Protein AF-0000000084687283 (afdb_homodimer)

Solvent-accessible surface area (backbone atoms only — not comparable to full-atom values): 27437 Å² total; per-residue (Å²): 134,77,76,68,79,69,78,78,76,61,90,25,62,38,65,64,50,42,27,50,34,8,54,67,59,75,38,80,64,62,81,84,44,14,80,88,44,84,53,64,44,82,46,74,38,55,51,90,48,47,66,30,51,51,45,27,22,64,46,29,30,40,88,32,14,55,40,32,29,33,60,39,75,36,35,53,60,46,53,34,51,58,42,88,93,44,58,37,85,74,50,66,73,88,42,41,66,42,29,40,42,36,55,38,76,41,66,54,96,88,35,83,71,44,75,69,29,63,53,40,65,88,75,58,52,71,47,30,30,39,36,29,27,36,32,62,70,55,48,46,58,54,30,38,74,72,73,50,58,49,54,36,65,76,69,72,47,46,59,22,25,34,67,36,67,42,68,47,43,46,22,80,89,48,62,91,48,52,42,68,46,74,63,68,71,39,46,63,86,46,47,64,58,52,33,62,68,22,43,80,39,51,64,34,41,27,34,64,69,67,62,33,69,70,38,39,56,72,33,56,47,88,49,81,71,63,43,79,39,63,32,54,78,66,55,83,72,89,80,48,60,63,71,83,39,32,62,134,77,77,70,81,68,79,78,73,61,91,25,63,38,64,63,49,42,27,50,34,9,54,67,60,74,38,79,64,63,80,82,43,13,80,88,43,86,52,64,43,82,48,76,40,55,50,90,47,47,67,32,50,52,44,28,22,65,46,29,30,41,87,32,14,58,39,32,28,32,60,40,76,36,35,51,60,45,53,34,53,58,42,89,95,45,57,36,86,73,50,67,74,88,42,41,66,43,30,39,41,36,57,40,78,41,66,53,96,89,34,82,71,43,76,68,29,64,53,40,66,88,75,58,50,72,48,29,31,40,35,32,26,37,33,63,70,55,48,45,59,54,30,38,74,71,73,49,56,48,53,36,66,75,70,72,47,48,59,23,25,35,66,36,68,43,67,46,44,44,21,82,88,46,62,90,50,50,42,68,44,73,62,66,72,38,46,63,86,46,47,65,57,52,33,62,68,22,43,80,38,50,64,34,42,28,33,64,70,68,62,34,69,71,36,39,55,71,33,56,49,89,51,81,72,62,44,77,39,63,33,54,80,66,57,83,72,90,82,48,61,63,74,81,38,30,60

Organism: Botryosphaeria parva (strain UCR-NP2) (NCBI:txid1287680)

Radius of gyration: 25.39 Å; Cα contacts (8 Å, |Δi|>4): 912; chains: 2; bounding box: 52×86×60 Å

Nearest PDB structures (foldseek):
  2pif-assembly1_A  TM=8.275E-01  e=9.971E-16  Pseudomonas syringae pv. tomato str. DC3000
  5gvt-assembly1_A  TM=2.416E-01  e=7.492E+00  Mus musculus
  2pif-assembly1_A  TM=8.460E-01  e=1.234E-15  Pseudomonas syringae pv. tomato str. DC3000
  5gvt-assembly1_A  TM=2.467E-01  e=8.605E+00  Mus musculus
  6o1g-assembly1_A  TM=1.800E-01  e=6.703E+00  Homo sapiens

pLDDT: mean 88.09, std 15.81, range [23.42, 98.75]

Secondary structure (DSSP, 8-state):
----------S--SHHHHHHHHHTT--S--TTSSTTS--EEEEEEEGGGHHHHHHHHHH-TTTS-EEEEESSTT-SS-EEE-STT--GGGS-TT--TTTSSS-EEEEETTEEEEEEES--TTT--TTEEEEEEE-THHHHHHHHHTT---HHHHTT-PPPEEEEEEEPPPBTTB-S-EEEEE---B-GGGHHHHHHHHTT-GGGT-S-S--SHHHHHHTT-S-TTS-SBS-----SSSS--GGGSB-/----------S--SHHHHHHHHHTT--S--TTSSTTS--EEEEEEEGGGHHHHHHHHHH-TTTS-EEEEESSTT-SS-EEE-STT--GGGS-TT--TTTSSS-EEEEETTEEEEEEES--TTT--TTEEEEEEE-THHHHHHHHHTT---HHHHTT-PPPEEEEEEEPPPBTTB-S-EEEEE---B-GGGHHHHHHHHTT-GGGT-S-S--SHHHHHHTT-S-TTS-SBS-----SSSS--GGGSB-

Structure (mmCIF, N/CA/C/O backbone):
data_AF-0000000084687283-model_v1
#
loop_
_entity.id
_entity.type
_entity.pdbx_description
1 polymer 'Putative duf1445 domain protein'
#
loop_
_atom_site.group_PDB
_atom_site.id
_atom_site.type_symbol
_atom_site.label_atom_id
_atom_site.label_alt_id
_atom_site.label_comp_id
_atom_site.label_asym_id
_atom_site.label_entity_id
_atom_site.label_seq_id
_atom_site.pdbx_PDB_ins_code
_atom_site.Cartn_x
_atom_site.Cartn_y
_atom_site.Cartn_z
_atom_site.occupancy
_atom_site.B_iso_or_equiv
_atom_site.auth_seq_id
_atom_site.auth_comp_id
_atom_site.auth_asym_id
_atom_site.auth_atom_id
_atom_site.pdbx_PDB_model_num
ATOM 1 N N . MET A 1 1 ? 25.688 45.094 9.828 1 23.42 1 MET A N 1
ATOM 2 C CA . MET A 1 1 ? 25.953 43.875 10.594 1 23.42 1 MET A CA 1
ATOM 3 C C . MET A 1 1 ? 24.656 43.219 11.016 1 23.42 1 MET A C 1
ATOM 5 O O . MET A 1 1 ? 24.047 43.594 12.008 1 23.42 1 MET A O 1
ATOM 9 N N . GLY A 1 2 ? 23.656 43.031 10.188 1 25.77 2 GLY A N 1
ATOM 10 C CA . GLY A 1 2 ? 22.266 42.688 10.391 1 25.77 2 GLY A CA 1
ATOM 11 C C . GLY A 1 2 ? 22.078 41.406 11.148 1 25.77 2 GLY A C 1
ATOM 12 O O . GLY A 1 2 ? 22.812 40.438 10.93 1 25.77 2 GLY A O 1
ATOM 13 N N . SER A 1 3 ? 21.672 41.5 12.406 1 28.31 3 SER A N 1
ATOM 14 C CA . SER A 1 3 ? 21.516 40.375 13.336 1 28.31 3 SER A CA 1
ATOM 15 C C . SER A 1 3 ? 20.812 39.219 12.672 1 28.31 3 SER A C 1
ATOM 17 O O . SER A 1 3 ? 19.922 39.375 11.844 1 28.31 3 SER A O 1
ATOM 19 N N . LEU A 1 4 ? 21.5 38.125 12.469 1 34.16 4 LEU A N 1
ATOM 20 C CA . LEU A 1 4 ? 20.953 36.875 11.992 1 34.16 4 LEU A CA 1
ATOM 21 C C . LEU A 1 4 ? 19.656 36.531 12.711 1 34.16 4 LEU A C 1
ATOM 23 O O . LEU A 1 4 ? 19.547 36.688 13.93 1 34.16 4 LEU A O 1
ATOM 27 N N . PRO A 1 5 ? 18.5 36.656 12.031 1 37.44 5 PRO A N 1
ATOM 28 C CA . PRO A 1 5 ? 17.297 36.375 12.82 1 37.44 5 PRO A CA 1
ATOM 29 C C . PRO A 1 5 ? 17.5 35.219 13.805 1 37.44 5 PRO A C 1
ATOM 31 O O . PRO A 1 5 ? 18.312 34.344 13.562 1 37.44 5 PRO A O 1
ATOM 34 N N . GLN A 1 6 ? 17.469 35.438 15.117 1 37.34 6 GLN A N 1
ATOM 35 C CA . GLN A 1 6 ? 17.5 34.469 16.203 1 37.34 6 GLN A CA 1
ATOM 36 C C . GLN A 1 6 ? 16.719 33.188 15.836 1 37.34 6 GLN A C 1
ATOM 38 O O . GLN A 1 6 ? 15.773 33.25 15.039 1 37.34 6 GLN A O 1
ATOM 43 N N . PRO A 1 7 ? 17.281 32.031 15.938 1 40.91 7 PRO A N 1
ATOM 44 C CA . PRO A 1 7 ? 16.5 30.797 15.75 1 40.91 7 PRO A CA 1
ATOM 45 C C . PRO A 1 7 ? 15.094 30.906 16.344 1 40.91 7 PRO A C 1
ATOM 47 O O . PRO A 1 7 ? 14.938 31.391 17.469 1 40.91 7 PRO A O 1
ATOM 50 N N . THR A 1 8 ? 14.008 31.234 15.711 1 43.19 8 THR A N 1
ATOM 51 C CA . THR A 1 8 ? 12.664 31.281 16.297 1 43.19 8 THR A CA 1
ATOM 52 C C . THR A 1 8 ? 12.492 30.188 17.344 1 43.19 8 THR A C 1
ATOM 54 O O . THR A 1 8 ? 12.781 29.016 17.078 1 43.19 8 THR A O 1
ATOM 57 N N . ILE A 1 9 ? 12.727 30.422 18.625 1 49.75 9 ILE A N 1
ATOM 58 C CA . ILE A 1 9 ? 12.453 29.562 19.766 1 49.75 9 ILE A CA 1
ATOM 59 C C . ILE A 1 9 ? 11.172 28.766 19.531 1 49.75 9 ILE A C 1
ATOM 61 O O . ILE A 1 9 ? 10.109 29.344 19.297 1 49.75 9 ILE A O 1
ATOM 65 N N . ASN A 1 10 ? 11.305 27.547 19.109 1 63.59 10 ASN A N 1
ATOM 66 C CA . ASN A 1 10 ? 10.125 26.688 19.047 1 63.59 10 ASN A CA 1
ATOM 67 C C . ASN A 1 10 ? 9.352 26.703 20.359 1 63.59 10 ASN A C 1
ATOM 69 O O . ASN A 1 10 ? 9.836 26.188 21.375 1 63.59 10 ASN A O 1
ATOM 73 N N . THR A 1 11 ? 8.344 27.5 20.469 1 79.81 11 THR A N 1
ATOM 74 C CA . THR A 1 11 ? 7.523 27.719 21.656 1 79.81 11 THR A CA 1
ATOM 75 C C . THR A 1 11 ? 6.938 26.406 22.172 1 79.81 11 THR A C 1
ATOM 77 O O . THR A 1 11 ? 6.676 26.25 23.359 1 79.81 11 THR A O 1
ATOM 80 N N . HIS A 1 12 ? 6.941 25.375 21.344 1 90.88 12 HIS A N 1
ATOM 81 C CA . HIS A 1 12 ? 6.414 24.062 21.75 1 90.88 12 HIS A CA 1
ATOM 82 C C . HIS A 1 12 ? 7.277 22.938 21.203 1 90.88 12 HIS A C 1
ATOM 84 O O . HIS A 1 12 ? 6.93 22.312 20.188 1 90.88 12 HIS A O 1
ATOM 90 N N . PRO A 1 13 ? 8.312 22.609 21.844 1 88.25 13 PRO A N 1
ATOM 91 C CA . PRO A 1 13 ? 9.336 21.719 21.312 1 88.25 13 PRO A CA 1
ATOM 92 C C . PRO A 1 13 ? 8.945 20.25 21.422 1 88.25 13 PRO A C 1
ATOM 94 O O . PRO A 1 13 ? 9.586 19.375 20.812 1 88.25 13 PRO A O 1
ATOM 97 N N . THR A 1 14 ? 7.883 19.922 22.234 1 90.56 14 THR A N 1
ATOM 98 C CA . THR A 1 14 ? 7.508 18.531 22.438 1 90.56 14 THR A CA 1
ATOM 99 C C . THR A 1 14 ? 6.066 18.297 22 1 90.56 14 THR A C 1
ATOM 101 O O . THR A 1 14 ? 5.289 19.234 21.859 1 90.56 14 THR A O 1
ATOM 104 N N . GLY A 1 15 ? 5.773 17.016 21.828 1 91.38 15 GLY A N 1
ATOM 105 C CA . GLY A 1 15 ? 4.406 16.641 21.5 1 91.38 15 GLY A CA 1
ATOM 106 C C . GLY A 1 15 ? 3.408 17.047 22.578 1 91.38 15 GLY A C 1
ATOM 107 O O . GLY A 1 15 ? 2.34 17.578 22.266 1 91.38 15 GLY A O 1
ATOM 108 N N . ILE A 1 16 ? 3.834 16.797 23.766 1 93.56 16 ILE A N 1
ATOM 109 C CA . ILE A 1 16 ? 2.947 17.109 24.891 1 93.56 16 ILE A CA 1
ATOM 110 C C . ILE A 1 16 ? 2.686 18.609 24.938 1 93.56 16 ILE A C 1
ATOM 112 O O . ILE A 1 16 ? 1.545 19.047 25.125 1 93.56 16 ILE A O 1
ATOM 116 N N . SER A 1 17 ? 3.709 19.406 24.719 1 94.25 17 SER A N 1
ATOM 117 C CA . SER A 1 17 ? 3.537 20.859 24.75 1 94.25 17 SER A CA 1
ATOM 118 C C . SER A 1 17 ? 2.686 21.344 23.578 1 94.25 17 SER A C 1
ATOM 120 O O . SER A 1 17 ? 1.879 22.266 23.719 1 94.25 17 SER A O 1
ATOM 122 N N . ALA A 1 18 ? 2.807 20.766 22.453 1 93.12 18 ALA A N 1
ATOM 123 C CA . ALA A 1 18 ? 2.004 21.125 21.297 1 93.12 18 ALA A CA 1
ATOM 124 C C . ALA A 1 18 ? 0.535 20.766 21.5 1 93.12 18 ALA A C 1
ATOM 126 O O . ALA A 1 18 ? -0.356 21.547 21.188 1 93.12 18 ALA A O 1
ATOM 127 N N . ARG A 1 19 ? 0.31 19.625 22.094 1 95.44 19 ARG A N 1
ATOM 128 C CA . ARG A 1 19 ? -1.061 19.203 22.359 1 95.44 19 ARG A CA 1
ATOM 129 C C . ARG A 1 19 ? -1.703 20.094 23.422 1 95.44 19 ARG A C 1
ATOM 131 O O . ARG A 1 19 ? -2.887 20.422 23.328 1 95.44 19 ARG A O 1
ATOM 138 N N . ALA A 1 20 ? -0.939 20.453 24.375 1 95.5 20 ALA A N 1
ATOM 139 C CA . ALA A 1 20 ? -1.437 21.375 25.391 1 95.5 20 ALA A CA 1
ATOM 140 C C . ALA A 1 20 ? -1.81 22.719 24.797 1 95.5 20 ALA A C 1
ATOM 142 O O . ALA A 1 20 ? -2.826 23.312 25.156 1 95.5 20 ALA A O 1
ATOM 143 N N . ALA A 1 21 ? -1.027 23.156 23.922 1 95.5 21 ALA A N 1
ATOM 144 C CA . ALA A 1 21 ? -1.294 24.406 23.234 1 95.5 21 ALA A CA 1
ATOM 145 C C . ALA A 1 21 ? -2.561 24.328 22.391 1 95.5 21 ALA A C 1
ATOM 147 O O . ALA A 1 21 ? -3.359 25.266 22.359 1 95.5 21 ALA A O 1
ATOM 148 N N . ALA A 1 22 ? -2.717 23.25 21.75 1 94.94 22 ALA A N 1
ATOM 149 C CA . ALA A 1 22 ? -3.926 23.016 20.953 1 94.94 22 ALA A CA 1
ATOM 150 C C . ALA A 1 22 ? -5.164 23 21.844 1 94.94 22 ALA A C 1
ATOM 152 O O . ALA A 1 22 ? -6.168 23.641 21.547 1 94.94 22 ALA A O 1
ATOM 153 N N . ARG A 1 23 ? -5.043 22.281 22.922 1 95.75 23 ARG A N 1
ATOM 154 C CA . ARG A 1 23 ? -6.125 22.172 23.891 1 95.75 23 ARG A CA 1
ATOM 155 C C . ARG A 1 23 ? -6.535 23.547 24.422 1 95.75 23 ARG A C 1
ATOM 157 O O . ARG A 1 23 ? -7.719 23.797 24.641 1 95.75 23 ARG A O 1
ATOM 164 N N . ALA A 1 24 ? -5.531 24.375 24.531 1 95.81 24 ALA A N 1
ATOM 165 C CA . ALA A 1 24 ? -5.75 25.734 25.031 1 95.81 24 ALA A CA 1
ATOM 166 C C . ALA A 1 24 ? -6.16 26.672 23.891 1 95.81 24 ALA A C 1
ATOM 168 O O . ALA A 1 24 ? -6.426 27.859 24.109 1 95.81 24 ALA A O 1
ATOM 169 N N . ASN A 1 25 ? -6.168 26.172 22.734 1 95.06 25 ASN A N 1
ATOM 170 C CA . ASN A 1 25 ? -6.578 26.922 21.547 1 95.06 25 ASN A CA 1
ATOM 171 C C . ASN A 1 25 ? -5.645 28.094 21.281 1 95.06 25 ASN A C 1
ATOM 173 O O . ASN A 1 25 ? -6.094 29.172 20.875 1 95.06 25 ASN A O 1
ATOM 177 N N . THR A 1 26 ? -4.359 27.922 21.453 1 93.38 26 THR A N 1
ATOM 178 C CA . THR A 1 26 ? -3.404 29 21.266 1 93.38 26 THR A CA 1
ATOM 179 C C . THR A 1 26 ? -2.635 28.828 19.969 1 93.38 26 THR A C 1
ATOM 181 O O . THR A 1 26 ? -1.843 29.688 19.594 1 93.38 26 THR A O 1
ATOM 184 N N . ILE A 1 27 ? -2.854 27.734 19.328 1 89.44 27 ILE A N 1
ATOM 185 C CA . ILE A 1 27 ? -2.217 27.516 18.031 1 89.44 27 ILE A CA 1
ATOM 186 C C . ILE A 1 27 ? -3.275 27.141 17 1 89.44 27 ILE A C 1
ATOM 188 O O . ILE A 1 27 ? -4.316 26.578 17.344 1 89.44 27 ILE A O 1
ATOM 192 N N . LEU A 1 28 ? -2.943 27.422 15.781 1 85.44 28 LEU A N 1
ATOM 193 C CA . LEU A 1 28 ? -3.861 27.109 14.695 1 85.44 28 LEU A CA 1
ATOM 194 C C . LEU A 1 28 ? -3.256 26.062 13.758 1 85.44 28 LEU A C 1
ATOM 196 O O . LEU A 1 28 ? -3.953 25.516 12.906 1 85.44 28 LEU A O 1
ATOM 200 N N . SER A 1 29 ? -2.055 25.797 13.945 1 81.44 29 SER A N 1
ATOM 201 C CA . SER A 1 29 ? -1.319 24.828 13.133 1 81.44 29 SER A CA 1
ATOM 202 C C . SER A 1 29 ? -0.2 24.172 13.938 1 81.44 29 SER A C 1
ATOM 204 O O . SER A 1 29 ? 0.26 24.734 14.938 1 81.44 29 SER A O 1
ATOM 206 N N . THR A 1 30 ? 0.165 23 13.484 1 82.56 30 THR A N 1
ATOM 207 C CA . THR A 1 30 ? 1.267 22.328 14.172 1 82.56 30 THR A CA 1
ATOM 208 C C . THR A 1 30 ? 2.553 22.438 13.352 1 82.56 30 THR A C 1
ATOM 210 O O . THR A 1 30 ? 3.584 21.875 13.742 1 82.56 30 THR A O 1
ATOM 213 N N . SER A 1 31 ? 2.451 22.984 12.195 1 74.25 31 SER A N 1
ATOM 214 C CA . SER A 1 31 ? 3.629 23.125 11.352 1 74.25 31 SER A CA 1
ATOM 215 C C . SER A 1 31 ? 4.789 23.75 12.109 1 74.25 31 SER A C 1
ATOM 217 O O . SER A 1 31 ? 4.621 24.766 12.781 1 74.25 31 SER A O 1
ATOM 219 N N . GLY A 1 32 ? 5.895 23.078 12.086 1 74.12 32 GLY A N 1
ATOM 220 C CA . GLY A 1 32 ? 7.09 23.625 12.719 1 74.12 32 GLY A CA 1
ATOM 221 C C . GLY A 1 32 ? 7.168 23.312 14.203 1 74.12 32 GLY A C 1
ATOM 222 O O . GLY A 1 32 ? 8.156 23.656 14.859 1 74.12 32 GLY A O 1
ATOM 223 N N . LEU A 1 33 ? 6.195 22.734 14.773 1 80.44 33 LEU A N 1
ATOM 224 C CA . LEU A 1 33 ? 6.188 22.406 16.188 1 80.44 33 LEU A CA 1
ATOM 225 C C . LEU A 1 33 ? 6.695 20.984 16.438 1 80.44 33 LEU A C 1
ATOM 227 O O . LEU A 1 33 ? 6.633 20.141 15.539 1 80.44 33 LEU A O 1
ATOM 231 N N . ALA A 1 34 ? 7.316 20.797 17.594 1 83.38 34 ALA A N 1
ATOM 232 C CA . ALA A 1 34 ? 7.77 19.484 18.031 1 83.38 34 ALA A CA 1
ATOM 233 C C . ALA A 1 34 ? 8.562 18.781 16.922 1 83.38 34 ALA A C 1
ATOM 235 O O . ALA A 1 34 ? 8.211 17.672 16.516 1 83.38 34 ALA A O 1
ATOM 236 N N . PRO A 1 35 ? 9.656 19.297 16.5 1 77.06 35 PRO A N 1
ATOM 237 C CA . PRO A 1 35 ? 10.367 18.812 15.312 1 77.06 35 PRO A CA 1
ATOM 238 C C . PRO A 1 35 ? 10.867 17.391 15.453 1 77.06 35 PRO A C 1
ATOM 240 O O . PRO A 1 35 ? 11.094 16.703 14.453 1 77.06 35 PRO A O 1
ATOM 243 N N . ASP A 1 36 ? 10.938 16.875 16.641 1 80.5 36 ASP A N 1
ATOM 244 C CA . ASP A 1 36 ? 11.477 15.531 16.828 1 80.5 36 ASP A CA 1
ATOM 245 C C . ASP A 1 36 ? 10.359 14.508 17 1 80.5 36 ASP A C 1
ATOM 247 O O . ASP A 1 36 ? 10.617 13.352 17.344 1 80.5 36 ASP A O 1
ATOM 251 N N . TYR A 1 37 ? 9.188 14.953 16.75 1 84.12 37 TYR A N 1
ATOM 252 C CA . TYR A 1 37 ? 8.031 14.078 16.906 1 84.12 37 TYR A CA 1
ATOM 253 C C . TYR A 1 37 ? 7.289 13.914 15.586 1 84.12 37 TYR A C 1
ATOM 255 O O . TYR A 1 37 ? 7.297 14.82 14.742 1 84.12 37 TYR A O 1
ATOM 263 N N . LEU A 1 38 ? 6.688 12.766 15.484 1 85.06 38 LEU A N 1
ATOM 264 C CA . LEU A 1 38 ? 5.859 12.523 14.312 1 85.06 38 LEU A CA 1
ATOM 265 C C . LEU A 1 38 ? 4.562 13.328 14.391 1 85.06 38 LEU A C 1
ATOM 267 O O . LEU A 1 38 ? 3.951 13.422 15.461 1 85.06 38 LEU A O 1
ATOM 271 N N . GLN A 1 39 ? 4.23 13.961 13.297 1 85.06 39 GLN A N 1
ATOM 272 C CA . GLN A 1 39 ? 2.949 14.648 13.18 1 85.06 39 GLN A CA 1
ATOM 273 C C . GLN A 1 39 ? 1.92 13.781 12.469 1 85.06 39 GLN A C 1
ATOM 275 O O . GLN A 1 39 ? 2.273 12.961 11.617 1 85.06 39 GLN A O 1
ATOM 280 N N . ALA A 1 40 ? 0.65 13.93 12.891 1 91.44 40 ALA A N 1
ATOM 281 C CA . ALA A 1 40 ? -0.396 13.094 12.312 1 91.44 40 ALA A CA 1
ATOM 282 C C . ALA A 1 40 ? -1.629 13.922 11.961 1 91.44 40 ALA A C 1
ATOM 284 O O . ALA A 1 40 ? -1.866 14.977 12.547 1 9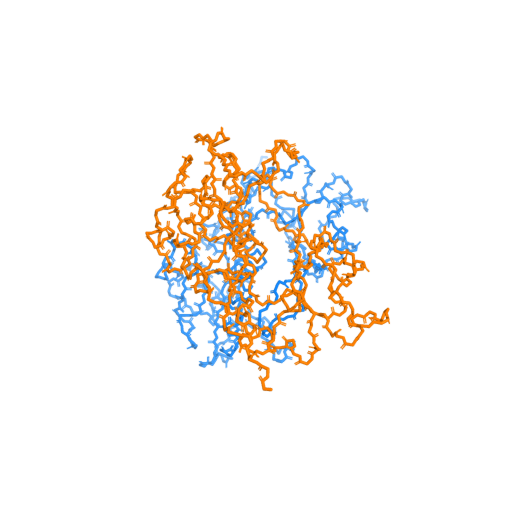1.44 40 ALA A O 1
ATOM 285 N N . ASN A 1 41 ? -2.303 13.461 10.93 1 92.56 41 ASN A N 1
ATOM 286 C CA . ASN A 1 41 ? -3.666 13.898 10.648 1 92.56 41 ASN A CA 1
ATOM 287 C C . ASN A 1 41 ? -4.691 13.023 11.367 1 92.56 41 ASN A C 1
ATOM 289 O O . ASN A 1 41 ? -4.449 11.836 11.602 1 92.56 41 ASN A O 1
ATOM 293 N N . LEU A 1 42 ? -5.781 13.664 11.703 1 96.12 42 LEU A N 1
ATOM 294 C CA . LEU A 1 42 ? -6.809 12.961 12.461 1 96.12 42 LEU A CA 1
ATOM 295 C C . LEU A 1 42 ? -8.047 12.719 11.609 1 96.12 42 LEU A C 1
ATOM 297 O O . LEU A 1 42 ? -8.539 13.633 10.945 1 96.12 42 LEU A O 1
ATOM 301 N N . ILE A 1 43 ? -8.516 11.469 11.617 1 97.44 43 ILE A N 1
ATOM 302 C CA . ILE A 1 43 ? -9.789 11.086 11.023 1 97.44 43 ILE A CA 1
ATOM 303 C C . ILE A 1 43 ? -10.641 10.344 12.047 1 97.44 43 ILE A C 1
ATOM 305 O O . ILE A 1 43 ? -10.188 9.375 12.664 1 97.44 43 ILE A O 1
ATOM 309 N N . VAL A 1 44 ? -11.805 10.789 12.258 1 98.25 44 VAL A N 1
ATOM 310 C CA . VAL A 1 44 ? -12.734 10.148 13.18 1 98.25 44 VAL A CA 1
ATOM 311 C C . VAL A 1 44 ? -13.945 9.625 12.406 1 98.25 44 VAL A C 1
ATOM 313 O O . VAL A 1 44 ? -14.562 10.367 11.641 1 98.25 44 VAL A O 1
ATOM 316 N N . LEU A 1 45 ? -14.297 8.352 12.648 1 98.19 45 LEU A N 1
ATOM 317 C CA . LEU A 1 45 ? -15.375 7.703 11.914 1 98.19 45 LEU A CA 1
ATOM 318 C C . LEU A 1 45 ? -16.297 6.945 12.859 1 98.19 45 LEU A C 1
ATOM 320 O O . LEU A 1 45 ? -15.875 6.504 13.93 1 98.19 45 LEU A O 1
ATOM 324 N N . PRO A 1 46 ? -17.562 6.812 12.438 1 97.81 46 PRO A N 1
ATOM 325 C CA . PRO A 1 46 ? -18.391 5.82 13.141 1 97.81 46 PRO A CA 1
ATOM 326 C C . PRO A 1 46 ? -17.766 4.426 13.125 1 97.81 46 PRO A C 1
ATOM 328 O O . PRO A 1 46 ? -17.094 4.051 12.156 1 97.81 46 PRO A O 1
ATOM 331 N N . SER A 1 47 ? -18 3.578 14.156 1 98.44 47 SER A N 1
ATOM 332 C CA . SER A 1 47 ? -17.328 2.297 14.367 1 98.44 47 SER A CA 1
ATOM 333 C C . SER A 1 47 ? -17.625 1.33 13.227 1 98.44 47 SER A C 1
ATOM 335 O O . SER A 1 47 ? -16.797 0.47 12.906 1 98.44 47 SER A O 1
ATOM 337 N N . ARG A 1 48 ? -18.719 1.503 12.555 1 97.81 48 ARG A N 1
ATOM 338 C CA . ARG A 1 48 ? -19.094 0.587 11.484 1 97.81 48 ARG A CA 1
ATOM 339 C C . ARG A 1 48 ? -18.109 0.676 10.32 1 97.81 48 ARG A C 1
ATOM 341 O O . ARG A 1 48 ? -18.016 -0.25 9.516 1 97.81 48 ARG A O 1
ATOM 348 N N . PHE A 1 49 ? -17.312 1.753 10.219 1 97.81 49 PHE A N 1
ATOM 349 C CA . PHE A 1 49 ? -16.375 1.942 9.117 1 97.81 49 PHE A CA 1
ATOM 350 C C . PHE A 1 49 ? -14.953 1.624 9.555 1 97.81 49 PHE A C 1
ATOM 352 O O . PHE A 1 49 ? -14.023 1.661 8.742 1 97.81 49 PHE A O 1
ATOM 359 N N . ALA A 1 50 ? -14.766 1.305 10.789 1 98.31 50 ALA A N 1
ATOM 360 C CA . ALA A 1 50 ? -13.422 1.214 11.352 1 98.31 50 ALA A CA 1
ATOM 361 C C . ALA A 1 50 ? -12.625 0.092 10.688 1 98.31 50 ALA A C 1
ATOM 363 O O . ALA A 1 50 ? -11.477 0.291 10.289 1 98.31 50 ALA A O 1
ATOM 364 N N . ALA A 1 51 ? -13.227 -1.052 10.547 1 97.75 51 ALA A N 1
ATOM 365 C CA . ALA A 1 51 ? -12.531 -2.191 9.953 1 97.75 51 ALA A CA 1
ATOM 366 C C . ALA A 1 51 ? -12.164 -1.909 8.5 1 97.75 51 ALA A C 1
ATOM 368 O O . ALA A 1 51 ? -11.047 -2.199 8.07 1 97.75 51 ALA A O 1
ATOM 369 N N . ASP A 1 52 ? -13.086 -1.33 7.781 1 97.88 52 ASP A N 1
ATOM 370 C CA . ASP A 1 52 ? -12.859 -1 6.379 1 97.88 52 ASP A CA 1
ATOM 371 C C . ASP A 1 52 ? -11.773 0.067 6.238 1 97.88 52 ASP A C 1
ATOM 373 O O . ASP A 1 52 ? -10.953 0.006 5.32 1 97.88 52 ASP A O 1
ATOM 377 N N . PHE A 1 53 ? -11.812 1.038 7.117 1 98.44 53 PHE A N 1
ATOM 378 C CA . PHE A 1 53 ? -10.82 2.104 7.023 1 98.44 53 PHE A CA 1
ATOM 379 C C . PHE A 1 53 ? -9.43 1.579 7.359 1 98.44 53 PHE A C 1
ATOM 381 O O . PHE A 1 53 ? -8.445 1.941 6.711 1 98.44 53 PHE A O 1
ATOM 388 N N . ARG A 1 54 ? -9.344 0.726 8.328 1 97.69 54 ARG A N 1
ATOM 389 C CA . ARG A 1 54 ? -8.086 0.065 8.641 1 97.69 54 ARG A CA 1
ATOM 390 C C . ARG A 1 54 ? -7.547 -0.694 7.434 1 97.69 54 ARG A C 1
ATOM 392 O O . ARG A 1 54 ? -6.359 -0.607 7.117 1 97.69 54 ARG A O 1
ATOM 399 N N . LEU A 1 55 ? -8.422 -1.371 6.812 1 97.88 55 LEU A N 1
ATOM 400 C CA . LEU A 1 55 ? -8.047 -2.135 5.625 1 97.88 55 LEU A CA 1
ATOM 401 C C . LEU A 1 55 ? -7.629 -1.205 4.492 1 97.88 55 LEU A C 1
ATOM 403 O O . LEU A 1 55 ? -6.699 -1.515 3.744 1 97.88 55 LEU A O 1
ATOM 407 N N . LEU A 1 56 ? -8.312 -0.108 4.348 1 98.25 56 LEU A N 1
ATOM 408 C CA . LEU A 1 56 ? -7.938 0.878 3.34 1 98.25 56 LEU A CA 1
ATOM 409 C C . LEU A 1 56 ? -6.5 1.343 3.537 1 98.25 56 LEU A C 1
ATOM 411 O O . LEU A 1 56 ? -5.727 1.402 2.58 1 98.25 56 LEU A O 1
ATOM 415 N N . CYS A 1 57 ? -6.191 1.628 4.734 1 97.75 57 CYS A N 1
ATOM 416 C CA . CYS A 1 57 ? -4.844 2.08 5.051 1 97.75 57 CYS A CA 1
ATOM 417 C C . CYS A 1 57 ? -3.82 0.983 4.77 1 97.75 57 CYS A C 1
ATOM 419 O O . CYS A 1 57 ? -2.76 1.247 4.203 1 97.75 57 CYS A O 1
ATOM 421 N N . LYS A 1 58 ? -4.18 -0.202 5.133 1 96.75 58 LYS A N 1
ATOM 422 C CA . LYS A 1 58 ? -3.295 -1.343 4.926 1 96.75 58 LYS A CA 1
ATOM 423 C C . LYS A 1 58 ? -3.027 -1.568 3.441 1 96.75 58 LYS A C 1
ATOM 425 O O . LYS A 1 58 ? -1.902 -1.891 3.051 1 96.75 58 LYS A O 1
ATOM 430 N N . ARG A 1 59 ? -4.035 -1.354 2.662 1 97.81 59 ARG A N 1
ATOM 431 C CA . ARG A 1 59 ? -3.943 -1.601 1.228 1 97.81 59 ARG A CA 1
ATOM 432 C C . ARG A 1 59 ? -3.295 -0.422 0.51 1 97.81 59 ARG A C 1
ATOM 434 O O . ARG A 1 59 ? -2.875 -0.545 -0.643 1 97.81 59 ARG A O 1
ATOM 441 N N . ASN A 1 60 ? -3.297 0.715 1.177 1 97.81 60 ASN A N 1
ATOM 442 C CA . ASN A 1 60 ? -2.756 1.943 0.604 1 97.81 60 ASN A CA 1
ATOM 443 C C . ASN A 1 60 ? -1.81 2.645 1.574 1 97.81 60 ASN A C 1
ATOM 445 O O . ASN A 1 60 ? -2.041 3.795 1.951 1 97.81 60 ASN A O 1
ATOM 449 N N . PRO A 1 61 ? -0.69 2.105 1.896 1 97.12 61 PRO A N 1
ATOM 450 C CA . PRO A 1 61 ? 0.108 2.627 3.008 1 97.12 61 PRO A CA 1
ATOM 451 C C . PRO A 1 61 ? 0.828 3.928 2.658 1 97.12 61 PRO A C 1
ATOM 453 O O . PRO A 1 61 ? 1.219 4.68 3.555 1 97.12 61 PRO A O 1
ATOM 456 N N . VAL A 1 62 ? 1.035 4.191 1.412 1 97.38 62 VAL A N 1
ATOM 457 C CA . VAL A 1 62 ? 1.752 5.406 1.038 1 97.38 62 VAL A CA 1
ATOM 458 C C . VAL A 1 62 ? 0.832 6.613 1.185 1 97.38 62 VAL A C 1
ATOM 460 O O . VAL A 1 62 ? 1.151 7.562 1.906 1 97.38 62 VAL A O 1
ATOM 463 N N . PRO A 1 63 ? -0.36 6.59 0.647 1 96.25 63 PRO A N 1
ATOM 464 C CA . PRO A 1 63 ? -1.248 7.738 0.827 1 96.25 63 PRO A CA 1
ATOM 465 C C . PRO A 1 63 ? -1.935 7.746 2.191 1 96.25 63 PRO A C 1
ATOM 467 O O . PRO A 1 63 ? -2.398 8.797 2.646 1 96.25 63 PRO A O 1
ATOM 470 N N . CYS A 1 64 ? -2.039 6.613 2.82 1 96.56 64 CYS A N 1
ATOM 471 C CA . CYS A 1 64 ? -2.717 6.508 4.109 1 96.56 64 CYS A CA 1
ATOM 472 C C . CYS A 1 64 ? -1.856 5.758 5.117 1 96.56 64 CYS A C 1
ATOM 474 O O . CYS A 1 64 ? -2.256 4.707 5.625 1 96.56 64 CYS A O 1
ATOM 476 N N . PRO A 1 65 ? -0.766 6.301 5.488 1 96.38 65 PRO A N 1
ATOM 477 C CA . PRO A 1 65 ? 0.084 5.625 6.473 1 96.38 65 PRO A CA 1
ATOM 478 C C . PRO A 1 65 ? -0.51 5.652 7.883 1 96.38 65 PRO A C 1
ATOM 480 O O . PRO A 1 65 ? -0.359 6.641 8.602 1 96.38 65 PRO A O 1
ATOM 483 N N . LEU A 1 66 ? -1.108 4.586 8.266 1 97.56 66 LEU A N 1
ATOM 484 C CA . LEU A 1 66 ? -1.786 4.504 9.555 1 97.56 66 LEU A CA 1
ATOM 485 C C . LEU A 1 66 ? -0.777 4.422 10.695 1 97.56 66 LEU A C 1
ATOM 487 O O . LEU A 1 66 ? 0.04 3.5 10.742 1 97.56 66 LEU A O 1
ATOM 491 N N . LEU A 1 67 ? -0.827 5.336 11.633 1 96.56 67 LEU A N 1
ATOM 492 C CA . LEU A 1 67 ? 0.109 5.391 12.75 1 96.56 67 LEU A CA 1
ATOM 493 C C . LEU A 1 67 ? -0.521 4.812 14.016 1 96.56 67 LEU A C 1
ATOM 495 O O . LEU A 1 67 ? 0.151 4.129 14.789 1 96.56 67 LEU A O 1
ATOM 499 N N . ALA A 1 68 ? -1.778 5.184 14.188 1 97.88 68 ALA A N 1
ATOM 500 C CA . ALA A 1 68 ? -2.473 4.789 15.414 1 97.88 68 ALA A CA 1
ATOM 501 C C . ALA A 1 68 ? -3.986 4.867 15.234 1 97.88 68 ALA A C 1
ATOM 503 O O . ALA A 1 68 ? -4.473 5.457 14.266 1 97.88 68 ALA A O 1
ATOM 504 N N . GLU A 1 69 ? -4.664 4.246 16.141 1 98.56 69 GLU A N 1
ATOM 505 C CA . GLU A 1 69 ? -6.117 4.359 16.219 1 98.56 69 GLU A CA 1
ATOM 506 C C . GLU A 1 69 ? -6.59 4.293 17.672 1 98.56 69 GLU A C 1
ATOM 508 O O . GLU A 1 69 ? -5.812 3.965 18.562 1 98.56 69 GLU A O 1
ATOM 513 N N . SER A 1 70 ? -7.844 4.68 17.859 1 98.56 70 SER A N 1
ATOM 514 C CA . SER A 1 70 ? -8.406 4.508 19.203 1 98.56 70 SER A CA 1
ATOM 515 C C . SER A 1 70 ? -8.188 3.09 19.719 1 98.56 70 SER A C 1
ATOM 517 O O . SER A 1 70 ? -8.344 2.123 18.969 1 98.56 70 SER A O 1
ATOM 519 N N . ALA A 1 71 ? -7.875 2.982 21.016 1 98 71 ALA A N 1
ATOM 520 C CA . ALA A 1 71 ? -7.605 1.673 21.609 1 98 71 ALA A CA 1
ATOM 521 C C . ALA A 1 71 ? -8.859 0.804 21.594 1 98 71 ALA A C 1
ATOM 523 O O . ALA A 1 71 ? -8.773 -0.427 21.594 1 98 71 ALA A O 1
ATOM 524 N N . ALA A 1 72 ? -9.977 1.428 21.703 1 98.12 72 ALA A N 1
ATOM 525 C CA . ALA A 1 72 ? -11.289 0.796 21.641 1 98.12 72 ALA A CA 1
ATOM 526 C C . ALA A 1 72 ? -12.328 1.749 21.062 1 98.12 72 ALA A C 1
ATOM 528 O O . ALA A 1 72 ? -12.109 2.961 21 1 98.12 72 ALA A O 1
ATOM 529 N N . VAL A 1 73 ? -13.383 1.127 20.594 1 98.38 73 VAL A N 1
ATOM 530 C CA . VAL A 1 73 ? -14.484 1.959 20.125 1 98.38 73 VAL A CA 1
ATOM 531 C C . VAL A 1 73 ? -14.906 2.918 21.25 1 98.38 73 VAL A C 1
ATOM 533 O O . VAL A 1 73 ? -15.094 2.506 22.391 1 98.38 73 VAL A O 1
ATOM 536 N N . GLY A 1 74 ? -14.961 4.172 20.891 1 98.25 74 GLY A N 1
ATOM 537 C CA . GLY A 1 74 ? -15.391 5.18 21.859 1 98.25 74 GLY A CA 1
ATOM 538 C C . GLY A 1 74 ? -14.234 5.773 22.656 1 98.25 74 GLY A C 1
ATOM 539 O O . GLY A 1 74 ? -14.406 6.781 23.344 1 98.25 74 GLY A O 1
ATOM 540 N N . SER A 1 75 ? -13.086 5.191 22.562 1 98.19 75 SER A N 1
ATOM 541 C CA . SER A 1 75 ? -11.938 5.664 23.328 1 98.19 75 SER A CA 1
ATOM 542 C C . SER A 1 75 ? -11.32 6.91 22.703 1 98.19 75 SER A C 1
ATOM 544 O O . SER A 1 75 ? -11.016 6.922 21.516 1 98.19 75 SER A O 1
ATOM 546 N N . TYR A 1 76 ? -11.188 7.945 23.531 1 98 76 TYR A N 1
ATOM 547 C CA . TYR A 1 76 ? -10.617 9.195 23.031 1 98 76 TYR A CA 1
ATOM 548 C C . TYR A 1 76 ? -9.297 9.5 23.734 1 98 76 TYR A C 1
ATOM 550 O O . TYR A 1 76 ? -8.578 10.422 23.328 1 98 76 TYR A O 1
ATOM 558 N N . ASP A 1 77 ? -8.891 8.719 24.688 1 97.38 77 ASP A N 1
ATOM 559 C CA . ASP A 1 77 ? -7.742 9.062 25.531 1 97.38 77 ASP A CA 1
ATOM 560 C C . ASP A 1 77 ? -6.715 7.934 25.531 1 97.38 77 ASP A C 1
ATOM 562 O O . ASP A 1 77 ? -5.773 7.953 26.328 1 97.38 77 ASP A O 1
ATOM 566 N N . ALA A 1 78 ? -6.945 6.949 24.766 1 97.38 78 ALA A N 1
ATOM 567 C CA . ALA A 1 78 ? -6.008 5.836 24.625 1 97.38 78 ALA A CA 1
ATOM 568 C C . ALA A 1 78 ? -5.891 5.406 23.172 1 97.38 78 ALA A C 1
ATOM 570 O O . ALA A 1 78 ? -6.891 5.348 22.453 1 97.38 78 ALA A O 1
ATOM 571 N N . LEU A 1 79 ? -4.648 5.043 22.75 1 97.75 79 LEU A N 1
ATOM 572 C CA . LEU A 1 79 ? -4.387 4.715 21.359 1 97.75 79 LEU A CA 1
ATOM 573 C C . LEU A 1 79 ? -3.719 3.35 21.234 1 97.75 79 LEU A C 1
ATOM 575 O O . LEU A 1 79 ? -3.02 2.912 22.141 1 97.75 79 LEU A O 1
ATOM 579 N N . LYS A 1 80 ? -4.008 2.736 20.203 1 97.81 80 LYS A N 1
ATOM 580 C CA . LYS A 1 80 ? -3.273 1.564 19.734 1 97.81 80 LYS A CA 1
ATOM 581 C C . LYS A 1 80 ? -2.271 1.941 18.641 1 97.81 80 LYS A C 1
ATOM 583 O O . LYS A 1 80 ? -2.623 2.627 17.688 1 97.81 80 LYS A O 1
ATOM 588 N N . SER A 1 81 ? -1.03 1.433 18.75 1 97.06 81 SER A N 1
ATOM 589 C CA . SER A 1 81 ? 0.036 1.767 17.812 1 97.06 81 SER A CA 1
ATOM 590 C C . SER A 1 81 ? -0.016 0.874 16.578 1 97.06 81 SER A C 1
ATOM 592 O O . SER A 1 81 ? -0.244 -0.333 16.688 1 97.06 81 SER A O 1
ATOM 594 N N . TRP A 1 82 ? 0.225 1.446 15.43 1 95.56 82 TRP A N 1
ATOM 595 C CA . TRP A 1 82 ? 0.426 0.706 14.188 1 95.56 82 TRP A CA 1
ATOM 596 C C . TRP A 1 82 ? 1.83 0.936 13.641 1 95.56 82 TRP A C 1
ATOM 598 O O . TRP A 1 82 ? 2.121 0.583 12.492 1 95.56 82 TRP A O 1
ATOM 608 N N . ILE A 1 83 ? 2.658 1.523 14.422 1 90.75 83 ILE A N 1
ATOM 609 C CA . ILE A 1 83 ? 4.043 1.771 14.039 1 90.75 83 ILE A CA 1
ATOM 610 C C . ILE A 1 83 ? 4.926 0.619 14.516 1 90.75 83 ILE A C 1
ATOM 612 O O . ILE A 1 83 ? 4.98 0.324 15.719 1 90.75 83 ILE A O 1
ATOM 616 N N . ASP A 1 84 ? 5.66 0.022 13.57 1 84.5 84 ASP A N 1
ATOM 617 C CA . ASP A 1 84 ? 6.523 -1.1 13.93 1 84.5 84 ASP A CA 1
ATOM 618 C C . ASP A 1 84 ? 7.535 -0.695 15 1 84.5 84 ASP A C 1
ATOM 620 O O . ASP A 1 84 ? 8.195 0.34 14.883 1 84.5 84 ASP A O 1
ATOM 624 N N . GLY A 1 85 ? 7.539 -1.463 16.031 1 86.88 85 GLY A N 1
ATOM 625 C CA . GLY A 1 85 ? 8.531 -1.253 17.078 1 86.88 85 GLY A CA 1
ATOM 626 C C . GLY A 1 85 ? 8.125 -0.197 18.078 1 86.88 85 GLY A C 1
ATOM 627 O O . GLY A 1 85 ? 8.859 0.083 19.031 1 86.88 85 GLY A O 1
ATOM 628 N N . VAL A 1 86 ? 6.992 0.446 17.938 1 90.94 86 VAL A N 1
ATOM 629 C CA . VAL A 1 86 ? 6.52 1.467 18.859 1 90.94 86 VAL A CA 1
ATOM 630 C C . VAL A 1 86 ? 5.305 0.947 19.625 1 90.94 86 VAL A C 1
ATOM 632 O O . VAL A 1 86 ? 4.223 0.785 19.062 1 90.94 86 VAL A O 1
ATOM 635 N N . PRO A 1 87 ? 5.504 0.71 20.859 1 93.81 87 PRO A N 1
ATOM 636 C CA . PRO A 1 87 ? 4.367 0.205 21.641 1 93.81 87 PRO A CA 1
ATOM 637 C C . PRO A 1 87 ? 3.293 1.265 21.875 1 93.81 87 PRO A C 1
ATOM 639 O O . PRO A 1 87 ? 3.588 2.463 21.859 1 93.81 87 PRO A O 1
ATOM 642 N N . SER A 1 88 ? 2.094 0.831 22.094 1 93.94 88 SER A N 1
ATOM 643 C CA . SER A 1 88 ? 0.959 1.722 22.328 1 93.94 88 SER A CA 1
ATOM 644 C C . SER A 1 88 ? 1.214 2.648 23.516 1 93.94 88 SER A C 1
ATOM 646 O O . SER A 1 88 ? 0.792 3.807 23.5 1 93.94 88 SER A O 1
ATOM 648 N N . SER A 1 89 ? 1.923 2.195 24.453 1 91.06 89 SER A N 1
ATOM 649 C CA . SER A 1 89 ? 2.182 2.957 25.672 1 91.06 89 SER A CA 1
ATOM 650 C C . SER A 1 89 ? 3.088 4.152 25.391 1 91.06 89 SER A C 1
ATOM 652 O O . SER A 1 89 ? 3.15 5.086 26.203 1 91.06 89 SER A O 1
ATOM 654 N N . ALA A 1 90 ? 3.715 4.137 24.281 1 90.38 90 ALA A N 1
ATOM 655 C CA . ALA A 1 90 ? 4.656 5.199 23.938 1 90.38 90 ALA A CA 1
ATOM 656 C C . ALA A 1 90 ? 3.965 6.316 23.172 1 90.38 90 ALA A C 1
ATOM 658 O O . ALA A 1 90 ? 4.562 7.367 22.922 1 90.38 90 ALA A O 1
ATOM 659 N N . LEU A 1 91 ? 2.703 6.074 22.922 1 90.62 91 LEU A N 1
ATOM 660 C CA . LEU A 1 91 ? 2.018 7.023 22.062 1 90.62 91 LEU A CA 1
ATOM 661 C C . LEU A 1 91 ? 1.351 8.125 22.875 1 90.62 91 LEU A C 1
ATOM 663 O O . LEU A 1 91 ? 0.622 7.848 23.828 1 90.62 91 LEU A O 1
ATOM 667 N N . ALA A 1 92 ? 1.623 9.305 22.562 1 91 92 ALA A N 1
ATOM 668 C CA . ALA A 1 92 ? 0.878 10.5 22.953 1 91 92 ALA A CA 1
ATOM 669 C C . ALA A 1 92 ? 0.353 10.383 24.375 1 91 92 ALA A C 1
ATOM 671 O O . ALA A 1 92 ? -0.853 10.5 24.609 1 91 92 ALA A O 1
ATOM 672 N N . LYS A 1 93 ? 1.178 10.242 25.281 1 88.81 93 LYS A N 1
ATOM 673 C CA . LYS A 1 93 ? 0.789 10.156 26.688 1 88.81 93 LYS A CA 1
ATOM 674 C C . LYS A 1 93 ? -0.09 11.344 27.094 1 88.81 93 LYS A C 1
ATOM 676 O O . LYS A 1 93 ? 0.226 12.492 26.781 1 88.81 93 LYS A O 1
ATOM 681 N N . GLY A 1 94 ? -1.22 11.039 27.75 1 93.31 94 GLY A N 1
ATOM 682 C CA . GLY A 1 94 ? -2.109 12.086 28.234 1 93.31 94 GLY A CA 1
ATOM 683 C C . GLY A 1 94 ? -2.975 12.688 27.141 1 93.31 94 GLY A C 1
ATOM 684 O O . GLY A 1 94 ? -3.537 13.766 27.312 1 93.31 94 GLY A O 1
ATOM 685 N N . ILE A 1 95 ? -3.182 12.023 26.141 1 95.94 95 ILE A N 1
ATOM 686 C CA . ILE A 1 95 ? -3.877 12.562 24.984 1 95.94 95 ILE A CA 1
ATOM 687 C C . ILE A 1 95 ? -5.379 12.625 25.25 1 95.94 95 ILE A C 1
ATOM 689 O O . ILE A 1 95 ? -5.918 11.773 25.969 1 95.94 95 ILE A O 1
ATOM 693 N N . ASP A 1 96 ? -6.008 13.648 24.75 1 97.81 96 ASP A N 1
ATOM 694 C CA . ASP A 1 96 ? -7.441 13.742 24.5 1 97.81 96 ASP A CA 1
ATOM 695 C C . ASP A 1 96 ? -7.715 14.141 23.047 1 97.81 96 ASP A C 1
ATOM 697 O O . ASP A 1 96 ? -7.539 15.305 22.672 1 97.81 96 ASP A O 1
ATOM 701 N N . ILE A 1 97 ? -8.188 13.18 22.297 1 97.31 97 ILE A N 1
ATOM 702 C CA . ILE A 1 97 ? -8.352 13.344 20.844 1 97.31 97 ILE A CA 1
ATOM 703 C C . ILE A 1 97 ? -9.359 14.461 20.562 1 97.31 97 ILE A C 1
ATOM 705 O O . ILE A 1 97 ? -9.273 15.133 19.547 1 97.31 97 ILE A O 1
ATOM 709 N N . ARG A 1 98 ? -10.195 14.727 21.422 1 97.88 98 ARG A N 1
ATOM 710 C CA . ARG A 1 98 ? -11.32 15.633 21.203 1 97.88 98 ARG A CA 1
ATOM 711 C C . ARG A 1 98 ? -10.883 17.094 21.297 1 97.88 98 ARG A C 1
ATOM 713 O O . ARG A 1 98 ? -11.594 17.984 20.844 1 97.88 98 ARG A O 1
ATOM 720 N N . THR A 1 99 ? -9.633 17.281 21.875 1 97.44 99 THR A N 1
ATOM 721 C CA . THR A 1 99 ? -9.25 18.672 22.156 1 97.44 99 THR A CA 1
ATOM 722 C C . THR A 1 99 ? -7.809 18.922 21.75 1 97.44 99 THR A C 1
ATOM 724 O O . THR A 1 99 ? -7.375 20.078 21.703 1 97.44 99 THR A O 1
ATOM 727 N N . ASP A 1 100 ? -7.086 17.938 21.438 1 96.81 100 ASP A N 1
ATOM 728 C CA . ASP A 1 100 ? -5.633 18.078 21.375 1 96.81 100 ASP A CA 1
ATOM 729 C C . ASP A 1 100 ? -5.18 18.359 19.938 1 96.81 100 ASP A C 1
ATOM 731 O O . ASP A 1 100 ? -3.994 18.234 19.625 1 96.81 100 ASP A O 1
ATOM 735 N N . ALA A 1 101 ? -6.055 18.625 19.047 1 95.19 101 ALA A N 1
ATOM 736 C CA . ALA A 1 101 ? -5.727 19.156 17.734 1 95.19 101 ALA A CA 1
ATOM 737 C C . ALA A 1 101 ? -6.098 20.641 17.625 1 95.19 101 ALA A C 1
ATOM 739 O O . ALA A 1 101 ? -7.012 21.094 18.312 1 95.19 101 ALA A O 1
ATOM 740 N N . PRO A 1 102 ? -5.371 21.344 16.734 1 93.56 102 PRO A N 1
ATOM 741 C CA . PRO A 1 102 ? -5.605 22.797 16.688 1 93.56 102 PRO A CA 1
ATOM 742 C C . PRO A 1 102 ? -7.047 23.141 16.312 1 93.56 102 PRO A C 1
ATOM 744 O O . PRO A 1 102 ? -7.652 24.016 16.938 1 93.56 102 PRO A O 1
ATOM 747 N N . ARG A 1 103 ? -7.508 22.531 15.25 1 94.81 103 ARG A N 1
ATOM 748 C CA . ARG A 1 103 ? -8.891 22.703 14.82 1 94.81 103 ARG A CA 1
ATOM 749 C C . ARG A 1 103 ? -9.445 21.438 14.195 1 94.81 103 ARG A C 1
ATOM 751 O O . ARG A 1 103 ? -8.688 20.562 13.766 1 94.81 103 ARG A O 1
ATOM 758 N N . TYR A 1 104 ? -10.812 21.375 14.203 1 96.06 104 TYR A N 1
ATOM 759 C CA . TYR A 1 104 ? -11.508 20.203 13.688 1 96.06 104 TYR A CA 1
ATOM 760 C C . TYR A 1 104 ? -12.5 20.594 12.602 1 96.06 104 TYR A C 1
ATOM 762 O O . TYR A 1 104 ? -13.094 21.672 12.648 1 96.06 104 TYR A O 1
ATOM 770 N N . MET A 1 105 ? -12.562 19.766 11.625 1 95.19 105 MET A N 1
ATOM 771 C CA . MET A 1 105 ? -13.633 19.828 10.633 1 95.19 105 MET A CA 1
ATOM 772 C C . MET A 1 105 ? -14.625 18.688 10.844 1 95.19 105 MET A C 1
ATOM 774 O O . MET A 1 105 ? -14.242 17.516 10.906 1 95.19 105 MET A O 1
ATOM 778 N N . VAL A 1 106 ? -15.898 19.062 11.008 1 96.69 106 VAL A N 1
ATOM 779 C CA . VAL A 1 106 ? -16.922 18.062 11.281 1 96.69 106 VAL A CA 1
ATOM 780 C C . VAL A 1 106 ? -17.859 17.938 10.086 1 96.69 106 VAL A C 1
ATOM 782 O O . VAL A 1 106 ? -18.375 18.938 9.586 1 96.69 106 VAL A O 1
ATOM 785 N N . TYR A 1 107 ? -18.047 16.719 9.656 1 95.69 107 TYR A N 1
ATOM 786 C CA . TYR A 1 107 ? -18.922 16.422 8.523 1 95.69 107 TYR A CA 1
ATOM 787 C C . TYR A 1 107 ? -20.109 15.578 8.961 1 95.69 107 TYR A C 1
ATOM 789 O O . TYR A 1 107 ? -19.984 14.727 9.836 1 95.69 107 TYR A O 1
ATOM 797 N N . LYS A 1 108 ? -21.219 15.875 8.375 1 93.19 108 LYS A N 1
ATOM 798 C CA . LYS A 1 108 ? -22.422 15.07 8.508 1 93.19 108 LYS A CA 1
ATOM 799 C C . LYS A 1 108 ? -22.938 14.625 7.137 1 93.19 108 LYS A C 1
ATOM 801 O O . LYS A 1 108 ? -23.25 15.461 6.285 1 93.19 108 LYS A O 1
ATOM 806 N N . ASP A 1 109 ? -22.938 13.336 6.922 1 90.88 109 ASP A N 1
ATOM 807 C CA . ASP A 1 109 ? -23.391 12.75 5.664 1 90.88 109 ASP A CA 1
ATOM 808 C C . ASP A 1 109 ? -22.656 13.359 4.477 1 90.88 109 ASP A C 1
ATOM 810 O O . ASP A 1 109 ? -23.266 13.758 3.488 1 90.88 109 ASP A O 1
ATOM 814 N N . GLY A 1 110 ? -21.359 13.578 4.75 1 87.75 110 GLY A N 1
ATOM 815 C CA . GLY A 1 110 ? -20.5 14.016 3.668 1 87.75 110 GLY A CA 1
ATOM 816 C C . GLY A 1 110 ? -20.5 15.523 3.479 1 87.75 110 GLY A C 1
ATOM 817 O O . GLY A 1 110 ? -19.766 16.047 2.637 1 87.75 110 GLY A O 1
ATOM 818 N N . GLU A 1 111 ? -21.344 16.141 4.305 1 93.31 111 GLU A N 1
ATOM 819 C CA . GLU A 1 111 ? -21.422 17.594 4.211 1 93.31 111 GLU A CA 1
ATOM 820 C C . GLU A 1 111 ? -20.781 18.266 5.418 1 93.31 111 GLU A C 1
ATOM 822 O O . GLU A 1 111 ? -20.938 17.812 6.551 1 93.31 111 GLU A O 1
ATOM 827 N N . LEU A 1 112 ? -20.172 19.359 5.168 1 93.75 112 LEU A N 1
ATOM 828 C CA . LEU A 1 112 ? -19.516 20.094 6.242 1 93.75 112 LEU A CA 1
ATOM 829 C C . LEU A 1 112 ? -20.531 20.688 7.195 1 93.75 112 LEU A C 1
ATOM 831 O O . LEU A 1 112 ? -21.312 21.562 6.805 1 93.75 112 LEU A O 1
ATOM 835 N N . ALA A 1 113 ? -20.516 20.297 8.352 1 94.94 113 ALA A N 1
ATOM 836 C CA . ALA A 1 113 ? -21.469 20.75 9.352 1 94.94 113 ALA A CA 1
ATOM 837 C C . ALA A 1 113 ? -20.875 21.844 10.227 1 94.94 113 ALA A C 1
ATOM 839 O O . ALA A 1 113 ? -21.562 22.781 10.633 1 94.94 113 ALA A O 1
ATOM 840 N N . SER A 1 114 ? -19.609 21.703 10.594 1 93.75 114 SER A N 1
ATOM 841 C CA . SER A 1 114 ? -18.875 22.672 11.398 1 93.75 114 SER A CA 1
ATOM 842 C C . SER A 1 114 ? -17.422 22.812 10.938 1 93.75 114 SER A C 1
ATOM 844 O O . SER A 1 114 ? -16.75 21.797 10.727 1 93.75 114 SER A O 1
ATOM 846 N N . SER A 1 115 ? -17.047 24.047 10.781 1 93.5 115 SER A N 1
ATOM 847 C CA . SER A 1 115 ? -15.695 24.328 10.305 1 93.5 115 SER A CA 1
ATOM 848 C C . SER A 1 115 ? -14.844 24.969 11.406 1 93.5 115 SER A C 1
ATOM 850 O O . SER A 1 115 ? -15.328 25.812 12.156 1 93.5 115 SER A O 1
ATOM 852 N N . LYS A 1 116 ? -13.625 24.391 11.57 1 93.25 116 LYS A N 1
ATOM 853 C CA . LYS A 1 116 ? -12.602 24.938 12.453 1 93.25 116 LYS A CA 1
ATOM 854 C C . LYS A 1 116 ? -13.109 25.047 13.891 1 93.25 116 LYS A C 1
ATOM 856 O O . LYS A 1 116 ? -12.984 26.109 14.516 1 93.25 116 LYS A O 1
ATOM 861 N N . CYS A 1 117 ? -13.664 23.922 14.289 1 94.75 117 CYS A N 1
ATOM 862 C CA . CYS A 1 117 ? -14.125 23.828 15.672 1 94.75 117 CYS A CA 1
ATOM 863 C C . CYS A 1 117 ? -12.945 23.719 16.625 1 94.75 117 CYS A C 1
ATOM 865 O O . CYS A 1 117 ? -11.953 23.047 16.328 1 94.75 117 CYS A O 1
ATOM 867 N N . ALA A 1 118 ? -13.109 24.297 17.812 1 95.38 118 ALA A N 1
ATOM 868 C CA . ALA A 1 118 ? -12.047 24.281 18.812 1 95.38 118 ALA A CA 1
ATOM 869 C C . ALA A 1 118 ? -11.891 22.891 19.422 1 95.38 118 ALA A C 1
ATOM 871 O O . ALA A 1 118 ? -10.812 22.531 19.906 1 95.38 118 ALA A O 1
ATOM 872 N N . ASP A 1 119 ? -12.953 22.203 19.469 1 96.56 119 ASP A N 1
ATOM 873 C CA . ASP A 1 119 ? -12.945 20.828 19.969 1 96.56 119 ASP A CA 1
ATOM 874 C C . ASP A 1 119 ? -14.133 20.047 19.422 1 96.56 119 ASP A C 1
ATOM 876 O O . ASP A 1 119 ? -14.992 20.609 18.734 1 96.56 119 ASP A O 1
ATOM 880 N N . ILE A 1 120 ? -14.148 18.734 19.719 1 97.44 120 ILE A N 1
ATOM 881 C CA . ILE A 1 120 ? -15.258 17.922 19.234 1 97.44 120 ILE A CA 1
ATOM 882 C C . ILE A 1 120 ? -15.852 17.109 20.375 1 97.44 120 ILE A C 1
ATOM 884 O O . ILE A 1 120 ? -16.328 15.992 20.172 1 97.44 120 ILE A O 1
ATOM 888 N N . ALA A 1 121 ? -15.758 17.609 21.594 1 96.75 121 ALA A N 1
ATOM 889 C CA . ALA A 1 121 ? -16.281 16.906 22.766 1 96.75 121 ALA A CA 1
ATOM 890 C C . ALA A 1 121 ? -17.781 16.688 22.656 1 96.75 121 ALA A C 1
ATOM 892 O O . ALA A 1 121 ? -18.297 15.617 22.969 1 96.75 121 ALA A O 1
ATOM 893 N N . SER A 1 122 ? -18.484 17.625 22.172 1 95.56 122 SER A N 1
ATOM 894 C CA . SER A 1 122 ? -19.938 17.547 22.062 1 95.56 122 SER A CA 1
ATOM 895 C C . SER A 1 122 ? -20.375 16.609 20.938 1 95.56 122 SER A C 1
ATOM 897 O O . SER A 1 122 ? -21.469 16.047 20.969 1 95.56 122 SER A O 1
ATOM 899 N N . ALA A 1 123 ? -19.484 16.5 19.984 1 95.44 123 ALA A N 1
ATOM 900 C CA . ALA A 1 123 ? -19.828 15.672 18.828 1 95.44 123 ALA A CA 1
ATOM 901 C C . ALA A 1 123 ? -19.359 14.227 19.031 1 95.44 123 ALA A C 1
ATOM 903 O O . ALA A 1 123 ? -19.797 13.32 18.312 1 95.44 123 ALA A O 1
ATOM 904 N N . TRP A 1 124 ? -18.547 13.977 20 1 97.5 124 TRP A N 1
ATOM 905 C CA . TRP A 1 124 ? -17.969 12.656 20.234 1 97.5 124 TRP A CA 1
ATOM 906 C C . TRP A 1 124 ? -19 11.734 20.891 1 97.5 124 TRP A C 1
ATOM 908 O O . TRP A 1 124 ? -19.703 12.133 21.812 1 97.5 124 TRP A O 1
ATOM 918 N N . THR A 1 125 ? -19.141 10.508 20.375 1 97.38 125 THR A N 1
ATOM 919 C CA . THR A 1 125 ? -20 9.508 20.984 1 97.38 125 THR A CA 1
ATOM 920 C C . THR A 1 125 ? -19.234 8.203 21.203 1 97.38 125 THR A C 1
ATOM 922 O O . THR A 1 125 ? -18.094 8.062 20.766 1 97.38 125 THR A O 1
ATOM 925 N N . GLY A 1 126 ? -19.906 7.227 21.875 1 98 126 GLY A N 1
ATOM 926 C CA . GLY A 1 126 ? -19.328 5.914 22.125 1 98 126 GLY A CA 1
ATOM 927 C C . GLY A 1 126 ? -19.172 5.078 20.875 1 98 126 GLY A C 1
ATOM 928 O O . GLY A 1 126 ? -18.609 3.982 20.922 1 98 126 GLY A O 1
ATOM 929 N N . ASP A 1 127 ? -19.516 5.648 19.734 1 98.38 127 ASP A N 1
ATOM 930 C CA . ASP A 1 127 ? -19.484 4.906 18.484 1 98.38 127 ASP A CA 1
ATOM 931 C C . ASP A 1 127 ? -18.297 5.348 17.609 1 98.38 127 ASP A C 1
ATOM 933 O O . ASP A 1 127 ? -18.125 4.844 16.5 1 98.38 127 ASP A O 1
ATOM 937 N N . HIS A 1 128 ? -17.547 6.266 18.094 1 98.5 128 HIS A N 1
ATOM 938 C CA . HIS A 1 128 ? -16.516 6.867 17.25 1 98.5 128 HIS A CA 1
ATOM 939 C C . HIS A 1 128 ? -15.18 6.152 17.438 1 98.5 128 HIS A C 1
ATOM 941 O O . HIS A 1 128 ? -14.867 5.664 18.516 1 98.5 128 HIS A O 1
ATOM 947 N N . VAL A 1 129 ? -14.461 6.035 16.359 1 98.75 129 VAL A N 1
ATOM 948 C CA . VAL A 1 129 ? -13.078 5.551 16.328 1 98.75 129 VAL A CA 1
ATOM 949 C C . VAL A 1 129 ? -12.188 6.578 15.641 1 98.75 129 VAL A C 1
ATOM 951 O O . VAL A 1 129 ? -12.5 7.055 14.547 1 98.75 129 VAL A O 1
ATOM 954 N N . ALA A 1 130 ? -11.109 6.926 16.312 1 98.56 130 ALA A N 1
ATOM 955 C CA . ALA A 1 130 ? -10.148 7.863 15.75 1 98.56 130 ALA A CA 1
ATOM 956 C C . ALA A 1 130 ? -8.984 7.125 15.086 1 98.56 130 ALA A C 1
ATOM 958 O O . ALA A 1 130 ? -8.523 6.102 15.594 1 98.56 130 ALA A O 1
ATOM 959 N N . PHE A 1 131 ? -8.547 7.676 13.992 1 98.5 131 PHE A N 1
ATOM 960 C CA . PHE A 1 131 ? -7.367 7.207 13.273 1 98.5 131 PHE A CA 1
ATOM 961 C C . PHE A 1 131 ? -6.367 8.336 13.078 1 98.5 131 PHE A C 1
ATOM 963 O O . PHE A 1 131 ? -6.75 9.453 12.711 1 98.5 131 PHE A O 1
ATOM 970 N N . LEU A 1 132 ? -5.145 8.062 13.414 1 96.94 132 LEU A N 1
ATOM 971 C CA . LEU A 1 132 ? -4.043 8.992 13.164 1 96.94 132 LEU A CA 1
ATOM 972 C C . LEU A 1 132 ? -3.225 8.555 11.961 1 96.94 132 LEU A C 1
ATOM 974 O O . LEU A 1 132 ? -2.658 7.461 11.953 1 96.94 132 LEU A O 1
ATOM 978 N N . ILE A 1 133 ? -3.17 9.391 10.977 1 95.88 133 ILE A N 1
ATOM 979 C CA . ILE A 1 133 ? -2.504 9.117 9.711 1 95.88 133 ILE A CA 1
ATOM 980 C C . ILE A 1 133 ? -1.262 10 9.578 1 95.88 133 ILE A C 1
ATOM 982 O O . ILE A 1 133 ? -1.31 11.195 9.859 1 95.88 133 ILE A O 1
ATOM 986 N N . GLY A 1 134 ? -0.215 9.406 9.125 1 90.19 134 GLY A N 1
ATOM 987 C CA . GLY A 1 134 ? 1.021 10.156 8.953 1 90.19 134 GLY A CA 1
ATOM 988 C C . GLY A 1 134 ? 0.888 11.312 7.984 1 90.19 134 GLY A C 1
ATOM 989 O O . GLY A 1 134 ? 0.107 11.242 7.031 1 90.19 134 GLY A O 1
ATOM 990 N N . CYS A 1 135 ? 1.739 12.32 8.227 1 84.25 135 CYS A N 1
ATOM 991 C CA . CYS A 1 135 ? 1.682 13.5 7.367 1 84.25 135 CYS A CA 1
ATOM 992 C C . CYS A 1 135 ? 3.066 13.859 6.848 1 84.25 135 CYS A C 1
ATOM 994 O O . CYS A 1 135 ? 4.078 13.398 7.383 1 84.25 135 CYS A O 1
ATOM 996 N N . SER A 1 136 ? 3.145 14.688 5.871 1 77.75 136 SER A N 1
ATOM 997 C CA . SER A 1 136 ? 4.367 15.016 5.152 1 77.75 136 SER A CA 1
ATOM 998 C C . SER A 1 136 ? 5.266 15.93 5.98 1 77.75 136 SER A C 1
ATOM 1000 O O . SER A 1 136 ? 6.453 16.078 5.684 1 77.75 136 SER A O 1
ATOM 1002 N N . TYR A 1 137 ? 4.883 16.516 7.031 1 70.88 137 TYR A N 1
ATOM 1003 C CA . TYR A 1 137 ? 5.664 17.484 7.797 1 70.88 137 TYR A CA 1
ATOM 1004 C C . TYR A 1 137 ? 6.922 16.828 8.367 1 70.88 137 TYR A C 1
ATOM 1006 O O . TYR A 1 137 ? 7.941 17.5 8.555 1 70.88 137 TYR A O 1
ATOM 1014 N N . SER A 1 138 ? 6.895 15.562 8.555 1 74 138 SER A N 1
ATOM 1015 C CA . SER A 1 138 ? 7.992 14.859 9.203 1 74 138 SER A CA 1
ATOM 1016 C C . SER A 1 138 ? 9.25 14.859 8.336 1 74 138 SER A C 1
ATOM 1018 O O . SER A 1 138 ? 10.352 15.055 8.836 1 74 138 SER A O 1
ATOM 1020 N N . PHE A 1 139 ? 9.109 14.75 7.047 1 86 139 PHE A N 1
ATOM 1021 C CA . PHE A 1 139 ? 10.328 14.672 6.246 1 86 139 PHE A CA 1
ATOM 1022 C C . PHE A 1 139 ? 10.742 16.047 5.758 1 86 139 PHE A C 1
ATOM 1024 O O . PHE A 1 139 ? 11.836 16.234 5.227 1 86 139 PHE A O 1
ATOM 1031 N N . GLU A 1 140 ? 9.969 17.047 5.996 1 85.44 140 GLU A N 1
ATOM 1032 C CA . GLU A 1 140 ? 10.312 18.391 5.551 1 85.44 140 GLU A CA 1
ATOM 1033 C C . GLU A 1 140 ? 11.484 18.953 6.344 1 85.44 140 GLU A C 1
ATOM 1035 O O . GLU A 1 140 ? 12.336 19.656 5.793 1 85.44 140 GLU A O 1
ATOM 1040 N N . ALA A 1 141 ? 11.414 18.672 7.637 1 82.12 141 ALA A N 1
ATOM 1041 C CA . ALA A 1 141 ? 12.555 19.109 8.453 1 82.12 141 ALA A CA 1
ATOM 1042 C C . ALA A 1 141 ? 13.844 18.453 7.965 1 82.12 141 ALA A C 1
ATOM 1044 O O . ALA A 1 141 ? 14.891 19.109 7.914 1 82.12 141 ALA A O 1
ATOM 1045 N N . ALA A 1 142 ? 13.758 17.219 7.59 1 88.62 142 ALA A N 1
ATOM 1046 C CA . ALA A 1 142 ? 14.922 16.5 7.078 1 88.62 142 ALA A CA 1
ATOM 1047 C C . ALA A 1 142 ? 15.398 17.094 5.758 1 88.62 142 ALA A C 1
ATOM 1049 O O . ALA A 1 142 ? 16.594 17.219 5.531 1 88.62 142 ALA A O 1
ATOM 1050 N N . LEU A 1 143 ? 14.508 17.422 4.93 1 92.62 143 LEU A N 1
ATOM 1051 C CA . LEU A 1 143 ? 14.836 18.062 3.662 1 92.62 143 LEU A CA 1
ATOM 1052 C C . LEU A 1 143 ? 15.562 19.375 3.893 1 92.62 143 LEU A C 1
ATOM 1054 O O . LEU A 1 143 ? 16.594 19.641 3.277 1 92.62 143 LEU A O 1
ATOM 1058 N N . ALA A 1 144 ? 15.055 20.203 4.793 1 89.44 144 ALA A N 1
ATOM 1059 C CA . ALA A 1 144 ? 15.688 21.484 5.117 1 89.44 144 ALA A CA 1
ATOM 1060 C C . ALA A 1 144 ? 17.109 21.266 5.648 1 89.44 144 ALA A C 1
ATOM 1062 O O . ALA A 1 144 ? 18.031 21.984 5.25 1 89.44 144 ALA A O 1
ATOM 1063 N N . GLY A 1 145 ? 17.203 20.328 6.461 1 90.31 145 GLY A N 1
ATOM 1064 C CA . GLY A 1 145 ? 18.516 20.016 7.027 1 90.31 145 GLY A CA 1
ATOM 1065 C C . GLY A 1 145 ? 19.516 19.562 5.988 1 90.31 145 GLY A C 1
ATOM 1066 O O . GLY A 1 145 ? 20.719 19.75 6.16 1 90.31 145 GLY A O 1
ATOM 1067 N N . ALA A 1 146 ? 19.047 19.062 4.941 1 94.88 146 ALA A N 1
ATOM 1068 C CA . ALA A 1 146 ? 19.922 18.562 3.871 1 94.88 146 ALA A CA 1
ATOM 1069 C C . ALA A 1 146 ? 20.156 19.641 2.82 1 94.88 146 ALA A C 1
ATOM 1071 O O . ALA A 1 146 ? 20.719 19.359 1.757 1 94.88 146 ALA A O 1
ATOM 1072 N N . GLY A 1 147 ? 19.672 20.812 3.092 1 94.62 147 GLY A N 1
ATOM 1073 C CA . GLY A 1 147 ? 19.859 21.906 2.152 1 94.62 147 GLY A CA 1
ATOM 1074 C C . GLY A 1 147 ? 18.828 21.922 1.033 1 94.62 147 GLY A C 1
ATOM 1075 O O . GLY A 1 147 ? 19.078 22.516 -0.024 1 94.62 147 GLY A O 1
ATOM 1076 N N . LEU A 1 148 ? 17.781 21.219 1.226 1 94.62 148 LEU A N 1
ATOM 1077 C CA . LEU A 1 148 ? 16.688 21.125 0.254 1 94.62 148 LEU A CA 1
ATOM 1078 C C . LEU A 1 148 ? 15.383 21.609 0.86 1 94.62 148 LEU A C 1
ATOM 10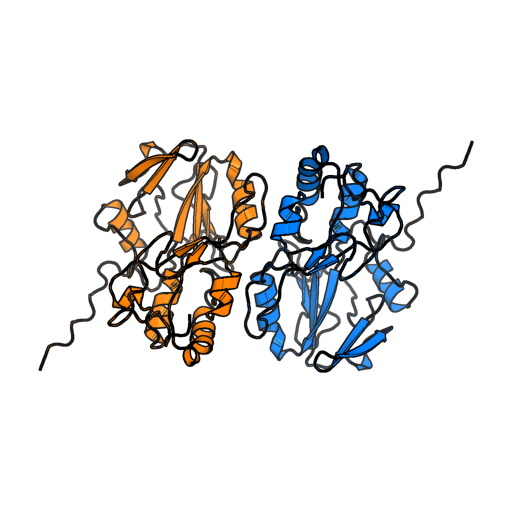80 O O . LEU A 1 148 ? 14.375 20.891 0.837 1 94.62 148 LEU A O 1
ATOM 1084 N N . PRO A 1 149 ? 15.391 22.828 1.322 1 91.5 149 PRO A N 1
ATOM 1085 C CA . PRO A 1 149 ? 14.148 23.297 1.952 1 91.5 149 PRO A CA 1
ATOM 1086 C C . PRO A 1 149 ? 12.969 23.328 0.977 1 91.5 149 PRO A C 1
ATOM 1088 O O . PRO A 1 149 ? 13.109 23.828 -0.143 1 91.5 149 PRO A O 1
ATOM 1091 N N . PRO A 1 150 ? 11.859 22.812 1.391 1 90.31 150 PRO A N 1
ATOM 1092 C CA . PRO A 1 150 ? 10.688 22.906 0.515 1 90.31 150 PRO A CA 1
ATOM 1093 C C . PRO A 1 150 ? 10.297 24.359 0.211 1 90.31 150 PRO A C 1
ATOM 1095 O O . PRO A 1 150 ? 10.297 25.203 1.107 1 90.31 150 PRO A O 1
ATOM 1098 N N . ARG A 1 151 ? 9.945 24.578 -0.929 1 88.31 151 ARG A N 1
ATOM 1099 C CA . ARG A 1 151 ? 9.688 25.938 -1.397 1 88.31 151 ARG A CA 1
ATOM 1100 C C . ARG A 1 151 ? 8.523 26.562 -0.637 1 88.31 151 ARG A C 1
ATOM 1102 O O . ARG A 1 151 ? 8.578 27.734 -0.273 1 88.31 151 ARG A O 1
ATOM 1109 N N . HIS A 1 152 ? 7.469 25.812 -0.465 1 85.88 152 HIS A N 1
ATOM 1110 C CA . HIS A 1 152 ? 6.309 26.375 0.215 1 85.88 152 HIS A CA 1
ATOM 1111 C C . HIS A 1 152 ? 6.66 26.812 1.631 1 85.88 152 HIS A C 1
ATOM 1113 O O . HIS A 1 152 ? 6.125 27.812 2.123 1 85.88 152 HIS A O 1
ATOM 1119 N N . THR A 1 153 ? 7.539 26.078 2.264 1 83.69 153 THR A N 1
ATOM 1120 C CA . THR A 1 153 ? 7.973 26.453 3.604 1 83.69 153 THR A CA 1
ATOM 1121 C C . THR A 1 153 ? 8.75 27.766 3.574 1 83.69 153 THR A C 1
ATOM 1123 O O . THR A 1 153 ? 8.562 28.625 4.434 1 83.69 153 THR A O 1
ATOM 1126 N N . VAL A 1 154 ? 9.578 27.922 2.613 1 84 154 VAL A N 1
ATOM 1127 C CA . VAL A 1 154 ? 10.391 29.109 2.449 1 84 154 VAL A CA 1
ATOM 1128 C C . VAL A 1 154 ? 9.492 30.328 2.201 1 84 154 VAL A C 1
ATOM 1130 O O . VAL A 1 154 ? 9.75 31.422 2.711 1 84 154 VAL A O 1
ATOM 1133 N N . LEU A 1 155 ? 8.445 30.094 1.503 1 84.38 155 LEU A N 1
ATOM 1134 C CA . LEU A 1 155 ? 7.555 31.172 1.117 1 84.38 155 LEU A CA 1
ATOM 1135 C C . LEU A 1 155 ? 6.465 31.375 2.164 1 84.38 155 LEU A C 1
ATOM 1137 O O . LEU A 1 155 ? 5.641 32.281 2.039 1 84.38 155 LEU A O 1
ATOM 1141 N N . GLY A 1 156 ? 6.449 30.547 3.146 1 81.81 156 GLY A N 1
ATOM 1142 C CA . GLY A 1 156 ? 5.414 30.641 4.164 1 81.81 156 GLY A CA 1
ATOM 1143 C C . GLY A 1 156 ? 4.027 30.312 3.639 1 81.81 156 GLY A C 1
ATOM 1144 O O . GLY A 1 156 ? 3.055 31 3.975 1 81.81 156 GLY A O 1
ATOM 1145 N N . ARG A 1 157 ? 3.98 29.344 2.748 1 83.56 157 ARG A N 1
ATOM 1146 C CA . ARG A 1 157 ? 2.729 28.938 2.115 1 83.56 157 ARG A CA 1
ATOM 1147 C C . ARG A 1 157 ? 2.363 27.5 2.488 1 83.56 157 ARG A C 1
ATOM 1149 O O . ARG A 1 157 ? 3.162 26.797 3.1 1 83.56 157 ARG A O 1
ATOM 1156 N N . VAL A 1 158 ? 1.131 27.219 2.115 1 84.19 158 VAL A N 1
ATOM 1157 C CA . VAL A 1 158 ? 0.672 25.844 2.283 1 84.19 158 VAL A CA 1
ATOM 1158 C C . VAL A 1 158 ? 1.07 25.016 1.064 1 84.19 158 VAL A C 1
ATOM 1160 O O . VAL A 1 158 ? 0.961 25.484 -0.073 1 84.19 158 VAL A O 1
ATOM 1163 N N . VAL A 1 159 ? 1.522 23.875 1.321 1 89.75 159 VAL A N 1
ATOM 1164 C CA . VAL A 1 159 ? 1.976 23 0.242 1 89.75 159 VAL A CA 1
ATOM 1165 C C . VAL A 1 159 ? 0.829 22.75 -0.734 1 89.75 159 VAL A C 1
ATOM 1167 O O . VAL A 1 159 ? -0.313 22.531 -0.319 1 89.75 159 VAL A O 1
ATOM 1170 N N . PRO A 1 160 ? 1.096 22.859 -2.014 1 92.06 160 PRO A N 1
ATOM 1171 C CA . PRO A 1 160 ? 0.033 22.531 -2.971 1 92.06 160 PRO A CA 1
ATOM 1172 C C . PRO A 1 160 ? -0.286 21.047 -3.016 1 92.06 160 PRO A C 1
ATOM 1174 O O . PRO A 1 160 ? 0.621 20.219 -2.92 1 92.06 160 PRO A O 1
ATOM 1177 N N . MET A 1 161 ? -1.552 20.766 -3.174 1 93.88 161 MET A N 1
ATOM 1178 C CA . MET A 1 161 ? -2.02 19.375 -3.236 1 93.88 161 MET A CA 1
ATOM 1179 C C . MET A 1 161 ? -2.953 19.172 -4.426 1 93.88 161 MET A C 1
ATOM 1181 O O . MET A 1 161 ? -3.758 20.047 -4.746 1 93.88 161 MET A O 1
ATOM 1185 N N . TYR A 1 162 ? -2.834 18.078 -5.031 1 95.75 162 TYR A N 1
ATOM 1186 C CA . TYR A 1 162 ? -3.57 17.797 -6.258 1 95.75 162 TYR A CA 1
ATOM 1187 C C . TYR A 1 162 ? -4.277 16.453 -6.168 1 95.75 162 TYR A C 1
ATOM 1189 O O . TYR A 1 162 ? -3.703 15.461 -5.691 1 95.75 162 TYR A O 1
ATOM 1197 N N . ARG A 1 163 ? -5.48 16.438 -6.559 1 96.88 163 ARG A N 1
ATOM 1198 C CA . ARG A 1 163 ? -6.152 15.164 -6.828 1 96.88 163 ARG A CA 1
ATOM 1199 C C . ARG A 1 163 ? -5.602 14.516 -8.094 1 96.88 163 ARG A C 1
ATOM 1201 O O . ARG A 1 163 ? -5.461 15.172 -9.125 1 96.88 163 ARG A O 1
ATOM 1208 N N . THR A 1 164 ? -5.285 13.242 -8.062 1 97.31 164 THR A N 1
ATOM 1209 C CA . THR A 1 164 ? -4.73 12.547 -9.219 1 97.31 164 THR A CA 1
ATOM 1210 C C . THR A 1 164 ? -5.734 11.539 -9.773 1 97.31 164 THR A C 1
ATOM 1212 O O . THR A 1 164 ? -6.816 11.359 -9.219 1 97.31 164 THR A O 1
ATOM 1215 N N . ALA A 1 165 ? -5.301 10.938 -10.875 1 94.69 165 ALA A N 1
ATOM 1216 C CA . ALA A 1 165 ? -6.109 9.883 -11.484 1 94.69 165 ALA A CA 1
ATOM 1217 C C . ALA A 1 165 ? -5.723 8.508 -10.945 1 94.69 165 ALA A C 1
ATOM 1219 O O . ALA A 1 165 ? -6.348 7.5 -11.281 1 94.69 165 ALA A O 1
ATOM 1220 N N . VAL A 1 166 ? -4.75 8.398 -10.148 1 96.19 166 VAL A N 1
ATOM 1221 C CA . VAL A 1 166 ? -4.273 7.129 -9.617 1 96.19 166 VAL A CA 1
ATOM 1222 C C . VAL A 1 166 ? -5.25 6.609 -8.562 1 96.19 166 VAL A C 1
ATOM 1224 O O . VAL A 1 166 ? -5.461 7.246 -7.531 1 96.19 166 VAL A O 1
ATOM 1227 N N . PRO A 1 167 ? -5.812 5.453 -8.773 1 96.75 167 PRO A N 1
ATOM 1228 C CA . PRO A 1 167 ? -6.812 4.953 -7.828 1 96.75 167 PRO A CA 1
ATOM 1229 C C . PRO A 1 167 ? -6.191 4.398 -6.547 1 96.75 167 PRO A C 1
ATOM 1231 O O . PRO A 1 167 ? -5.09 3.84 -6.586 1 96.75 167 PRO A O 1
ATOM 1234 N N . LEU A 1 168 ? -6.926 4.57 -5.438 1 97.62 168 LEU A N 1
ATOM 1235 C CA . LEU A 1 168 ? -6.645 3.773 -4.246 1 97.62 168 LEU A CA 1
ATOM 1236 C C . LEU A 1 168 ? -7.176 2.354 -4.406 1 97.62 168 LEU A C 1
ATOM 1238 O O . LEU A 1 168 ? -8.164 2.129 -5.109 1 97.62 168 LEU A O 1
ATOM 1242 N N . CYS A 1 169 ? -6.473 1.436 -3.818 1 97.94 169 CYS A N 1
ATOM 1243 C CA . CYS A 1 169 ? -7.062 0.104 -3.713 1 97.94 169 CYS A CA 1
ATOM 1244 C C . CYS A 1 169 ? -8.258 0.109 -2.766 1 97.94 169 CYS A C 1
ATOM 1246 O O . CYS A 1 169 ? -8.133 0.512 -1.607 1 97.94 169 CYS A O 1
ATOM 1248 N N . PRO A 1 170 ? -9.383 -0.355 -3.242 1 97.25 170 PRO A N 1
ATOM 1249 C CA . PRO A 1 170 ? -10.594 -0.274 -2.424 1 97.25 170 PRO A CA 1
ATOM 1250 C C . PRO A 1 170 ? -10.539 -1.179 -1.194 1 97.25 170 PRO A C 1
ATOM 1252 O O . PRO A 1 170 ? -9.742 -2.123 -1.155 1 97.25 170 PRO A O 1
ATOM 1255 N N . ALA A 1 171 ? -11.406 -0.879 -0.234 1 97.88 171 ALA A N 1
ATOM 1256 C CA . ALA A 1 171 ? -11.578 -1.647 0.997 1 97.88 171 ALA A CA 1
ATOM 1257 C C . ALA A 1 171 ? -12.984 -1.488 1.554 1 97.88 171 ALA A C 1
ATOM 1259 O O . ALA A 1 171 ? -13.328 -0.445 2.115 1 97.88 171 ALA A O 1
ATOM 1260 N N . GLY A 1 172 ? -13.742 -2.494 1.365 1 96.44 172 GLY A N 1
ATOM 1261 C CA . GLY A 1 172 ? -15.109 -2.457 1.843 1 96.44 172 GLY A CA 1
ATOM 1262 C C . GLY A 1 172 ? -15.883 -1.251 1.342 1 96.44 172 GLY A C 1
ATOM 1263 O O . GLY A 1 172 ? -15.984 -1.032 0.133 1 96.44 172 GLY A O 1
ATOM 1264 N N . ALA A 1 173 ? -16.312 -0.391 2.279 1 96 173 ALA A N 1
ATOM 1265 C CA . ALA A 1 173 ? -17.156 0.764 1.966 1 96 173 ALA A CA 1
ATOM 1266 C C . ALA A 1 173 ? -16.359 1.836 1.229 1 96 173 ALA A C 1
ATOM 1268 O O . ALA A 1 173 ? -16.938 2.76 0.652 1 96 173 ALA A O 1
ATOM 1269 N N . PHE A 1 174 ? -15.133 1.764 1.278 1 96.69 174 PHE A N 1
ATOM 1270 C CA . PHE A 1 174 ? -14.281 2.781 0.67 1 96.69 174 PHE A CA 1
ATOM 1271 C C . PHE A 1 174 ? -13.828 2.348 -0.718 1 96.69 174 PHE A C 1
ATOM 1273 O O . PHE A 1 174 ? -12.891 1.56 -0.852 1 96.69 174 PHE A O 1
ATOM 1280 N N . ALA A 1 175 ? -14.5 2.896 -1.707 1 94.56 175 ALA A N 1
ATOM 1281 C CA . ALA A 1 175 ? -14.195 2.613 -3.107 1 94.56 175 ALA A CA 1
ATOM 1282 C C . ALA A 1 175 ? -14.344 3.867 -3.965 1 94.56 175 ALA A C 1
ATOM 1284 O O . ALA A 1 175 ? -15.07 4.793 -3.6 1 94.56 175 ALA A O 1
ATOM 1285 N N . GLY A 1 176 ? -13.531 3.914 -5.004 1 92.25 176 GLY A N 1
ATOM 1286 C CA . GLY A 1 176 ? -13.695 4.992 -5.965 1 92.25 176 GLY A CA 1
ATOM 1287 C C . GLY A 1 176 ? -12.852 6.211 -5.645 1 92.25 176 GLY A C 1
ATOM 1288 O O . GLY A 1 176 ? -12.969 7.246 -6.309 1 92.25 176 GLY A O 1
ATOM 1289 N N . SER A 1 177 ? -11.992 6.133 -4.664 1 94.38 177 SER A N 1
ATOM 1290 C CA . SER A 1 177 ? -11.133 7.254 -4.297 1 94.38 177 SER A CA 1
ATOM 1291 C C . SER A 1 177 ? -9.789 7.18 -5.02 1 94.38 177 SER A C 1
ATOM 1293 O O . SER A 1 177 ? -9.406 6.117 -5.512 1 94.38 177 SER A O 1
ATOM 1295 N N . THR A 1 178 ? -9.172 8.328 -5.07 1 96.75 178 THR A N 1
ATOM 1296 C CA . THR A 1 178 ? -7.895 8.414 -5.762 1 96.75 178 THR A CA 1
ATOM 1297 C C . THR A 1 178 ? -6.836 9.047 -4.863 1 96.75 178 THR A C 1
ATOM 1299 O O . THR A 1 178 ? -7.16 9.625 -3.822 1 96.75 178 THR A O 1
ATOM 1302 N N . TYR A 1 179 ? -5.621 8.961 -5.293 1 97.56 179 TYR A N 1
ATOM 1303 C CA . TYR A 1 179 ? -4.5 9.594 -4.605 1 97.56 179 TYR A CA 1
ATOM 1304 C C . TYR A 1 179 ? -4.629 11.109 -4.633 1 97.56 179 TYR A C 1
ATOM 1306 O O . TYR A 1 179 ? -5 11.688 -5.656 1 97.56 179 TYR A O 1
ATOM 1314 N N . VAL A 1 180 ? -4.332 11.68 -3.473 1 95.81 180 VAL A N 1
ATOM 1315 C CA . VAL A 1 180 ? -3.982 13.094 -3.418 1 95.81 180 VAL A CA 1
ATOM 1316 C C . VAL A 1 180 ? -2.484 13.242 -3.158 1 95.81 180 VAL A C 1
ATOM 1318 O O . VAL A 1 180 ? -1.936 12.594 -2.262 1 95.81 180 VAL A O 1
ATOM 1321 N N . VAL A 1 181 ? -1.834 14.039 -4.008 1 95.5 181 VAL A N 1
ATOM 1322 C CA . VAL A 1 181 ? -0.388 14.164 -3.855 1 95.5 181 VAL A CA 1
ATOM 1323 C C . VAL A 1 181 ? -0.024 15.625 -3.59 1 95.5 181 VAL A C 1
ATOM 1325 O O . VAL A 1 181 ? -0.714 16.531 -4.051 1 95.5 181 VAL A O 1
ATOM 1328 N N . SER A 1 182 ? 0.986 15.805 -2.75 1 94 182 SER A N 1
ATOM 1329 C CA . SER A 1 182 ? 1.607 17.125 -2.594 1 94 182 SER A CA 1
ATOM 1330 C C . SER A 1 182 ? 2.785 17.281 -3.549 1 94 182 SER A C 1
ATOM 1332 O O . SER A 1 182 ? 3.414 16.312 -3.947 1 94 182 SER A O 1
ATOM 1334 N N . MET A 1 183 ? 3.027 18.516 -3.898 1 92.75 183 MET A N 1
ATOM 1335 C CA . MET A 1 183 ? 4.098 18.766 -4.859 1 92.75 183 MET A CA 1
ATOM 1336 C C . MET A 1 183 ? 5.133 19.719 -4.285 1 92.75 183 MET A C 1
ATOM 1338 O O . MET A 1 183 ? 4.781 20.719 -3.658 1 92.75 183 MET A O 1
ATOM 1342 N N . ARG A 1 184 ? 6.34 19.375 -4.445 1 91.44 184 ARG A N 1
ATOM 1343 C CA . ARG A 1 184 ? 7.48 20.203 -4.078 1 91.44 184 ARG A CA 1
ATOM 1344 C C . ARG A 1 184 ? 8.461 20.344 -5.242 1 91.44 184 ARG A C 1
ATOM 1346 O O . ARG A 1 184 ? 9.023 19.344 -5.703 1 91.44 184 ARG A O 1
ATOM 1353 N N . PRO A 1 185 ? 8.617 21.562 -5.715 1 91.19 185 PRO A N 1
ATOM 1354 C CA . PRO A 1 185 ? 9.516 21.75 -6.855 1 91.19 185 PRO A CA 1
ATOM 1355 C C . PRO A 1 185 ? 10.984 21.688 -6.469 1 91.19 185 PRO A C 1
ATOM 1357 O O . PRO A 1 185 ? 11.391 22.266 -5.457 1 91.19 185 PRO A O 1
ATOM 1360 N N . TYR A 1 186 ? 11.734 20.969 -7.203 1 91.75 186 TYR A N 1
ATOM 1361 C CA . TYR A 1 186 ? 13.188 20.891 -7.105 1 91.75 186 TYR A CA 1
ATOM 1362 C C . TYR A 1 186 ? 13.828 20.844 -8.484 1 91.75 186 TYR A C 1
ATOM 1364 O O . TYR A 1 186 ? 13.195 20.422 -9.461 1 91.75 186 TYR A O 1
ATOM 1372 N N . PRO A 1 187 ? 15.117 21.344 -8.586 1 90.25 187 PRO A N 1
ATOM 1373 C CA . PRO A 1 187 ? 15.844 21.062 -9.82 1 90.25 187 PRO A CA 1
ATOM 1374 C C . PRO A 1 187 ? 15.977 19.562 -10.094 1 90.25 187 PRO A C 1
ATOM 1376 O O . PRO A 1 187 ? 16.078 18.766 -9.156 1 90.25 187 PRO A O 1
ATOM 1379 N N . ARG A 1 188 ? 16.016 19.188 -11.336 1 89.69 188 ARG A N 1
ATOM 1380 C CA . ARG A 1 188 ? 16.094 17.781 -11.734 1 89.69 188 ARG A CA 1
ATOM 1381 C C . ARG A 1 188 ? 17.281 17.094 -11.07 1 89.69 188 ARG A C 1
ATOM 1383 O O . ARG A 1 188 ? 17.172 15.938 -10.633 1 89.69 188 ARG A O 1
ATOM 1390 N N . ALA A 1 189 ? 18.328 17.75 -10.969 1 92 189 ALA A N 1
ATOM 1391 C CA . ALA A 1 189 ? 19.562 17.188 -10.438 1 92 189 ALA A CA 1
ATOM 1392 C C . ALA A 1 189 ? 19.438 16.875 -8.953 1 92 189 ALA A C 1
ATOM 1394 O O . ALA A 1 189 ? 20.219 16.094 -8.406 1 92 189 ALA A O 1
ATOM 1395 N N . ALA A 1 190 ? 18.453 17.438 -8.289 1 94.44 190 ALA A N 1
ATOM 1396 C CA . ALA A 1 190 ? 18.312 17.266 -6.844 1 94.44 190 ALA A CA 1
ATOM 1397 C C . ALA A 1 190 ? 17.344 16.141 -6.516 1 94.44 190 ALA A C 1
ATOM 1399 O O . ALA A 1 190 ? 17.219 15.734 -5.359 1 94.44 190 ALA A O 1
ATOM 1400 N N . VAL A 1 191 ? 16.703 15.555 -7.465 1 94.12 191 VAL A N 1
ATOM 1401 C CA . VAL A 1 191 ? 15.602 14.625 -7.246 1 94.12 191 VAL A CA 1
ATOM 1402 C C . VAL A 1 191 ? 16.109 13.383 -6.512 1 94.12 191 VAL A C 1
ATOM 1404 O O . VAL A 1 191 ? 15.484 12.922 -5.555 1 94.12 191 VAL A O 1
ATOM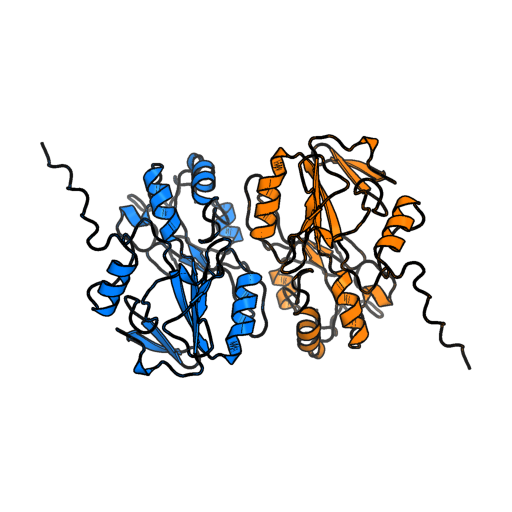 1407 N N . GLU A 1 192 ? 17.234 12.891 -6.961 1 95.31 192 GLU A N 1
ATOM 1408 C CA . GLU A 1 192 ? 17.75 11.688 -6.312 1 95.31 192 GLU A CA 1
ATOM 1409 C C . GLU A 1 192 ? 18.094 11.953 -4.852 1 95.31 192 GLU A C 1
ATOM 1411 O O . GLU A 1 192 ? 17.891 11.094 -3.992 1 95.31 192 GLU A O 1
ATOM 1416 N N . ARG A 1 193 ? 18.625 13.094 -4.594 1 96.38 193 ARG A N 1
ATOM 1417 C CA . ARG A 1 193 ? 18.938 13.453 -3.213 1 96.38 193 ARG A CA 1
ATOM 1418 C C . ARG A 1 193 ? 17.656 13.594 -2.387 1 96.38 193 ARG A C 1
ATOM 1420 O O . ARG A 1 193 ? 17.625 13.195 -1.22 1 96.38 193 ARG A O 1
ATOM 1427 N N . VAL A 1 194 ? 16.625 14.156 -2.961 1 96.06 194 VAL A N 1
ATOM 1428 C CA . VAL A 1 194 ? 15.336 14.273 -2.297 1 96.06 194 VAL A CA 1
ATOM 1429 C C . VAL A 1 194 ? 14.805 12.883 -1.949 1 96.06 194 VAL A C 1
ATOM 1431 O O . VAL A 1 194 ? 14.352 12.648 -0.827 1 96.06 194 VAL A O 1
ATOM 1434 N N . ARG A 1 195 ? 14.93 11.969 -2.887 1 96.75 195 ARG A N 1
ATOM 1435 C CA . ARG A 1 195 ? 14.484 10.602 -2.664 1 96.75 195 ARG A CA 1
ATOM 1436 C C . ARG A 1 195 ? 15.258 9.953 -1.52 1 96.75 195 ARG A C 1
ATOM 1438 O O . ARG A 1 195 ? 14.664 9.344 -0.63 1 96.75 195 ARG A O 1
ATOM 1445 N N . ASP A 1 196 ? 16.516 10.172 -1.537 1 96.75 196 ASP A N 1
ATOM 1446 C CA . ASP A 1 196 ? 17.375 9.57 -0.521 1 96.75 196 ASP A CA 1
ATOM 1447 C C . ASP A 1 196 ? 17.016 10.078 0.874 1 96.75 196 ASP A C 1
ATOM 1449 O O . ASP A 1 196 ? 16.953 9.297 1.826 1 96.75 196 ASP A O 1
ATOM 1453 N N . VAL A 1 197 ? 16.75 11.359 0.951 1 95.44 197 VAL A N 1
ATOM 1454 C CA . VAL A 1 197 ? 16.484 11.992 2.236 1 95.44 197 VAL A CA 1
ATOM 1455 C C . VAL A 1 197 ? 15.133 11.531 2.768 1 95.44 197 VAL A C 1
ATOM 1457 O O . VAL A 1 197 ? 14.961 11.336 3.973 1 95.44 197 VAL A O 1
ATOM 1460 N N . THR A 1 198 ? 14.164 11.328 1.897 1 95.25 198 THR A N 1
ATOM 1461 C CA . THR A 1 198 ? 12.797 11.094 2.346 1 95.25 198 THR A CA 1
ATOM 1462 C C . THR A 1 198 ? 12.5 9.602 2.43 1 95.25 198 THR A C 1
ATOM 1464 O O . THR A 1 198 ? 11.57 9.188 3.121 1 95.25 198 THR A O 1
ATOM 1467 N N . ARG A 1 199 ? 13.273 8.75 1.875 1 95.12 199 ARG A N 1
ATOM 1468 C CA . ARG A 1 199 ? 13.055 7.312 1.767 1 95.12 199 ARG A CA 1
ATOM 1469 C C . ARG A 1 199 ? 12.883 6.68 3.145 1 95.12 199 ARG A C 1
ATOM 1471 O O . ARG A 1 199 ? 11.992 5.848 3.348 1 95.12 199 ARG A O 1
ATOM 1478 N N . PRO A 1 200 ? 13.625 7.086 4.145 1 92.19 200 PRO A N 1
ATOM 1479 C CA . PRO A 1 200 ? 13.508 6.438 5.453 1 92.19 200 PRO A CA 1
ATOM 1480 C C . PRO A 1 200 ? 12.195 6.77 6.16 1 92.19 200 PRO A C 1
ATOM 1482 O O . PRO A 1 200 ? 11.852 6.133 7.16 1 92.19 200 PRO A O 1
ATOM 1485 N N . TYR A 1 201 ? 11.461 7.711 5.711 1 91 201 TYR A N 1
ATOM 1486 C CA . TYR A 1 201 ? 10.258 8.172 6.398 1 91 201 TYR A CA 1
ATOM 1487 C C . TYR A 1 201 ? 9.023 7.453 5.871 1 91 201 TYR A C 1
ATOM 1489 O O . TYR A 1 201 ? 8.031 8.094 5.512 1 91 201 TYR A O 1
ATOM 1497 N N . VAL A 1 202 ? 9.062 6.145 5.949 1 90.31 202 VAL A N 1
ATOM 1498 C CA . VAL A 1 202 ? 8.023 5.281 5.398 1 90.31 202 VAL A CA 1
ATOM 1499 C C . VAL A 1 202 ? 6.715 5.504 6.148 1 90.31 202 VAL A C 1
ATOM 1501 O O . VAL A 1 202 ? 5.633 5.449 5.555 1 90.31 202 VAL A O 1
ATOM 1504 N N . ALA A 1 203 ? 6.797 5.859 7.383 1 87.62 203 ALA A N 1
ATOM 1505 C CA . ALA A 1 203 ? 5.621 6.062 8.227 1 87.62 203 ALA A CA 1
ATOM 1506 C C . ALA A 1 203 ? 4.887 7.344 7.836 1 87.62 203 ALA A C 1
ATOM 1508 O O . ALA A 1 203 ? 3.748 7.566 8.258 1 87.62 203 ALA A O 1
ATOM 1509 N N . THR A 1 204 ? 5.562 8.195 7.094 1 88.94 204 THR A N 1
ATOM 1510 C CA . THR A 1 204 ? 4.965 9.453 6.648 1 88.94 204 THR A CA 1
ATOM 1511 C C . THR A 1 204 ? 5.102 9.609 5.137 1 88.94 204 THR A C 1
ATOM 1513 O O . THR A 1 204 ? 5.539 10.648 4.652 1 88.94 204 THR A O 1
ATOM 1516 N N . HIS A 1 205 ? 4.781 8.609 4.398 1 91.81 205 HIS A N 1
ATOM 1517 C CA . HIS A 1 205 ? 4.641 8.547 2.947 1 91.81 205 HIS A CA 1
ATOM 1518 C C . HIS A 1 205 ? 5.934 8.078 2.289 1 91.81 205 HIS A C 1
ATOM 1520 O O . HIS A 1 205 ? 5.902 7.391 1.269 1 91.81 205 HIS A O 1
ATOM 1526 N N . GLY A 1 206 ? 7.141 8.617 2.779 1 92.75 206 GLY A N 1
ATOM 1527 C CA . GLY A 1 206 ? 8.406 8.188 2.211 1 92.75 206 GLY A CA 1
ATOM 1528 C C . GLY A 1 206 ? 8.797 8.961 0.967 1 92.75 206 GLY A C 1
ATOM 1529 O O . GLY A 1 206 ? 8.508 10.156 0.854 1 92.75 206 GLY A O 1
ATOM 1530 N N . GLU A 1 207 ? 9.648 8.336 0.155 1 94.69 207 GLU A N 1
ATOM 1531 C CA . GLU A 1 207 ? 10.141 9.016 -1.041 1 94.69 207 GLU A CA 1
ATOM 1532 C C . GLU A 1 207 ? 9 9.336 -2.002 1 94.69 207 GLU A C 1
ATOM 1534 O O . GLU A 1 207 ? 7.922 8.742 -1.915 1 94.69 207 GLU A O 1
ATOM 1539 N N . PRO A 1 208 ? 9.227 10.25 -2.936 1 95.62 208 PRO A N 1
ATOM 1540 C CA . PRO A 1 208 ? 8.164 10.695 -3.842 1 95.62 208 PRO A CA 1
ATOM 1541 C C . PRO A 1 208 ? 7.559 9.555 -4.652 1 95.62 208 PRO A C 1
ATOM 1543 O O . PRO A 1 208 ? 8.25 8.586 -4.98 1 95.62 208 PRO A O 1
ATOM 1546 N N . VAL A 1 209 ? 6.273 9.711 -4.977 1 96.75 209 VAL A N 1
ATOM 1547 C CA . VAL A 1 209 ? 5.582 8.688 -5.762 1 96.75 209 VAL A CA 1
ATOM 1548 C C . VAL A 1 209 ? 5.816 8.938 -7.25 1 96.75 209 VAL A C 1
ATOM 1550 O O . VAL A 1 209 ? 5.574 8.055 -8.078 1 96.75 209 VAL A O 1
ATOM 1553 N N . ALA A 1 210 ? 6.25 10.148 -7.574 1 95.94 210 ALA A N 1
ATOM 1554 C CA . ALA A 1 210 ? 6.504 10.523 -8.961 1 95.94 210 ALA A CA 1
ATOM 1555 C C . ALA A 1 210 ? 7.363 11.781 -9.047 1 95.94 210 ALA A C 1
ATOM 1557 O O . ALA A 1 210 ? 7.41 12.57 -8.102 1 95.94 210 ALA A O 1
ATOM 1558 N N . TRP A 1 211 ? 8.016 11.914 -10.109 1 94.19 211 TRP A N 1
ATOM 1559 C CA . TRP A 1 211 ? 8.805 13.117 -10.344 1 94.19 211 TRP A CA 1
ATOM 1560 C C . TRP A 1 211 ? 8.969 13.383 -11.836 1 94.19 211 TRP A C 1
ATOM 1562 O O . TRP A 1 211 ? 8.93 12.445 -12.648 1 94.19 211 TRP A O 1
ATOM 1572 N N . GLY A 1 212 ? 9.062 14.664 -12.211 1 91 212 GLY A N 1
ATOM 1573 C CA . GLY A 1 212 ? 9.227 15.07 -13.594 1 91 212 GLY A CA 1
ATOM 1574 C C . GLY A 1 212 ? 7.93 15.523 -14.25 1 91 212 GLY A C 1
ATOM 1575 O O . GLY A 1 212 ? 6.844 15.18 -13.773 1 91 212 GLY A O 1
ATOM 1576 N N . TRP A 1 213 ? 8.047 16.266 -15.352 1 87.88 213 TRP A N 1
ATOM 1577 C CA . TRP A 1 213 ? 6.883 16.812 -16.047 1 87.88 213 TRP A CA 1
ATOM 1578 C C . TRP A 1 213 ? 6.035 15.711 -16.656 1 87.88 213 TRP A C 1
ATOM 1580 O O . TRP A 1 213 ? 4.809 15.805 -16.703 1 87.88 213 TRP A O 1
ATOM 1590 N N . ASP A 1 214 ? 6.668 14.711 -17.094 1 89.31 214 ASP A N 1
ATOM 1591 C CA . ASP A 1 214 ? 5.938 13.562 -17.625 1 89.31 214 ASP A CA 1
ATOM 1592 C C . ASP A 1 214 ? 5.07 12.914 -16.547 1 89.31 214 ASP A C 1
ATOM 1594 O O . ASP A 1 214 ? 3.973 12.43 -16.844 1 89.31 214 ASP A O 1
ATOM 1598 N N . ALA A 1 215 ? 5.562 12.953 -15.359 1 90.94 215 ALA A N 1
ATOM 1599 C CA . ALA A 1 215 ? 4.816 12.391 -14.242 1 90.94 215 ALA A CA 1
ATOM 1600 C C . ALA A 1 215 ? 3.549 13.195 -13.969 1 90.94 215 ALA A C 1
ATOM 1602 O O . ALA A 1 215 ? 2.512 12.625 -13.609 1 90.94 215 ALA A O 1
ATOM 1603 N N . VAL A 1 216 ? 3.641 14.461 -14.117 1 91.12 216 VAL A N 1
ATOM 1604 C CA . VAL A 1 216 ? 2.496 15.344 -13.898 1 91.12 216 VAL A CA 1
ATOM 1605 C C . VAL A 1 216 ? 1.341 14.922 -14.805 1 91.12 216 VAL A C 1
ATOM 1607 O O . VAL A 1 216 ? 0.205 14.773 -14.352 1 91.12 216 VAL A O 1
ATOM 1610 N N . ALA A 1 217 ? 1.675 14.625 -16.031 1 89.38 217 ALA A N 1
ATOM 1611 C CA . ALA A 1 217 ? 0.668 14.188 -16.984 1 89.38 217 ALA A CA 1
ATOM 1612 C C . ALA A 1 217 ? 0.112 12.812 -16.625 1 89.38 217 ALA A C 1
ATOM 1614 O O . ALA A 1 217 ? -1.101 12.594 -16.672 1 89.38 217 ALA A O 1
ATOM 1615 N N . ARG A 1 218 ? 0.908 11.992 -16.219 1 91.12 218 ARG A N 1
ATOM 1616 C CA . ARG A 1 218 ? 0.508 10.633 -15.883 1 91.12 218 ARG A CA 1
ATOM 1617 C C . ARG A 1 218 ? -0.395 10.617 -14.648 1 91.12 218 ARG A C 1
ATOM 1619 O O . ARG A 1 218 ? -1.269 9.758 -14.523 1 91.12 218 ARG A O 1
ATOM 1626 N N . LEU A 1 219 ? -0.146 11.57 -13.797 1 94.88 219 LEU A N 1
ATOM 1627 C CA . LEU A 1 219 ? -0.947 11.672 -12.578 1 94.88 219 LEU A CA 1
ATOM 1628 C C . LEU A 1 219 ? -2.303 12.305 -12.875 1 94.88 219 LEU A C 1
ATOM 1630 O O . LEU A 1 219 ? -3.188 12.32 -12.016 1 94.88 219 LEU A O 1
ATOM 1634 N N . GLY A 1 220 ? -2.426 12.852 -14.062 1 93.81 220 GLY A N 1
ATOM 1635 C CA . GLY A 1 220 ? -3.682 13.477 -14.438 1 93.81 220 GLY A CA 1
ATOM 1636 C C . GLY A 1 220 ? -3.797 14.914 -13.961 1 93.81 220 GLY A C 1
ATOM 1637 O O . GLY A 1 220 ? -4.902 15.422 -13.781 1 93.81 220 GLY A O 1
ATOM 1638 N N . ILE A 1 221 ? -2.686 15.531 -13.656 1 94.62 221 ILE A N 1
ATOM 1639 C CA . ILE A 1 221 ? -2.684 16.922 -13.227 1 94.62 221 ILE A CA 1
ATOM 1640 C C . ILE A 1 221 ? -2.586 17.844 -14.445 1 94.62 221 ILE A C 1
ATOM 1642 O O . ILE A 1 221 ? -1.575 17.844 -15.148 1 94.62 221 ILE A O 1
ATOM 1646 N N . ALA A 1 222 ? -3.586 18.625 -14.664 1 92.06 222 ALA A N 1
ATOM 1647 C CA . ALA A 1 222 ? -3.68 19.438 -15.867 1 92.06 222 ALA A CA 1
ATOM 1648 C C . ALA A 1 222 ? -2.781 20.672 -15.773 1 92.06 222 ALA A C 1
ATOM 1650 O O . ALA A 1 222 ? -2.127 21.047 -16.75 1 92.06 222 ALA A O 1
ATOM 1651 N N . ASP A 1 223 ? -2.836 21.344 -14.602 1 91.12 223 ASP A N 1
ATOM 1652 C CA . ASP A 1 223 ? -2.072 22.562 -14.375 1 91.12 223 ASP A CA 1
ATOM 1653 C C . ASP A 1 223 ? -1.559 22.641 -12.945 1 91.12 223 ASP A C 1
ATOM 1655 O O . ASP A 1 223 ? -2.344 22.797 -12 1 91.12 223 ASP A O 1
ATOM 1659 N N . VAL A 1 224 ? -0.292 22.609 -12.805 1 92.06 224 VAL A N 1
ATOM 1660 C CA . VAL A 1 224 ? 0.317 22.578 -11.477 1 92.06 224 VAL A CA 1
ATOM 1661 C C . VAL A 1 224 ? 0.072 23.906 -10.758 1 92.06 224 VAL A C 1
ATOM 1663 O O . VAL A 1 224 ? 0.228 23.984 -9.539 1 92.06 224 VAL A O 1
ATOM 1666 N N . ASN A 1 225 ? -0.296 24.922 -11.477 1 90.44 225 ASN A N 1
ATOM 1667 C CA . ASN A 1 225 ? -0.514 26.234 -10.875 1 90.44 225 ASN A CA 1
ATOM 1668 C C . ASN A 1 225 ? -1.92 26.359 -10.297 1 90.44 225 ASN A C 1
ATOM 1670 O O . ASN A 1 225 ? -2.246 27.359 -9.656 1 90.44 225 ASN A O 1
ATOM 1674 N N . VAL A 1 226 ? -2.707 25.438 -10.445 1 93.31 226 VAL A N 1
ATOM 1675 C CA . VAL A 1 226 ? -4.07 25.438 -9.93 1 93.31 226 VAL A CA 1
ATOM 1676 C C . VAL A 1 226 ? -4.277 24.203 -9.039 1 93.31 226 VAL A C 1
ATOM 1678 O O . VAL A 1 226 ? -4.93 23.25 -9.438 1 93.31 226 VAL A O 1
ATOM 1681 N N . PRO A 1 227 ? -3.816 24.266 -7.863 1 94.69 227 PRO A N 1
ATOM 1682 C CA . PRO A 1 227 ? -3.982 23.125 -6.957 1 94.69 227 PRO A CA 1
ATOM 1683 C C . PRO A 1 227 ? -5.418 22.969 -6.465 1 94.69 227 PRO A C 1
ATOM 1685 O O . PRO A 1 227 ? -6.184 23.938 -6.457 1 94.69 227 PRO A O 1
ATOM 1688 N N . ASP A 1 228 ? -5.777 21.766 -6.145 1 94.62 228 ASP A N 1
ATOM 1689 C CA . ASP A 1 228 ? -7.07 21.5 -5.516 1 94.62 228 ASP A CA 1
ATOM 1690 C C . ASP A 1 228 ? -7.098 22.016 -4.078 1 94.62 228 ASP A C 1
ATOM 1692 O O . ASP A 1 228 ? -8.133 22.484 -3.604 1 94.62 228 ASP A O 1
ATOM 1696 N N . TRP A 1 229 ? -6.004 21.906 -3.379 1 90.69 229 TRP A N 1
ATOM 1697 C CA . TRP A 1 229 ? -5.824 22.406 -2.02 1 90.69 229 TRP A CA 1
ATOM 1698 C C . TRP A 1 229 ? -4.449 23.047 -1.854 1 90.69 229 TRP A C 1
ATOM 1700 O O . TRP A 1 229 ? -3.514 22.734 -2.588 1 90.69 229 TRP A O 1
ATOM 1710 N N . GLY A 1 230 ? -4.344 23.938 -0.891 1 89.75 230 GLY A N 1
ATOM 1711 C CA . GLY A 1 230 ? -3.09 24.641 -0.658 1 89.75 230 GLY A CA 1
ATOM 1712 C C . GLY A 1 230 ? -2.883 25.812 -1.591 1 89.75 230 GLY A C 1
ATOM 1713 O O . GLY A 1 230 ? -3.838 26.312 -2.188 1 89.75 230 GLY A O 1
ATOM 1714 N N . ASP A 1 231 ? -1.567 26.281 -1.582 1 88.44 231 ASP A N 1
ATOM 1715 C CA . ASP A 1 231 ? -1.232 27.469 -2.344 1 88.44 231 ASP A CA 1
ATOM 1716 C C . ASP A 1 231 ? -0.49 27.125 -3.629 1 88.44 231 ASP A C 1
ATOM 1718 O O . ASP A 1 231 ? 0.259 26.141 -3.67 1 88.44 231 ASP A O 1
ATOM 1722 N N . ALA A 1 232 ? -0.724 27.906 -4.559 1 89.69 232 ALA A N 1
ATOM 1723 C CA . ALA A 1 232 ? -0.002 27.703 -5.812 1 89.69 232 ALA A CA 1
ATOM 1724 C C . ALA A 1 232 ? 1.507 27.781 -5.594 1 89.69 232 ALA A C 1
ATOM 1726 O O . ALA A 1 232 ? 1.991 28.578 -4.797 1 89.69 232 ALA A O 1
ATOM 1727 N N . PRO A 1 233 ? 2.365 26.859 -6.117 1 84.12 233 PRO A N 1
ATOM 1728 C CA . PRO A 1 233 ? 3.799 26.75 -5.84 1 84.12 233 PRO A CA 1
ATOM 1729 C C . PRO A 1 233 ? 4.57 28.016 -6.215 1 84.12 233 PRO A C 1
ATOM 1731 O O . PRO A 1 233 ? 5.672 28.25 -5.711 1 84.12 233 PRO A O 1
ATOM 1734 N N . GLY A 1 234 ? 4.172 29.156 -6.438 1 66.12 234 GLY A N 1
ATOM 1735 C CA . GLY A 1 234 ? 4.766 30.453 -6.719 1 66.12 234 GLY A CA 1
ATOM 1736 C C . GLY A 1 234 ? 5.84 30.406 -7.789 1 66.12 234 GLY A C 1
ATOM 1737 O O . GLY A 1 234 ? 6.484 29.375 -7.977 1 66.12 234 GLY A O 1
ATOM 1738 N N . THR A 1 235 ? 5.688 30.938 -8.977 1 55.12 235 THR A N 1
ATOM 1739 C CA . THR A 1 235 ? 6.727 31.141 -9.977 1 55.12 235 THR A CA 1
ATOM 1740 C C . THR A 1 235 ? 7.723 32.188 -9.508 1 55.12 235 THR A C 1
ATOM 1742 O O . THR A 1 235 ? 7.355 33.125 -8.797 1 55.12 235 THR A O 1
ATOM 1745 N N . ASP A 1 236 ? 8.789 31.719 -9.055 1 44.91 236 ASP A N 1
ATOM 1746 C CA . ASP A 1 236 ? 9.758 32.812 -8.961 1 44.91 236 ASP A CA 1
ATOM 1747 C C . ASP A 1 236 ? 9.75 33.656 -10.234 1 44.91 236 ASP A C 1
ATOM 1749 O O . ASP A 1 236 ? 9.891 33.125 -11.336 1 44.91 236 ASP A O 1
ATOM 1753 N N . GLY A 1 237 ? 9.555 35.188 -10.297 1 41.91 237 GLY A N 1
ATOM 1754 C CA . GLY A 1 237 ? 9.391 36.25 -11.289 1 41.91 237 GLY A CA 1
ATOM 1755 C C . GLY A 1 237 ? 8.258 35.969 -12.258 1 41.91 237 GLY A C 1
ATOM 1756 O O . GLY A 1 237 ? 7.527 35 -12.117 1 41.91 237 GLY A O 1
ATOM 1757 N N . GLU A 1 238 ? 8.234 36.781 -13.641 1 35.31 238 GLU A N 1
ATOM 1758 C CA . GLU A 1 238 ? 7.332 36.938 -14.781 1 35.31 238 GLU A CA 1
ATOM 1759 C C . GLU A 1 238 ? 6.902 35.594 -15.336 1 35.31 238 GLU A C 1
ATOM 1761 O O . GLU A 1 238 ? 7.551 35.031 -16.234 1 35.31 238 GLU A O 1
ATOM 1766 N N . GLY A 1 239 ? 5.906 34.938 -14.93 1 38.59 239 GLY A N 1
ATOM 1767 C CA . GLY A 1 239 ? 5.047 34 -15.625 1 38.59 239 GLY A CA 1
ATOM 1768 C C . GLY A 1 239 ? 5.727 32.656 -15.898 1 38.59 239 GLY A C 1
ATOM 1769 O O . GLY A 1 239 ? 5.234 31.859 -16.688 1 38.59 239 GLY A O 1
ATOM 1770 N N . GLU A 1 240 ? 7.02 32.594 -15.867 1 41.38 240 GLU A N 1
ATOM 1771 C CA . GLU A 1 240 ? 7.598 31.391 -16.469 1 41.38 240 GLU A CA 1
ATOM 1772 C C . GLU A 1 240 ? 7.32 30.156 -15.602 1 41.38 240 GLU A C 1
ATOM 1774 O O . GLU A 1 240 ? 7.539 30.188 -14.391 1 41.38 240 GLU A O 1
ATOM 1779 N N . PRO A 1 241 ? 6.512 29.328 -16.031 1 46.41 241 PRO A N 1
ATOM 1780 C CA . PRO A 1 241 ? 6.281 28 -15.453 1 46.41 241 PRO A CA 1
ATOM 1781 C C . PRO A 1 241 ? 7.516 27.438 -14.758 1 46.41 241 PRO A C 1
ATOM 1783 O O . PRO A 1 241 ? 8.641 27.859 -15.055 1 46.41 241 PRO A O 1
ATOM 1786 N N . LEU A 1 242 ? 7.363 26.734 -13.602 1 51.44 242 LEU A N 1
ATOM 1787 C CA . LEU A 1 242 ? 8.414 25.938 -12.984 1 51.44 242 LEU A CA 1
ATOM 1788 C C . LEU A 1 242 ? 9.398 25.438 -14.039 1 51.44 242 LEU A C 1
ATOM 1790 O O . LEU A 1 242 ? 10.117 24.469 -13.805 1 51.44 242 LEU A O 1
ATOM 1794 N N . ARG A 1 243 ? 9.414 26.156 -15.18 1 43.91 243 ARG A N 1
ATOM 1795 C CA . ARG A 1 243 ? 10.148 25.688 -16.344 1 43.91 243 ARG A CA 1
ATOM 1796 C C . ARG A 1 243 ? 11.57 25.281 -15.969 1 43.91 243 ARG A C 1
ATOM 1798 O O . ARG A 1 243 ? 12.125 24.328 -16.531 1 43.91 243 ARG A O 1
ATOM 1805 N N . GLY A 1 244 ? 12.195 26.047 -15.195 1 44.12 244 GLY A N 1
ATOM 1806 C CA . GLY A 1 244 ? 13.562 25.656 -14.906 1 44.12 244 GLY A CA 1
ATOM 1807 C C . GLY A 1 244 ? 13.664 24.641 -13.781 1 44.12 244 GLY A C 1
ATOM 1808 O O . GLY A 1 244 ? 14.75 24.125 -13.492 1 44.12 244 GLY A O 1
ATOM 1809 N N . LEU A 1 245 ? 12.586 24.516 -13.031 1 49.03 245 LEU A N 1
ATOM 1810 C CA . LEU A 1 245 ? 12.57 23.531 -11.953 1 49.03 245 LEU A CA 1
ATOM 1811 C C . LEU A 1 245 ? 11.914 22.234 -12.414 1 49.03 245 LEU A C 1
ATOM 1813 O O . LEU A 1 245 ? 11.023 22.25 -13.266 1 49.03 245 LEU A O 1
ATOM 1817 N N . SER A 1 246 ? 12.664 21.188 -12.43 1 48.34 246 SER A N 1
ATOM 1818 C CA . SER A 1 246 ? 12.062 19.875 -12.625 1 48.34 246 SER A CA 1
ATOM 1819 C C . SER A 1 246 ? 11.172 19.5 -11.445 1 48.34 246 SER A C 1
ATOM 1821 O O . SER A 1 246 ? 11.422 19.922 -10.312 1 48.34 246 SER A O 1
ATOM 1823 N N . ILE A 1 247 ? 9.789 19.281 -11.648 1 50 247 ILE A N 1
ATOM 1824 C CA . ILE A 1 247 ? 8.797 18.812 -10.68 1 50 247 ILE A CA 1
ATOM 1825 C C . ILE A 1 247 ? 8.945 17.312 -10.469 1 50 247 ILE A C 1
ATOM 1827 O O . ILE A 1 247 ? 9.336 16.594 -11.391 1 50 247 ILE A O 1
ATOM 1831 N N . MET B 1 1 ? -26.781 -42.875 -15.93 1 24.03 1 MET B N 1
ATOM 1832 C CA . MET B 1 1 ? -26.391 -42.656 -14.539 1 24.03 1 MET B CA 1
ATOM 1833 C C . MET B 1 1 ? -24.938 -42.219 -14.438 1 24.03 1 MET B C 1
ATOM 1835 O O . MET B 1 1 ? -24.031 -43.031 -14.492 1 24.03 1 MET B O 1
ATOM 1839 N N . GLY B 1 2 ? -24.438 -41.281 -15.211 1 26.17 2 GLY B N 1
ATOM 1840 C CA . GLY B 1 2 ? -23.078 -40.906 -15.5 1 26.17 2 GLY B CA 1
ATOM 1841 C C . GLY B 1 2 ? -22.281 -40.562 -14.258 1 26.17 2 GLY B C 1
ATOM 1842 O O . GLY B 1 2 ? -22.797 -39.938 -13.328 1 26.17 2 GLY B O 1
ATOM 1843 N N . SER B 1 3 ? -21.375 -41.438 -13.883 1 29.17 3 SER B N 1
ATOM 1844 C CA . SER B 1 3 ? -20.562 -41.344 -12.672 1 29.17 3 SER B CA 1
ATOM 1845 C C . SER B 1 3 ? -20.016 -39.938 -12.477 1 29.17 3 SER B C 1
ATOM 1847 O O . SER B 1 3 ? -19.641 -39.281 -13.438 1 29.17 3 SER B O 1
ATOM 1849 N N . LEU B 1 4 ? -20.516 -39.25 -11.539 1 35.22 4 LEU B N 1
ATOM 1850 C CA . LEU B 1 4 ? -19.969 -37.938 -11.117 1 35.22 4 LEU B CA 1
ATOM 1851 C C . LEU B 1 4 ? -18.453 -38 -11.031 1 35.22 4 LEU B C 1
ATOM 1853 O O . LEU B 1 4 ? -17.875 -38.938 -10.508 1 35.22 4 LEU B O 1
ATOM 1857 N N . PRO B 1 5 ? -17.75 -37.375 -11.992 1 38.22 5 PRO B N 1
ATOM 1858 C CA . PRO B 1 5 ? -16.297 -37.531 -11.883 1 38.22 5 PRO B CA 1
ATOM 1859 C C . PRO B 1 5 ? -15.812 -37.5 -10.43 1 38.22 5 PRO B C 1
ATOM 1861 O O . PRO B 1 5 ? -16.453 -36.875 -9.57 1 38.22 5 PRO B O 1
ATOM 1864 N N . GLN B 1 6 ? -15.234 -38.562 -9.875 1 37.66 6 GLN B N 1
ATOM 1865 C CA . GLN B 1 6 ? -14.594 -38.688 -8.57 1 37.66 6 GLN B CA 1
ATOM 1866 C C . GLN B 1 6 ? -13.812 -37.406 -8.211 1 37.66 6 GLN B C 1
ATOM 1868 O O . GLN B 1 6 ? -13.352 -36.688 -9.102 1 37.66 6 GLN B O 1
ATOM 1873 N N . PRO B 1 7 ? -14.016 -36.812 -7.059 1 41.06 7 PRO B N 1
ATOM 1874 C CA . PRO B 1 7 ? -13.156 -35.719 -6.648 1 41.06 7 PRO B CA 1
ATOM 1875 C C . PRO B 1 7 ? -11.688 -35.906 -7.031 1 41.06 7 PRO B C 1
ATOM 1877 O O . PRO B 1 7 ? -11.148 -37 -6.82 1 41.06 7 PRO B O 1
ATOM 1880 N N . THR B 1 8 ? -11.094 -35.469 -8.102 1 43.41 8 THR B N 1
ATOM 1881 C CA . THR B 1 8 ? -9.672 -35.656 -8.414 1 43.41 8 THR B CA 1
ATOM 1882 C C . THR B 1 8 ? -8.828 -35.594 -7.148 1 43.41 8 THR B C 1
ATOM 1884 O O . THR B 1 8 ? -8.953 -34.688 -6.34 1 43.41 8 THR B O 1
ATOM 1887 N N . ILE B 1 9 ? -8.508 -36.719 -6.496 1 49.91 9 ILE B N 1
ATOM 1888 C CA . ILE B 1 9 ? -7.586 -36.906 -5.379 1 49.91 9 ILE B CA 1
ATOM 1889 C C . ILE B 1 9 ? -6.41 -35.938 -5.527 1 49.91 9 ILE B C 1
ATOM 1891 O O . ILE B 1 9 ? -5.727 -35.938 -6.555 1 49.91 9 ILE B O 1
ATOM 1895 N N . ASN B 1 10 ? -6.441 -34.844 -4.84 1 63.66 10 ASN B N 1
ATOM 1896 C CA . ASN B 1 10 ? -5.262 -34 -4.805 1 63.66 10 ASN B CA 1
ATOM 1897 C C . ASN B 1 10 ? -4 -34.781 -4.469 1 63.66 10 ASN B C 1
ATOM 1899 O O . ASN B 1 10 ? -3.852 -35.281 -3.344 1 63.66 10 ASN B O 1
ATOM 1903 N N . THR B 1 11 ? -3.248 -35.188 -5.43 1 79.94 11 THR B N 1
ATOM 1904 C CA . THR B 1 11 ? -2.049 -36.031 -5.328 1 79.94 11 THR B CA 1
ATOM 1905 C C . THR B 1 11 ? -1.033 -35.375 -4.383 1 79.94 11 THR B C 1
ATOM 1907 O O . THR B 1 11 ? -0.231 -36.094 -3.762 1 79.94 11 THR B O 1
ATOM 1910 N N . HIS B 1 12 ? -1.178 -34.125 -4.09 1 91 12 HIS B N 1
ATOM 1911 C CA . HIS B 1 12 ? -0.265 -33.438 -3.188 1 91 12 HIS B CA 1
ATOM 1912 C C . HIS B 1 12 ? -1.018 -32.469 -2.271 1 91 12 HIS B C 1
ATOM 1914 O O . HIS B 1 12 ? -1.048 -31.266 -2.521 1 91 12 HIS B O 1
ATOM 1920 N N . PRO B 1 13 ? -1.547 -32.938 -1.219 1 88.44 13 PRO B N 1
ATOM 1921 C CA . PRO B 1 13 ? -2.48 -32.156 -0.392 1 88.44 13 PRO B CA 1
ATOM 1922 C C . PRO B 1 13 ? -1.773 -31.172 0.537 1 88.44 13 PRO B C 1
ATOM 1924 O O . PRO B 1 13 ? -2.418 -30.312 1.124 1 88.44 13 PRO B O 1
ATOM 1927 N N . THR B 1 14 ? -0.426 -31.328 0.708 1 90.75 14 THR B N 1
ATOM 1928 C CA . THR B 1 14 ? 0.289 -30.469 1.642 1 90.75 14 THR B CA 1
ATOM 1929 C C . THR B 1 14 ? 1.389 -29.688 0.925 1 90.75 14 THR B C 1
ATOM 1931 O O . THR B 1 14 ? 1.791 -30.047 -0.182 1 90.75 14 THR B O 1
ATOM 1934 N N . GLY B 1 15 ? 1.84 -28.641 1.615 1 91.44 15 GLY B N 1
ATOM 1935 C CA . GLY B 1 15 ? 2.953 -27.875 1.082 1 91.44 15 GLY B CA 1
ATOM 1936 C C . GLY B 1 15 ? 4.219 -28.703 0.911 1 91.44 15 GLY B C 1
ATOM 1937 O O . GLY B 1 15 ? 4.887 -28.609 -0.12 1 91.44 15 GLY B O 1
ATOM 1938 N N . ILE B 1 16 ? 4.438 -29.5 1.917 1 93.62 16 ILE B N 1
ATOM 1939 C CA . ILE B 1 16 ? 5.645 -30.312 1.894 1 93.62 16 ILE B CA 1
ATOM 1940 C C . ILE B 1 16 ? 5.578 -31.297 0.729 1 93.62 16 ILE B C 1
ATOM 1942 O O . ILE B 1 16 ? 6.559 -31.484 0.005 1 93.62 16 ILE B O 1
ATOM 1946 N N . SER B 1 17 ? 4.426 -31.891 0.496 1 94.31 17 SER B N 1
ATOM 1947 C CA . SER B 1 17 ? 4.281 -32.844 -0.6 1 94.31 17 SER B CA 1
ATOM 1948 C C . SER B 1 17 ? 4.387 -32.156 -1.953 1 94.31 17 SER B C 1
ATOM 1950 O O . SER B 1 17 ? 4.961 -32.688 -2.896 1 94.31 17 SER B O 1
ATOM 1952 N N . ALA B 1 18 ? 3.895 -30.984 -2.086 1 93.12 18 ALA B N 1
ATOM 1953 C CA . ALA B 1 18 ? 3.988 -30.219 -3.322 1 93.12 18 ALA B CA 1
ATOM 1954 C C . ALA B 1 18 ? 5.434 -29.828 -3.617 1 93.12 18 ALA B C 1
ATOM 1956 O O . ALA B 1 18 ? 5.895 -29.938 -4.754 1 93.12 18 ALA B O 1
ATOM 1957 N N . ARG B 1 19 ? 6.133 -29.438 -2.592 1 95.5 19 ARG B N 1
ATOM 1958 C CA . ARG B 1 19 ? 7.531 -29.062 -2.768 1 95.5 19 ARG B CA 1
ATOM 1959 C C . ARG B 1 19 ? 8.383 -30.281 -3.127 1 95.5 19 ARG B C 1
ATOM 1961 O O . ARG B 1 19 ? 9.297 -30.188 -3.949 1 95.5 19 ARG B O 1
ATOM 1968 N N . ALA B 1 20 ? 8.07 -31.359 -2.533 1 95.56 20 ALA B N 1
ATOM 1969 C CA . ALA B 1 20 ? 8.773 -32.594 -2.871 1 95.56 20 ALA B CA 1
ATOM 1970 C C . ALA B 1 20 ? 8.531 -32.969 -4.328 1 95.56 20 ALA B C 1
ATOM 1972 O O . ALA B 1 20 ? 9.453 -33.438 -5.02 1 95.56 20 ALA B O 1
ATOM 1973 N N . ALA B 1 21 ? 7.375 -32.812 -4.742 1 95.56 21 ALA B N 1
ATOM 1974 C CA . ALA B 1 21 ? 7.027 -33.125 -6.129 1 95.56 21 ALA B CA 1
ATOM 1975 C C . ALA B 1 21 ? 7.758 -32.188 -7.09 1 95.56 21 ALA B C 1
ATOM 1977 O O . ALA B 1 21 ? 8.234 -32.625 -8.141 1 95.56 21 ALA B O 1
ATOM 1978 N N . ALA B 1 22 ? 7.832 -30.969 -6.742 1 95 22 ALA B N 1
ATOM 1979 C CA . ALA B 1 22 ? 8.57 -30 -7.547 1 95 22 ALA B CA 1
ATOM 1980 C C . ALA B 1 22 ? 10.055 -30.359 -7.617 1 95 22 ALA B C 1
ATOM 1982 O O . ALA B 1 22 ? 10.641 -30.359 -8.695 1 95 22 ALA B O 1
ATOM 1983 N N . ARG B 1 23 ? 10.578 -30.672 -6.469 1 95.88 23 ARG B N 1
ATOM 1984 C CA . ARG B 1 23 ? 11.977 -31.062 -6.371 1 95.88 23 ARG B CA 1
ATOM 1985 C C . ARG B 1 23 ? 12.273 -32.281 -7.258 1 95.88 23 ARG B C 1
ATOM 1987 O O . ARG B 1 23 ? 13.344 -32.344 -7.871 1 95.88 23 ARG B O 1
ATOM 1994 N N . ALA B 1 24 ? 11.289 -33.125 -7.332 1 95.81 24 ALA B N 1
ATOM 1995 C CA . ALA B 1 24 ? 11.406 -34.344 -8.141 1 95.81 24 ALA B CA 1
ATOM 1996 C C . ALA B 1 24 ? 11.055 -34.062 -9.602 1 95.81 24 ALA B C 1
ATOM 1998 O O . ALA B 1 24 ? 11.141 -34.969 -10.445 1 95.81 24 ALA B O 1
ATOM 1999 N N . ASN B 1 25 ? 10.641 -32.906 -9.867 1 95.06 25 ASN B N 1
ATOM 2000 C CA . ASN B 1 25 ? 10.305 -32.469 -11.219 1 95.06 25 ASN B CA 1
ATOM 2001 C C . ASN B 1 25 ? 9.125 -33.25 -11.789 1 95.06 25 ASN B C 1
ATOM 2003 O O . ASN B 1 25 ? 9.109 -33.594 -12.969 1 95.06 25 ASN B O 1
ATOM 2007 N N . THR B 1 26 ? 8.141 -33.531 -10.977 1 93.44 26 THR B N 1
ATOM 2008 C CA . THR B 1 26 ? 6.996 -34.312 -11.422 1 93.44 26 THR B CA 1
ATOM 2009 C C . THR B 1 26 ? 5.777 -33.438 -11.641 1 93.44 26 THR B C 1
ATOM 2011 O O . THR B 1 26 ? 4.738 -33.906 -12.109 1 93.44 26 THR B O 1
ATOM 2014 N N . ILE B 1 27 ? 5.902 -32.219 -11.297 1 89.5 27 ILE B N 1
ATOM 2015 C CA . ILE B 1 27 ? 4.816 -31.266 -11.531 1 89.5 27 ILE B CA 1
ATOM 2016 C C . ILE B 1 27 ? 5.344 -30.062 -12.297 1 89.5 27 ILE B C 1
ATOM 2018 O O . ILE B 1 27 ? 6.523 -29.719 -12.195 1 89.5 27 ILE B O 1
ATOM 2022 N N . LEU B 1 28 ? 4.441 -29.438 -13.008 1 85.75 28 LEU B N 1
ATOM 2023 C CA . LEU B 1 28 ? 4.809 -28.266 -13.773 1 85.75 28 LEU B CA 1
ATOM 2024 C C . LEU B 1 28 ? 4.082 -27.016 -13.258 1 85.75 28 LEU B C 1
ATOM 2026 O O . LEU B 1 28 ? 4.41 -25.891 -13.633 1 85.75 28 LEU B O 1
ATOM 2030 N N . SER B 1 29 ? 3.182 -27.234 -12.422 1 81.81 29 SER B N 1
ATOM 2031 C CA . SER B 1 29 ? 2.387 -26.156 -11.828 1 81.81 29 SER B CA 1
ATOM 2032 C C . SER B 1 29 ? 1.921 -26.531 -10.422 1 81.81 29 SER B C 1
ATOM 2034 O O . SER B 1 29 ? 1.855 -27.719 -10.078 1 81.81 29 SER B O 1
ATOM 2036 N N . THR B 1 30 ? 1.651 -25.5 -9.656 1 82.94 30 THR B N 1
ATOM 2037 C CA . THR B 1 30 ? 1.153 -25.781 -8.32 1 82.94 30 THR B CA 1
ATOM 2038 C C . THR B 1 30 ? -0.351 -25.531 -8.234 1 82.94 30 THR B C 1
ATOM 2040 O O . THR B 1 30 ? -0.95 -25.656 -7.168 1 82.94 30 THR B O 1
ATOM 2043 N N . SER B 1 31 ? -0.912 -25.062 -9.289 1 74.38 31 SER B N 1
ATOM 2044 C CA . SER B 1 31 ? -2.346 -24.797 -9.305 1 74.38 31 SER B CA 1
ATOM 2045 C C . SER B 1 31 ? -3.139 -26 -8.82 1 74.38 31 SER B C 1
ATOM 2047 O O . SER B 1 31 ? -2.908 -27.125 -9.266 1 74.38 31 SER B O 1
ATOM 2049 N N . GLY B 1 32 ? -3.959 -25.766 -7.852 1 74.25 32 GLY B N 1
ATOM 2050 C CA . GLY B 1 32 ? -4.824 -26.828 -7.359 1 74.25 32 GLY B CA 1
ATOM 2051 C C . GLY B 1 32 ? -4.156 -27.703 -6.316 1 74.25 32 GLY B C 1
ATOM 2052 O O . GLY B 1 32 ? -4.789 -28.609 -5.762 1 74.25 32 GLY B O 1
ATOM 2053 N N . LEU B 1 33 ? -2.939 -27.516 -6.023 1 80.81 33 LEU B N 1
ATOM 2054 C CA . LEU B 1 33 ? -2.223 -28.312 -5.039 1 80.81 33 LEU B CA 1
ATOM 2055 C C . LEU B 1 33 ? -2.252 -27.641 -3.668 1 80.81 33 LEU B C 1
ATOM 2057 O O . LEU B 1 33 ? -2.428 -26.438 -3.566 1 80.81 33 LEU B O 1
ATOM 2061 N N . ALA B 1 34 ? -2.209 -28.484 -2.639 1 83.75 34 ALA B N 1
ATOM 2062 C CA . ALA B 1 34 ? -2.121 -28.016 -1.258 1 83.75 34 ALA B CA 1
ATOM 2063 C C . ALA B 1 34 ? -3.156 -26.922 -0.982 1 83.75 34 ALA B C 1
ATOM 2065 O O . ALA B 1 34 ? -2.807 -25.812 -0.574 1 83.75 34 ALA B O 1
ATOM 2066 N N . PRO B 1 35 ? -4.418 -27.203 -1.081 1 77.38 35 PRO B N 1
ATOM 2067 C CA . PRO B 1 35 ? -5.473 -26.188 -1.048 1 77.38 35 PRO B CA 1
ATOM 2068 C C . PRO B 1 35 ? -5.527 -25.438 0.282 1 77.38 35 PRO B C 1
ATOM 2070 O O . PRO B 1 35 ? -6.043 -24.3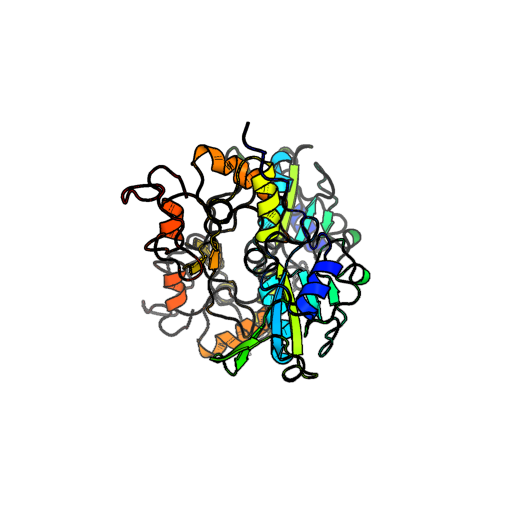28 0.342 1 77.38 35 PRO B O 1
ATOM 2073 N N . ASP B 1 36 ? -4.945 -25.953 1.314 1 80.94 36 ASP B N 1
ATOM 2074 C CA . ASP B 1 36 ? -5.043 -25.312 2.619 1 80.94 36 ASP B CA 1
ATOM 2075 C C . ASP B 1 36 ? -3.777 -24.516 2.932 1 80.94 36 ASP B C 1
ATOM 2077 O O . ASP B 1 36 ? -3.594 -24.047 4.059 1 80.94 36 ASP B O 1
ATOM 2081 N N . TYR B 1 37 ? -2.975 -24.375 1.95 1 84.44 37 TYR B N 1
ATOM 2082 C CA . TYR B 1 37 ? -1.717 -23.656 2.129 1 84.44 37 TYR B CA 1
ATOM 2083 C C . TYR B 1 37 ? -1.641 -22.453 1.201 1 84.44 37 TYR B C 1
ATOM 2085 O O . TYR B 1 37 ? -2.227 -22.469 0.116 1 84.44 37 TYR B O 1
ATOM 2093 N N . LEU B 1 38 ? -0.92 -21.5 1.681 1 85.38 38 LEU B N 1
ATOM 2094 C CA . LEU B 1 38 ? -0.685 -20.312 0.846 1 85.38 38 LEU B CA 1
ATOM 2095 C C . LEU B 1 38 ? 0.302 -20.641 -0.272 1 85.38 38 LEU B C 1
ATOM 2097 O O . LEU B 1 38 ? 1.293 -21.344 -0.051 1 85.38 38 LEU B O 1
ATOM 2101 N N . GLN B 1 39 ? -0.037 -20.219 -1.438 1 85.5 39 GLN B N 1
ATOM 2102 C CA . GLN B 1 39 ? 0.877 -20.328 -2.57 1 85.5 39 GLN B CA 1
ATOM 2103 C C . GLN B 1 39 ? 1.632 -19.016 -2.791 1 85.5 39 GLN B C 1
ATOM 2105 O O . GLN B 1 39 ? 1.109 -17.938 -2.506 1 85.5 39 GLN B O 1
ATOM 2110 N N . ALA B 1 40 ? 2.885 -19.156 -3.262 1 91.56 40 ALA B N 1
ATOM 2111 C CA . ALA B 1 40 ? 3.707 -17.953 -3.443 1 91.56 40 ALA B CA 1
ATOM 2112 C C . ALA B 1 40 ? 4.441 -18 -4.781 1 91.56 40 ALA B C 1
ATOM 2114 O O . ALA B 1 40 ? 4.703 -19.078 -5.32 1 91.56 40 ALA B O 1
ATOM 2115 N N . ASN B 1 41 ? 4.66 -16.812 -5.305 1 92.75 41 ASN B N 1
ATOM 2116 C CA . ASN B 1 41 ? 5.625 -16.609 -6.383 1 92.75 41 ASN B CA 1
ATOM 2117 C C . ASN B 1 41 ? 7.023 -16.328 -5.84 1 92.75 41 ASN B C 1
ATOM 2119 O O . ASN B 1 41 ? 7.168 -15.773 -4.75 1 92.75 41 ASN B O 1
ATOM 2123 N N . LEU B 1 42 ? 7.973 -16.75 -6.621 1 96.12 42 LEU B N 1
ATOM 2124 C CA . LEU B 1 42 ? 9.359 -16.609 -6.18 1 96.12 42 LEU B CA 1
ATOM 2125 C C . LEU B 1 42 ? 10.094 -15.578 -7.023 1 96.12 42 LEU B C 1
ATOM 2127 O O . LEU B 1 42 ? 10.023 -15.602 -8.25 1 96.12 42 LEU B O 1
ATOM 2131 N N . ILE B 1 43 ? 10.773 -14.664 -6.34 1 97.5 43 ILE B N 1
ATOM 2132 C CA . ILE B 1 43 ? 11.688 -13.711 -6.961 1 97.5 43 ILE B CA 1
ATOM 2133 C C . ILE B 1 43 ? 13.047 -13.773 -6.27 1 97.5 43 ILE B C 1
ATOM 2135 O O . ILE B 1 43 ? 13.133 -13.664 -5.047 1 97.5 43 ILE B O 1
ATOM 2139 N N . VAL B 1 44 ? 14.062 -13.977 -6.996 1 98.25 44 VAL B N 1
ATOM 2140 C CA . VAL B 1 44 ? 15.422 -14.008 -6.473 1 98.25 44 VAL B CA 1
ATOM 2141 C C . VAL B 1 44 ? 16.234 -12.859 -7.059 1 98.25 44 VAL B C 1
ATOM 2143 O O . VAL B 1 44 ? 16.266 -12.664 -8.273 1 98.25 44 VAL B O 1
ATOM 2146 N N . LEU B 1 45 ? 16.906 -12.109 -6.18 1 98.19 45 LEU B N 1
ATOM 2147 C CA . LEU B 1 45 ? 17.641 -10.922 -6.602 1 98.19 45 LEU B CA 1
ATOM 2148 C C . LEU B 1 45 ? 19.031 -10.898 -5.973 1 98.19 45 LEU B C 1
ATOM 2150 O O . LEU B 1 45 ? 19.25 -11.461 -4.898 1 98.19 45 LEU B O 1
ATOM 2154 N N . PRO B 1 46 ? 19.969 -10.234 -6.676 1 97.88 46 PRO B N 1
ATOM 2155 C CA . PRO B 1 46 ? 21.219 -9.906 -5.965 1 97.88 46 PRO B CA 1
ATOM 2156 C C . PRO B 1 46 ? 20.969 -9.102 -4.691 1 97.88 46 PRO B C 1
ATOM 2158 O O . PRO B 1 46 ? 20.031 -8.297 -4.637 1 97.88 46 PRO B O 1
ATOM 2161 N N . SER B 1 47 ? 21.812 -9.242 -3.637 1 98.44 47 SER B N 1
ATOM 2162 C CA . SER B 1 47 ? 21.594 -8.68 -2.307 1 98.44 47 SER B CA 1
ATOM 2163 C C . SER B 1 47 ? 21.547 -7.156 -2.354 1 98.44 47 SER B C 1
ATOM 2165 O O . SER B 1 47 ? 20.875 -6.527 -1.534 1 98.44 47 SER B O 1
ATOM 2167 N N . ARG B 1 48 ? 22.172 -6.559 -3.336 1 97.81 48 ARG B N 1
ATOM 2168 C CA . ARG B 1 48 ? 22.203 -5.102 -3.418 1 97.81 48 ARG B CA 1
ATOM 2169 C C . ARG B 1 48 ? 20.797 -4.539 -3.648 1 97.81 48 ARG B C 1
ATOM 2171 O O . ARG B 1 48 ? 20.547 -3.365 -3.365 1 97.81 48 ARG B O 1
ATOM 2178 N N . PHE B 1 49 ? 19.828 -5.352 -4.113 1 97.81 49 PHE B N 1
ATOM 2179 C CA . PHE B 1 49 ? 18.469 -4.883 -4.406 1 97.81 49 PHE B CA 1
ATOM 2180 C C . PHE B 1 49 ? 17.5 -5.285 -3.299 1 97.81 49 PHE B C 1
ATOM 2182 O O . PHE B 1 49 ? 16.328 -4.922 -3.334 1 97.81 49 PHE B O 1
ATOM 2189 N N . ALA B 1 50 ? 17.969 -5.992 -2.334 1 98.31 50 ALA B N 1
ATOM 2190 C CA . ALA B 1 50 ? 17.078 -6.621 -1.358 1 98.31 50 ALA B CA 1
ATOM 2191 C C . ALA B 1 50 ? 16.328 -5.57 -0.544 1 98.31 50 ALA B C 1
ATOM 2193 O O . ALA B 1 50 ? 15.109 -5.656 -0.377 1 98.31 50 ALA B O 1
ATOM 2194 N N . ALA B 1 51 ? 17.031 -4.582 -0.071 1 97.75 51 ALA B N 1
ATOM 2195 C CA . ALA B 1 51 ? 16.406 -3.545 0.743 1 97.75 51 ALA B CA 1
ATOM 2196 C C . ALA B 1 51 ? 15.375 -2.766 -0.064 1 97.75 51 ALA B C 1
ATOM 2198 O O . ALA B 1 51 ? 14.273 -2.498 0.421 1 97.75 51 ALA B O 1
ATOM 2199 N N . ASP B 1 52 ? 15.734 -2.438 -1.285 1 97.88 52 ASP B N 1
ATOM 2200 C CA . ASP B 1 52 ? 14.828 -1.698 -2.16 1 97.88 52 ASP B CA 1
ATOM 2201 C C . ASP B 1 52 ? 13.594 -2.533 -2.508 1 97.88 52 ASP B C 1
ATOM 2203 O O . ASP B 1 52 ? 12.484 -2.01 -2.574 1 97.88 52 ASP B O 1
ATOM 2207 N N . PHE B 1 53 ? 13.812 -3.805 -2.75 1 98.44 53 PHE B N 1
ATOM 2208 C CA . PHE B 1 53 ? 12.688 -4.652 -3.111 1 98.44 53 PHE B CA 1
ATOM 2209 C C . PHE B 1 53 ? 11.75 -4.84 -1.924 1 98.44 53 PHE B C 1
ATOM 2211 O O . PHE B 1 53 ? 10.523 -4.82 -2.084 1 98.44 53 PHE B O 1
ATOM 2218 N N . ARG B 1 54 ? 12.297 -4.984 -0.762 1 97.69 54 ARG B N 1
ATOM 2219 C CA . ARG B 1 54 ? 11.484 -5.035 0.45 1 97.69 54 ARG B CA 1
ATOM 2220 C C . ARG B 1 54 ? 10.641 -3.777 0.594 1 97.69 54 ARG B C 1
ATOM 2222 O O . ARG B 1 54 ? 9.445 -3.857 0.904 1 97.69 54 ARG B O 1
ATOM 2229 N N . LEU B 1 55 ? 11.25 -2.697 0.353 1 97.88 55 LEU B N 1
ATOM 2230 C CA . LEU B 1 55 ? 10.555 -1.419 0.438 1 97.88 55 LEU B CA 1
ATOM 2231 C C . LEU B 1 55 ? 9.477 -1.313 -0.638 1 97.88 55 LEU B C 1
ATOM 2233 O O . LEU B 1 55 ? 8.398 -0.765 -0.392 1 97.88 55 LEU B O 1
ATOM 2237 N N . LEU B 1 56 ? 9.773 -1.794 -1.808 1 98.25 56 LEU B N 1
ATOM 2238 C CA . LEU B 1 56 ? 8.781 -1.804 -2.879 1 98.25 56 LEU B CA 1
ATOM 2239 C C . LEU B 1 56 ? 7.527 -2.557 -2.455 1 98.25 56 LEU B C 1
ATOM 2241 O O . LEU B 1 56 ? 6.41 -2.072 -2.65 1 98.25 56 LEU B O 1
ATOM 2245 N N . CYS B 1 57 ? 7.742 -3.67 -1.884 1 97.81 57 CYS B N 1
ATOM 2246 C CA . CYS B 1 57 ? 6.617 -4.48 -1.426 1 97.81 57 CYS B CA 1
ATOM 2247 C C . CYS B 1 57 ? 5.844 -3.768 -0.325 1 97.81 57 CYS B C 1
ATOM 2249 O O . CYS B 1 57 ? 4.609 -3.762 -0.332 1 97.81 57 CYS B O 1
ATOM 2251 N N . LYS B 1 58 ? 6.574 -3.17 0.551 1 96.75 58 LYS B N 1
ATOM 2252 C CA . LYS B 1 58 ? 5.957 -2.449 1.662 1 96.75 58 LYS B CA 1
ATOM 2253 C C . LYS B 1 58 ? 5.102 -1.291 1.159 1 96.75 58 LYS B C 1
ATOM 2255 O O . LYS B 1 58 ? 4.02 -1.034 1.693 1 96.75 58 LYS B O 1
ATOM 2260 N N . ARG B 1 59 ? 5.582 -0.656 0.132 1 97.81 59 ARG B N 1
ATOM 2261 C CA . ARG B 1 59 ? 4.902 0.516 -0.41 1 97.81 59 ARG B CA 1
ATOM 2262 C C . ARG B 1 59 ? 3.762 0.108 -1.338 1 97.81 59 ARG B C 1
ATOM 2264 O O . ARG B 1 59 ? 2.902 0.927 -1.672 1 97.81 59 ARG B O 1
ATOM 2271 N N . ASN B 1 60 ? 3.816 -1.13 -1.795 1 97.81 60 ASN B N 1
ATOM 2272 C CA . ASN B 1 60 ? 2.824 -1.651 -2.73 1 97.81 60 ASN B CA 1
ATOM 2273 C C . ASN B 1 60 ? 2.299 -3.014 -2.289 1 97.81 60 ASN B C 1
ATOM 2275 O O . ASN B 1 60 ? 2.424 -3.998 -3.018 1 97.81 60 ASN B O 1
ATOM 2279 N N . PR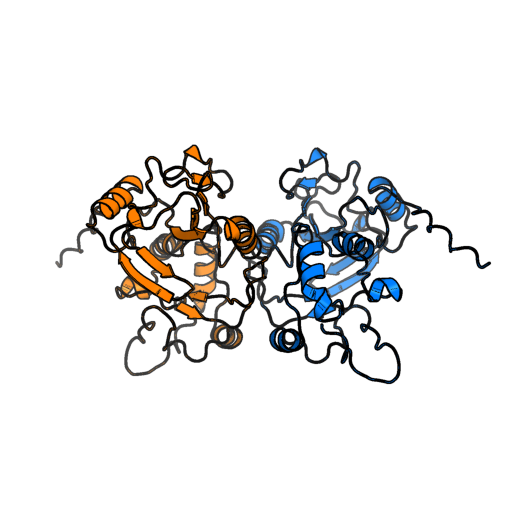O B 1 61 ? 1.595 -3.119 -1.227 1 97.19 61 PRO B N 1
ATOM 2280 C CA . PRO B 1 61 ? 1.298 -4.43 -0.646 1 97.19 61 PRO B CA 1
ATOM 2281 C C . PRO B 1 61 ? 0.239 -5.199 -1.435 1 97.19 61 PRO B C 1
ATOM 2283 O O . PRO B 1 61 ? 0.147 -6.426 -1.322 1 97.19 61 PRO B O 1
ATOM 2286 N N . VAL B 1 62 ? -0.558 -4.523 -2.193 1 97.44 62 VAL B N 1
ATOM 2287 C CA . VAL B 1 62 ? -1.606 -5.219 -2.934 1 97.44 62 VAL B CA 1
ATOM 2288 C C . VAL B 1 62 ? -1.002 -5.93 -4.145 1 97.44 62 VAL B C 1
ATOM 2290 O O . VAL B 1 62 ? -1.149 -7.145 -4.293 1 97.44 62 VAL B O 1
ATOM 2293 N N . PRO B 1 63 ? -0.21 -5.27 -4.953 1 96.31 63 PRO B N 1
ATOM 2294 C CA . PRO B 1 63 ? 0.391 -5.977 -6.086 1 96.31 63 PRO B CA 1
ATOM 2295 C C . PRO B 1 63 ? 1.603 -6.812 -5.684 1 96.31 63 PRO B C 1
ATOM 2297 O O . PRO B 1 63 ? 1.986 -7.734 -6.406 1 96.31 63 PRO B O 1
ATOM 2300 N N . CYS B 1 64 ? 2.215 -6.488 -4.582 1 96.62 64 CYS B N 1
ATOM 2301 C CA . CYS B 1 64 ? 3.408 -7.199 -4.137 1 96.62 64 CYS B CA 1
ATOM 2302 C C . CYS B 1 64 ? 3.281 -7.613 -2.676 1 96.62 64 CYS B C 1
ATOM 2304 O O . CYS B 1 64 ? 4.082 -7.203 -1.837 1 96.62 64 CYS B O 1
ATOM 2306 N N . PRO B 1 65 ? 2.391 -8.469 -2.371 1 96.44 65 PRO B N 1
ATOM 2307 C CA . PRO B 1 65 ? 2.244 -8.906 -0.981 1 96.44 65 PRO B CA 1
ATOM 2308 C C . PRO B 1 65 ? 3.389 -9.812 -0.521 1 96.44 65 PRO B C 1
ATOM 2310 O O . PRO B 1 65 ? 3.375 -11.016 -0.782 1 96.44 65 PRO B O 1
ATOM 2313 N N . LEU B 1 66 ? 4.305 -9.25 0.175 1 97.56 66 LEU B N 1
ATOM 2314 C CA . LEU B 1 66 ? 5.492 -9.977 0.61 1 97.56 66 LEU B CA 1
ATOM 2315 C C . LEU B 1 66 ? 5.152 -10.953 1.731 1 97.56 66 LEU B C 1
ATOM 2317 O O . LEU B 1 66 ? 4.656 -10.547 2.785 1 97.56 66 LEU B O 1
ATOM 2321 N N . LEU B 1 67 ? 5.43 -12.211 1.553 1 96.62 67 LEU B N 1
ATOM 2322 C CA . LEU B 1 67 ? 5.117 -13.25 2.533 1 96.62 67 LEU B CA 1
ATOM 2323 C C . LEU B 1 67 ? 6.359 -13.633 3.33 1 96.62 67 LEU B C 1
ATOM 2325 O O . LEU B 1 67 ? 6.277 -13.875 4.539 1 96.62 67 LEU B O 1
ATOM 2329 N N . ALA B 1 68 ? 7.445 -13.75 2.586 1 97.88 68 ALA B N 1
ATOM 2330 C CA . ALA B 1 68 ? 8.688 -14.211 3.205 1 97.88 68 ALA B CA 1
ATOM 2331 C C . ALA B 1 68 ? 9.898 -13.82 2.367 1 97.88 68 ALA B C 1
ATOM 2333 O O . ALA B 1 68 ? 9.758 -13.422 1.206 1 97.88 68 ALA B O 1
ATOM 2334 N N . GLU B 1 69 ? 11.016 -13.906 2.984 1 98.56 69 GLU B N 1
ATOM 2335 C CA . GLU B 1 69 ? 12.281 -13.734 2.289 1 98.56 69 GLU B CA 1
ATOM 2336 C C . GLU B 1 69 ? 13.367 -14.625 2.891 1 98.56 69 GLU B C 1
ATOM 2338 O O . GLU B 1 69 ? 13.172 -15.211 3.957 1 98.56 69 GLU B O 1
ATOM 2343 N N . SER B 1 70 ? 14.469 -14.742 2.158 1 98.56 70 SER B N 1
ATOM 2344 C CA . SER B 1 70 ? 15.594 -15.469 2.734 1 98.56 70 SER B CA 1
ATOM 2345 C C . SER B 1 70 ? 15.938 -14.938 4.121 1 98.56 70 SER B C 1
ATOM 2347 O O . SER B 1 70 ? 15.938 -13.727 4.348 1 98.56 70 SER B O 1
ATOM 2349 N N . ALA B 1 71 ? 16.281 -15.867 5.027 1 98 71 ALA B N 1
ATOM 2350 C CA . ALA B 1 71 ? 16.578 -15.469 6.398 1 98 71 ALA B CA 1
ATOM 2351 C C . ALA B 1 71 ? 17.859 -14.633 6.449 1 98 71 ALA B C 1
ATOM 2353 O O . ALA B 1 71 ? 18.031 -13.82 7.363 1 98 71 ALA B O 1
ATOM 2354 N N . ALA B 1 72 ? 18.734 -14.875 5.551 1 98.12 72 ALA B N 1
ATOM 2355 C CA . ALA B 1 72 ? 19.984 -14.141 5.375 1 98.12 72 ALA B CA 1
ATOM 2356 C C . ALA B 1 72 ? 20.422 -14.141 3.914 1 98.12 72 ALA B C 1
ATOM 2358 O O . ALA B 1 72 ? 19.938 -14.945 3.115 1 98.12 72 ALA B O 1
ATOM 2359 N N . VAL B 1 73 ? 21.25 -13.18 3.627 1 98.38 73 VAL B N 1
ATOM 2360 C CA . VAL B 1 73 ? 21.828 -13.164 2.285 1 98.38 73 VAL B CA 1
ATOM 2361 C C . VAL B 1 73 ? 22.484 -14.516 1.996 1 98.38 73 VAL B C 1
ATOM 2363 O O . VAL B 1 73 ? 23.25 -15.023 2.82 1 98.38 73 VAL B O 1
ATOM 2366 N N . GLY B 1 74 ? 22.109 -15.078 0.891 1 98.25 74 GLY B N 1
ATOM 2367 C CA . GLY B 1 74 ? 22.703 -16.344 0.488 1 98.25 74 GLY B CA 1
ATOM 2368 C C . GLY B 1 74 ? 21.938 -17.547 1.004 1 98.25 74 GLY B C 1
ATOM 2369 O O . GLY B 1 74 ? 22.172 -18.672 0.571 1 98.25 74 GLY B O 1
ATOM 2370 N N . SER B 1 75 ? 21.016 -17.344 1.896 1 98.19 75 SER B N 1
ATOM 2371 C CA . SER B 1 75 ? 20.266 -18.453 2.488 1 98.19 75 SER B CA 1
ATOM 2372 C C . SER B 1 75 ? 19.188 -18.969 1.543 1 98.19 75 SER B C 1
ATOM 2374 O O . SER B 1 75 ? 18.375 -18.188 1.042 1 98.19 75 SER B O 1
ATOM 2376 N N . TYR B 1 76 ? 19.234 -20.266 1.301 1 98.06 76 TYR B N 1
ATOM 2377 C CA . TYR B 1 76 ? 18.25 -20.875 0.407 1 98.06 76 TYR B CA 1
ATOM 2378 C C . TYR B 1 76 ? 17.359 -21.844 1.16 1 98.06 76 TYR B C 1
ATOM 2380 O O . TYR B 1 76 ? 16.359 -22.328 0.618 1 98.06 76 TYR B O 1
ATOM 2388 N N . ASP B 1 77 ? 17.609 -22.094 2.406 1 97.38 77 ASP B N 1
ATOM 2389 C CA . ASP B 1 77 ? 16.922 -23.172 3.127 1 97.38 77 ASP B CA 1
ATOM 2390 C C . ASP B 1 77 ? 16.266 -22.641 4.406 1 97.38 77 ASP B C 1
ATOM 2392 O O . ASP B 1 77 ? 15.812 -23.422 5.242 1 97.38 77 ASP B O 1
ATOM 2396 N N . ALA B 1 78 ? 16.344 -21.391 4.605 1 97.38 78 ALA B N 1
ATOM 2397 C CA . ALA B 1 78 ? 15.695 -20.75 5.746 1 97.38 78 ALA B CA 1
ATOM 2398 C C . ALA B 1 78 ? 15.023 -19.438 5.332 1 97.38 78 ALA B C 1
ATOM 2400 O O . ALA B 1 78 ? 15.578 -18.672 4.539 1 97.38 78 ALA B O 1
ATOM 2401 N N . LEU B 1 79 ? 13.836 -19.172 5.926 1 97.75 79 LEU B N 1
ATOM 2402 C CA . LEU B 1 79 ? 13.047 -18.016 5.539 1 97.75 79 LEU B CA 1
ATOM 2403 C C . LEU B 1 79 ? 12.703 -17.156 6.754 1 97.75 79 LEU B C 1
ATOM 2405 O O . LEU B 1 79 ? 12.602 -17.672 7.871 1 97.75 79 LEU B O 1
ATOM 2409 N N . LYS B 1 80 ? 12.625 -15.945 6.523 1 97.88 80 LYS B N 1
ATOM 2410 C CA . LYS B 1 80 ? 12.023 -14.984 7.449 1 97.88 80 LYS B CA 1
ATOM 2411 C C . LYS B 1 80 ? 10.586 -14.672 7.055 1 97.88 80 LYS B C 1
ATOM 2413 O O . LYS B 1 80 ? 10.305 -14.359 5.895 1 97.88 80 LYS B O 1
ATOM 2418 N N . SER B 1 81 ? 9.656 -14.672 8.039 1 97.06 81 SER B N 1
ATOM 2419 C CA . SER B 1 81 ? 8.242 -14.445 7.781 1 97.06 81 SER B CA 1
ATOM 2420 C C . SER B 1 81 ? 7.914 -12.953 7.742 1 97.06 81 SER B C 1
ATOM 2422 O O . SER B 1 81 ? 8.422 -12.18 8.562 1 97.06 81 SER B O 1
ATOM 2424 N N . TRP B 1 82 ? 7.066 -12.562 6.824 1 95.56 82 TRP B N 1
ATOM 2425 C CA . TRP B 1 82 ? 6.484 -11.227 6.785 1 95.56 82 TRP B CA 1
ATOM 2426 C C . TRP B 1 82 ? 4.973 -11.281 6.965 1 95.56 82 TRP B C 1
ATOM 2428 O O . TRP B 1 82 ? 4.277 -10.289 6.738 1 95.56 82 TRP B O 1
ATOM 2438 N N . ILE B 1 83 ? 4.477 -12.414 7.348 1 90.88 83 ILE B N 1
ATOM 2439 C CA . ILE B 1 83 ? 3.051 -12.602 7.594 1 90.88 83 ILE B CA 1
ATOM 2440 C C . ILE B 1 83 ? 2.748 -12.359 9.07 1 90.88 83 ILE B C 1
ATOM 2442 O O . ILE B 1 83 ? 3.309 -13.031 9.945 1 90.88 83 ILE B O 1
ATOM 2446 N N . ASP B 1 84 ? 1.806 -11.445 9.312 1 84.69 84 ASP B N 1
ATOM 2447 C CA . ASP B 1 84 ? 1.457 -11.133 10.695 1 84.69 84 ASP B CA 1
ATOM 2448 C C . ASP B 1 84 ? 0.988 -12.391 11.438 1 84.69 84 ASP B C 1
ATOM 2450 O O . ASP B 1 84 ? 0.143 -13.133 10.93 1 84.69 84 ASP B O 1
ATOM 2454 N N . GLY B 1 85 ? 1.619 -12.617 12.547 1 87.06 85 GLY B N 1
ATOM 2455 C CA . GLY B 1 85 ? 1.19 -13.711 13.398 1 87.06 85 GLY B CA 1
ATOM 2456 C C . GLY B 1 85 ? 1.779 -15.055 13 1 87.06 85 GLY B C 1
ATOM 2457 O O . GLY B 1 85 ? 1.513 -16.078 13.641 1 87.06 85 GLY B O 1
ATOM 2458 N N . VAL B 1 86 ? 2.545 -15.133 11.938 1 91.06 86 VAL B N 1
ATOM 2459 C CA . VAL B 1 86 ? 3.158 -16.375 11.484 1 91.06 86 VAL B CA 1
ATOM 2460 C C . VAL B 1 86 ? 4.668 -16.312 11.711 1 91.06 86 VAL B C 1
ATOM 2462 O O . VAL B 1 86 ? 5.375 -15.578 11.023 1 91.06 86 VAL B O 1
ATOM 2465 N N . PRO B 1 87 ? 5.105 -17.078 12.633 1 93.94 87 PRO B N 1
ATOM 2466 C CA . PRO B 1 87 ? 6.547 -17.062 12.891 1 93.94 87 PRO B CA 1
ATOM 2467 C C . PRO B 1 87 ? 7.359 -17.703 11.773 1 93.94 87 PRO B C 1
ATOM 2469 O O . PRO B 1 87 ? 6.844 -18.562 11.039 1 93.94 87 PRO B O 1
ATOM 2472 N N . SER B 1 88 ? 8.586 -17.328 11.656 1 93.94 88 SER B N 1
ATOM 2473 C CA . SER B 1 88 ? 9.484 -17.844 10.625 1 93.94 88 SER B CA 1
ATOM 2474 C C . SER B 1 88 ? 9.602 -19.359 10.711 1 93.94 88 SER B C 1
ATOM 2476 O O . SER B 1 88 ? 9.711 -20.047 9.68 1 93.94 88 SER B O 1
ATOM 2478 N N . SER B 1 89 ? 9.508 -19.891 11.867 1 91.25 89 SER B N 1
ATOM 2479 C CA . SER B 1 89 ? 9.672 -21.328 12.086 1 91.25 89 SER B CA 1
ATOM 2480 C C . SER B 1 89 ? 8.5 -22.109 11.5 1 91.25 89 SER B C 1
ATOM 2482 O O . SER B 1 89 ? 8.609 -23.328 11.289 1 91.25 89 SER B O 1
ATOM 2484 N N . ALA B 1 90 ? 7.473 -21.438 11.188 1 90.62 90 ALA B N 1
ATOM 2485 C CA . ALA B 1 90 ? 6.273 -22.094 10.68 1 90.62 90 ALA B CA 1
ATOM 2486 C C . ALA B 1 90 ? 6.277 -22.125 9.148 1 90.62 90 ALA B C 1
ATOM 2488 O O . ALA B 1 90 ? 5.422 -22.766 8.539 1 90.62 90 ALA B O 1
ATOM 2489 N N . LEU B 1 91 ? 7.309 -21.547 8.625 1 90.88 91 LEU B N 1
ATOM 2490 C CA . LEU B 1 91 ? 7.305 -21.406 7.172 1 90.88 91 LEU B CA 1
ATOM 2491 C C . LEU B 1 91 ? 8.016 -22.578 6.508 1 90.88 91 LEU B C 1
ATOM 2493 O O . LEU B 1 91 ? 9.133 -22.922 6.883 1 90.88 91 LEU B O 1
ATOM 2497 N N . ALA B 1 92 ? 7.391 -23.203 5.629 1 91.12 92 ALA B N 1
ATOM 2498 C CA . ALA B 1 92 ? 7.957 -24.109 4.637 1 91.12 92 ALA B CA 1
ATOM 2499 C C . ALA B 1 92 ? 9.078 -24.953 5.234 1 91.12 92 ALA B C 1
ATOM 2501 O O . ALA B 1 92 ? 10.211 -24.938 4.738 1 91.12 92 ALA B O 1
ATOM 2502 N N . LYS B 1 93 ? 8.805 -25.672 6.188 1 88.88 93 LYS B N 1
ATOM 2503 C CA . LYS B 1 93 ? 9.797 -26.547 6.82 1 88.88 93 LYS B CA 1
ATOM 2504 C C . LYS B 1 93 ? 10.492 -27.422 5.785 1 88.88 93 LYS B C 1
ATOM 2506 O O . LYS B 1 93 ? 9.836 -28.031 4.934 1 88.88 93 LYS B O 1
ATOM 2511 N N . GLY B 1 94 ? 11.836 -27.469 5.844 1 93.31 94 GLY B N 1
ATOM 2512 C CA . GLY B 1 94 ? 12.609 -28.312 4.953 1 93.31 94 GLY B CA 1
ATOM 2513 C C . GLY B 1 94 ? 12.742 -27.75 3.551 1 93.31 94 GLY B C 1
ATOM 2514 O O . GLY B 1 94 ? 13.07 -28.469 2.609 1 93.31 94 GLY B O 1
ATOM 2515 N N . ILE B 1 95 ? 12.609 -26.547 3.391 1 96 95 ILE B N 1
ATOM 2516 C CA . ILE B 1 95 ? 12.57 -25.922 2.072 1 96 95 ILE B CA 1
ATOM 2517 C C . ILE B 1 95 ? 13.984 -25.844 1.496 1 96 95 ILE B C 1
ATOM 2519 O O . ILE B 1 95 ? 14.953 -25.688 2.238 1 96 95 ILE B O 1
ATOM 2523 N N . ASP B 1 96 ? 14.094 -26.031 0.228 1 97.88 96 ASP B N 1
ATOM 2524 C CA . ASP B 1 96 ? 15.195 -25.609 -0.625 1 97.88 96 ASP B CA 1
ATOM 2525 C C . ASP B 1 96 ? 14.695 -24.781 -1.806 1 97.88 96 ASP B C 1
ATOM 2527 O O . ASP B 1 96 ? 14.125 -25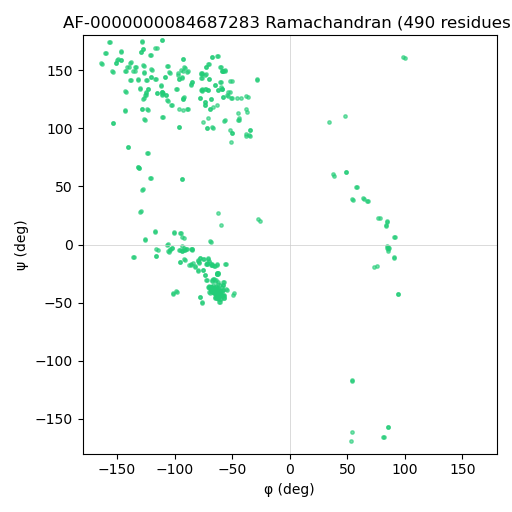.328 -2.756 1 97.88 96 ASP B O 1
ATOM 2531 N N . ILE B 1 97 ? 14.961 -23.5 -1.734 1 97.31 97 ILE B N 1
ATOM 2532 C CA . ILE B 1 97 ? 14.414 -22.547 -2.693 1 97.31 97 ILE B CA 1
ATOM 2533 C C . ILE B 1 97 ? 14.922 -22.875 -4.094 1 97.31 97 ILE B C 1
ATOM 2535 O O . ILE B 1 97 ? 14.242 -22.609 -5.086 1 97.31 97 ILE B O 1
ATOM 2539 N N . ARG B 1 98 ? 15.969 -23.484 -4.215 1 97.81 98 ARG B N 1
ATOM 2540 C CA . ARG B 1 98 ? 16.656 -23.688 -5.488 1 97.81 98 ARG B CA 1
ATOM 2541 C C . ARG B 1 98 ? 16 -24.812 -6.281 1 97.81 98 ARG B C 1
ATOM 2543 O O . ARG B 1 98 ? 16.234 -24.938 -7.488 1 97.81 98 ARG B O 1
ATOM 2550 N N . THR B 1 99 ? 15.148 -25.641 -5.551 1 97.44 99 THR B N 1
ATOM 2551 C CA . THR B 1 99 ? 14.664 -26.844 -6.211 1 97.44 99 THR B CA 1
ATOM 2552 C C . THR B 1 99 ? 13.172 -27.031 -5.961 1 97.44 99 THR B C 1
ATOM 2554 O O . THR B 1 99 ? 12.523 -27.844 -6.617 1 97.44 99 THR B O 1
ATOM 2557 N N . ASP B 1 100 ? 12.625 -26.297 -5.086 1 96.81 100 ASP B N 1
ATOM 2558 C CA . ASP B 1 100 ? 11.305 -26.641 -4.566 1 96.81 100 ASP B CA 1
ATOM 2559 C C . ASP B 1 100 ? 10.203 -25.906 -5.32 1 96.81 100 ASP B C 1
ATOM 2561 O O . ASP B 1 100 ? 9.062 -25.844 -4.859 1 96.81 100 ASP B O 1
ATOM 2565 N N . ALA B 1 101 ? 10.492 -25.266 -6.387 1 95.25 101 ALA B N 1
ATOM 2566 C CA . ALA B 1 101 ? 9.492 -24.75 -7.316 1 95.25 101 ALA B CA 1
ATOM 2567 C C . ALA B 1 101 ? 9.453 -25.578 -8.594 1 95.25 101 ALA B C 1
ATOM 2569 O O . ALA B 1 101 ? 10.453 -26.188 -8.984 1 95.25 101 ALA B O 1
ATOM 2570 N N . PRO B 1 102 ? 8.273 -25.578 -9.242 1 93.62 102 PRO B N 1
ATOM 2571 C CA . PRO B 1 102 ? 8.141 -26.453 -10.414 1 93.62 102 PRO B CA 1
ATOM 2572 C C . PRO B 1 102 ? 9.141 -26.109 -11.516 1 93.62 102 PRO B C 1
ATOM 2574 O O . PRO B 1 102 ? 9.766 -27.016 -12.086 1 93.62 102 PRO B O 1
ATOM 2577 N N . ARG B 1 103 ? 9.195 -24.844 -11.852 1 94.81 103 ARG B N 1
ATOM 2578 C CA . ARG B 1 103 ? 10.156 -24.359 -12.844 1 94.81 103 ARG B CA 1
ATOM 2579 C C . ARG B 1 103 ? 10.625 -22.953 -12.516 1 94.81 103 ARG B C 1
ATOM 2581 O O . ARG B 1 103 ? 9.961 -22.219 -11.773 1 94.81 103 ARG B O 1
ATOM 2588 N N . TYR B 1 104 ? 11.82 -22.625 -13.102 1 96.06 104 TYR B N 1
ATOM 2589 C CA . TYR B 1 104 ? 12.438 -21.328 -12.852 1 96.06 104 TYR B CA 1
ATOM 2590 C C . TYR B 1 104 ? 12.727 -20.594 -14.156 1 96.06 104 TYR B C 1
ATOM 2592 O O . TYR B 1 104 ? 13.023 -21.234 -15.172 1 96.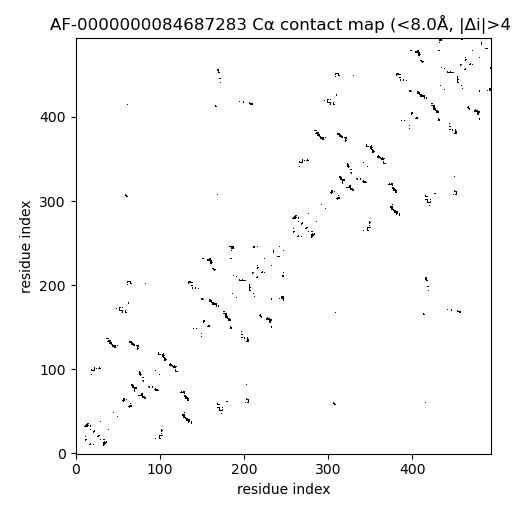06 104 TYR B O 1
ATOM 2600 N N . MET B 1 105 ? 12.516 -19.344 -14.109 1 95.19 105 MET B N 1
ATOM 2601 C CA . MET B 1 105 ? 12.984 -18.438 -15.156 1 95.19 105 MET B CA 1
ATOM 2602 C C . MET B 1 105 ? 14.18 -17.625 -14.688 1 95.19 105 MET B C 1
ATOM 2604 O O . MET B 1 105 ? 14.117 -16.984 -13.641 1 95.19 105 MET B O 1
ATOM 2608 N N . VAL B 1 106 ? 15.273 -17.719 -15.445 1 96.69 106 VAL B N 1
ATOM 2609 C CA . VAL B 1 106 ? 16.5 -17.016 -15.047 1 96.69 106 VAL B CA 1
ATOM 2610 C C . VAL B 1 106 ? 16.781 -15.883 -16.016 1 96.69 106 VAL B C 1
ATOM 2612 O O . VAL B 1 106 ? 16.797 -16.094 -17.234 1 96.69 106 VAL B O 1
ATOM 2615 N N . TYR B 1 107 ? 17.016 -14.727 -15.469 1 95.69 107 TYR B N 1
ATOM 2616 C CA . TYR B 1 107 ? 17.312 -13.539 -16.266 1 95.69 107 TYR B CA 1
ATOM 2617 C C . TYR B 1 107 ? 18.719 -13.031 -15.969 1 95.69 107 TYR B C 1
ATOM 2619 O O . TYR B 1 107 ? 19.203 -13.117 -14.836 1 95.69 107 TYR B O 1
ATOM 2627 N N . LYS B 1 108 ? 19.344 -12.586 -16.984 1 93.25 108 LYS B N 1
ATOM 2628 C CA . LYS B 1 108 ? 20.625 -11.883 -16.891 1 93.25 108 LYS B CA 1
ATOM 2629 C C . LYS B 1 108 ? 20.547 -10.5 -17.531 1 93.25 108 LYS B C 1
ATOM 2631 O O . LYS B 1 108 ? 20.234 -10.383 -18.719 1 93.25 108 LYS B O 1
ATOM 2636 N N . ASP B 1 109 ? 20.719 -9.469 -16.719 1 90.88 109 ASP B N 1
ATOM 2637 C CA . ASP B 1 109 ? 20.656 -8.086 -17.188 1 90.88 109 ASP B CA 1
ATOM 2638 C C . ASP B 1 109 ? 19.344 -7.801 -17.906 1 90.88 109 ASP B C 1
ATOM 2640 O O . ASP B 1 109 ? 19.344 -7.23 -19 1 90.88 109 ASP B O 1
ATOM 2644 N N . GLY B 1 110 ? 18.312 -8.414 -17.328 1 87.75 110 GLY B N 1
ATOM 2645 C CA . GLY B 1 110 ? 16.969 -8.125 -17.812 1 87.75 110 GLY B CA 1
ATOM 2646 C C . GLY B 1 110 ? 16.562 -8.984 -19 1 87.75 110 GLY B C 1
ATOM 2647 O O . GLY B 1 110 ? 15.438 -8.891 -19.484 1 87.75 110 GLY B O 1
ATOM 2648 N N . GLU B 1 111 ? 17.547 -9.82 -19.391 1 93.25 111 GLU B N 1
ATOM 2649 C CA . GLU B 1 111 ? 17.266 -10.703 -20.516 1 93.25 111 GLU B CA 1
ATOM 2650 C C . GLU B 1 111 ? 17.109 -12.148 -20.062 1 93.25 111 GLU B C 1
ATOM 2652 O O . GLU B 1 111 ? 17.875 -12.617 -19.203 1 93.25 111 GLU B O 1
ATOM 2657 N N . LEU B 1 112 ? 16.234 -12.82 -20.703 1 93.69 112 LEU B N 1
ATOM 2658 C CA . LEU B 1 112 ? 16 -14.219 -20.359 1 93.69 112 LEU B CA 1
ATOM 2659 C C . LEU B 1 112 ? 17.188 -15.078 -20.75 1 93.69 112 LEU B C 1
ATOM 2661 O O . LEU B 1 112 ? 17.5 -15.219 -21.938 1 93.69 112 LEU B O 1
ATOM 2665 N N . ALA B 1 113 ? 17.797 -15.641 -19.844 1 94.94 113 ALA B N 1
ATOM 2666 C CA . ALA B 1 113 ? 18.984 -16.469 -20.062 1 94.94 113 ALA B CA 1
ATOM 2667 C C . ALA B 1 113 ? 18.625 -17.953 -20.109 1 94.94 113 ALA B C 1
ATOM 2669 O O . ALA B 1 113 ? 19.203 -18.719 -20.875 1 94.94 113 ALA B O 1
ATOM 2670 N N . SER B 1 114 ? 17.719 -18.391 -19.234 1 93.81 114 SER B N 1
ATOM 2671 C CA . SER B 1 114 ? 17.25 -19.766 -19.172 1 93.81 114 SER B CA 1
ATOM 2672 C C . SER B 1 114 ? 15.766 -19.828 -18.844 1 93.81 114 SER B C 1
ATOM 2674 O O . SER B 1 114 ? 15.289 -19.156 -17.938 1 93.81 114 SER B O 1
ATOM 2676 N N . SER B 1 115 ? 15.102 -20.625 -19.641 1 93.38 115 SER B N 1
ATOM 2677 C CA . SER B 1 115 ? 13.656 -20.766 -19.484 1 93.38 115 SER B CA 1
ATOM 2678 C C . SER B 1 115 ? 13.289 -22.156 -18.969 1 93.38 115 SER B C 1
ATOM 2680 O O . SER B 1 115 ? 13.875 -23.141 -19.406 1 93.38 115 SER B O 1
ATOM 2682 N N . LYS B 1 116 ? 12.422 -22.141 -17.922 1 93.25 116 LYS B N 1
ATOM 2683 C CA . LYS B 1 116 ? 11.82 -23.359 -17.391 1 93.25 116 LYS B CA 1
ATOM 2684 C C . LYS B 1 116 ? 12.898 -24.359 -16.938 1 93.25 116 LYS B C 1
ATOM 2686 O O . LYS B 1 116 ? 12.852 -25.531 -17.297 1 93.25 116 LYS B O 1
ATOM 2691 N N . CYS B 1 117 ? 13.781 -23.781 -16.172 1 94.69 117 CYS B N 1
ATOM 2692 C CA . CYS B 1 117 ? 14.828 -24.609 -15.578 1 94.69 117 CYS B CA 1
ATOM 2693 C C . CYS B 1 117 ? 14.266 -25.469 -14.453 1 94.69 117 CYS B C 1
ATOM 2695 O O . CYS B 1 117 ? 13.414 -25.016 -13.688 1 94.69 117 CYS B O 1
ATOM 2697 N N . ALA B 1 118 ? 14.82 -26.672 -14.312 1 95.44 118 ALA B N 1
ATOM 2698 C CA . ALA B 1 118 ? 14.367 -27.594 -13.281 1 95.44 118 ALA B CA 1
ATOM 2699 C C . ALA B 1 118 ? 14.797 -27.141 -11.898 1 95.44 118 ALA B C 1
ATOM 2701 O O . ALA B 1 118 ? 14.164 -27.484 -10.891 1 95.44 118 ALA B O 1
ATOM 2702 N N . ASP B 1 119 ? 15.875 -26.5 -11.867 1 96.56 119 ASP B N 1
ATOM 2703 C CA . ASP B 1 119 ? 16.391 -25.938 -10.625 1 96.56 119 ASP B CA 1
ATOM 2704 C C . ASP B 1 119 ? 17.328 -24.766 -10.891 1 96.56 119 ASP B C 1
ATOM 2706 O O . ASP B 1 119 ? 17.641 -24.469 -12.047 1 96.56 119 ASP B O 1
ATOM 2710 N N . ILE B 1 120 ? 17.766 -24.109 -9.805 1 97.44 120 ILE B N 1
ATOM 2711 C CA . ILE B 1 120 ? 18.672 -22.969 -9.984 1 97.44 120 ILE B CA 1
ATOM 2712 C C . ILE B 1 120 ? 19.875 -23.125 -9.07 1 97.44 120 ILE B C 1
ATOM 2714 O O . ILE B 1 120 ? 20.438 -22.125 -8.602 1 97.44 120 ILE B O 1
ATOM 2718 N N . ALA B 1 121 ? 20.25 -24.359 -8.727 1 96.75 121 ALA B N 1
ATOM 2719 C CA . ALA B 1 121 ? 21.375 -24.609 -7.84 1 96.75 121 ALA B CA 1
ATOM 2720 C C . ALA B 1 121 ? 22.672 -24.062 -8.43 1 96.75 121 ALA B C 1
ATOM 2722 O O . ALA B 1 121 ? 23.484 -23.469 -7.723 1 96.75 121 ALA B O 1
ATOM 2723 N N . SER B 1 122 ? 22.875 -24.188 -9.664 1 95.62 122 SER B N 1
ATOM 2724 C CA . SER B 1 122 ? 24.094 -23.75 -10.328 1 95.62 122 SER B CA 1
ATOM 2725 C C . SER B 1 122 ? 24.156 -22.234 -10.453 1 95.62 122 SER B C 1
ATOM 2727 O O . SER B 1 122 ? 25.234 -21.656 -10.523 1 95.62 122 SER B O 1
ATOM 2729 N N . ALA B 1 123 ? 22.984 -21.672 -10.477 1 95.44 123 ALA B N 1
ATOM 2730 C CA . ALA B 1 123 ? 22.922 -20.219 -10.648 1 95.44 123 ALA B CA 1
ATOM 2731 C C . ALA B 1 123 ? 22.922 -19.5 -9.305 1 95.44 123 ALA B C 1
ATOM 2733 O O . ALA B 1 123 ? 23.172 -18.297 -9.234 1 95.44 123 ALA B O 1
ATOM 2734 N N . TRP B 1 124 ? 22.703 -20.219 -8.234 1 97.5 124 TRP B N 1
ATOM 2735 C CA . TRP B 1 124 ? 22.609 -19.625 -6.902 1 97.5 124 TRP B CA 1
ATOM 2736 C C . TRP B 1 124 ? 23.984 -19.266 -6.363 1 97.5 124 TRP B C 1
ATOM 2738 O O . TRP B 1 124 ? 24.938 -20.047 -6.469 1 97.5 124 TRP B O 1
ATOM 2748 N N . THR B 1 125 ? 24.141 -18.031 -5.824 1 97.44 125 THR B N 1
ATOM 2749 C CA . THR B 1 125 ? 25.375 -17.641 -5.168 1 97.44 125 THR B CA 1
ATOM 2750 C C . THR B 1 125 ? 25.094 -17.078 -3.773 1 97.44 125 THR B C 1
ATOM 2752 O O . THR B 1 125 ? 23.938 -16.922 -3.389 1 97.44 125 THR B O 1
ATOM 2755 N N . GLY B 1 126 ? 26.172 -16.781 -3.031 1 98 126 GLY B N 1
ATOM 2756 C CA . GLY B 1 126 ? 26.078 -16.219 -1.697 1 98 126 GLY B CA 1
ATOM 2757 C C . GLY B 1 126 ? 25.547 -14.789 -1.692 1 98 126 GLY B C 1
ATOM 2758 O O . GLY B 1 126 ? 25.312 -14.211 -0.628 1 98 126 GLY B O 1
ATOM 2759 N N . ASP B 1 127 ? 25.219 -14.281 -2.848 1 98.38 127 ASP B N 1
ATOM 2760 C CA . ASP B 1 127 ? 24.781 -12.891 -2.969 1 98.38 127 ASP B CA 1
ATOM 2761 C C . ASP B 1 127 ? 23.266 -12.812 -3.211 1 98.38 127 ASP B C 1
ATOM 2763 O O . ASP B 1 127 ? 22.719 -11.719 -3.35 1 98.38 127 ASP B O 1
ATOM 2767 N N . HIS B 1 128 ? 22.625 -13.914 -3.264 1 98.5 128 HIS B N 1
ATOM 2768 C CA . HIS B 1 128 ? 21.234 -13.938 -3.668 1 98.5 128 HIS B CA 1
ATOM 2769 C C . HIS B 1 128 ? 20.312 -13.867 -2.457 1 98.5 128 HIS B C 1
ATOM 2771 O O . HIS B 1 128 ? 20.641 -14.383 -1.388 1 98.5 128 HIS B O 1
ATOM 2777 N N . VAL B 1 129 ? 19.219 -13.188 -2.623 1 98.75 129 VAL B N 1
ATOM 2778 C CA . VAL B 1 129 ? 18.125 -13.141 -1.668 1 98.75 129 VAL B CA 1
ATOM 2779 C C . VAL B 1 129 ? 16.812 -13.523 -2.363 1 98.75 129 VAL B C 1
ATOM 2781 O O . VAL B 1 129 ? 16.5 -12.992 -3.43 1 98.75 129 VAL B O 1
ATOM 2784 N N . ALA B 1 130 ? 16.125 -14.453 -1.76 1 98.56 130 ALA B N 1
ATOM 2785 C CA . ALA B 1 130 ? 14.836 -14.875 -2.297 1 98.56 130 ALA B CA 1
ATOM 2786 C C . ALA B 1 130 ? 13.688 -14.156 -1.596 1 98.56 130 ALA B C 1
ATOM 2788 O O . ALA B 1 130 ? 13.734 -13.93 -0.383 1 98.56 130 ALA B O 1
ATOM 2789 N N . PHE B 1 131 ? 12.695 -13.836 -2.369 1 98.5 131 PHE B N 1
ATOM 2790 C CA . PHE B 1 131 ? 11.445 -13.258 -1.879 1 98.5 131 PHE B CA 1
ATOM 2791 C C . PHE B 1 131 ? 10.25 -14.086 -2.34 1 98.5 131 PHE B C 1
ATOM 2793 O O . PHE B 1 131 ? 10.18 -14.484 -3.502 1 98.5 131 PHE B O 1
ATOM 2800 N N . LEU B 1 132 ? 9.398 -14.391 -1.41 1 96.94 132 LEU B N 1
ATOM 2801 C CA . LEU B 1 132 ? 8.141 -15.07 -1.703 1 96.94 132 LEU B CA 1
ATOM 2802 C C . LEU B 1 132 ? 6.977 -14.086 -1.66 1 96.94 132 LEU B C 1
ATOM 2804 O O . LEU B 1 132 ? 6.719 -13.469 -0.625 1 96.94 132 LEU B O 1
ATOM 2808 N N . ILE B 1 133 ? 6.301 -13.961 -2.764 1 95.94 133 ILE B N 1
ATOM 2809 C CA . ILE B 1 133 ? 5.207 -13.008 -2.938 1 95.94 133 ILE B CA 1
ATOM 2810 C C . ILE B 1 133 ? 3.885 -13.766 -3.074 1 95.94 133 ILE B C 1
ATOM 2812 O O . ILE B 1 133 ? 3.803 -14.758 -3.803 1 95.94 133 ILE B O 1
ATOM 2816 N N . GLY B 1 134 ? 2.902 -13.266 -2.398 1 90.44 134 GLY B N 1
ATOM 2817 C CA . GLY B 1 134 ? 1.599 -13.906 -2.463 1 90.44 134 GLY B CA 1
ATOM 2818 C C . GLY B 1 134 ? 1.029 -13.961 -3.869 1 90.44 134 GLY B C 1
ATOM 2819 O O . GLY B 1 134 ? 1.282 -13.062 -4.68 1 90.44 134 GLY B O 1
ATOM 2820 N N . CYS B 1 135 ? 0.187 -15 -4.066 1 84.38 135 CYS B N 1
ATOM 2821 C CA . CYS B 1 135 ? -0.403 -15.156 -5.391 1 84.38 135 CYS B CA 1
ATOM 2822 C C . CYS B 1 135 ? -1.917 -15.312 -5.297 1 84.38 135 CYS B C 1
ATOM 2824 O O . CYS B 1 135 ? -2.453 -15.586 -4.223 1 84.38 135 CYS B O 1
ATOM 2826 N N . SER B 1 136 ? -2.6 -15.172 -6.379 1 78.06 136 SER B N 1
ATOM 2827 C CA . SER B 1 136 ? -4.059 -15.133 -6.441 1 78.06 136 SER B CA 1
ATOM 2828 C C . SER B 1 136 ? -4.656 -16.516 -6.242 1 78.06 136 SER B C 1
ATOM 2830 O O . SER B 1 136 ? -5.848 -16.656 -5.969 1 78.06 136 SER B O 1
ATOM 2832 N N . TYR B 1 137 ? -3.975 -17.578 -6.273 1 71.81 137 TYR B N 1
ATOM 2833 C CA . TYR B 1 137 ? -4.508 -18.938 -6.207 1 71.81 137 TYR B CA 1
ATOM 2834 C C . TYR B 1 137 ? -5.199 -19.188 -4.875 1 71.81 137 TYR B C 1
ATOM 2836 O O . TYR B 1 137 ? -6.141 -19.984 -4.793 1 71.81 137 TYR B O 1
ATOM 2844 N N . SER B 1 138 ? -4.824 -18.469 -3.881 1 74.44 138 SER B N 1
ATOM 2845 C CA . SER B 1 138 ? -5.328 -18.703 -2.531 1 74.44 138 SER B CA 1
ATOM 2846 C C . SER B 1 138 ? -6.805 -18.344 -2.422 1 74.44 138 SER B C 1
ATOM 2848 O O . SER B 1 138 ? -7.578 -19.078 -1.788 1 74.44 138 SER B O 1
ATOM 2850 N N . PHE B 1 139 ? -7.242 -17.312 -3.092 1 85.94 139 PHE B N 1
ATOM 2851 C CA . PHE B 1 139 ? -8.641 -16.953 -2.908 1 85.94 139 PHE B CA 1
ATOM 2852 C C . PHE B 1 139 ? -9.516 -17.609 -3.971 1 85.94 139 PHE B C 1
ATOM 2854 O O . PHE B 1 139 ? -10.742 -17.578 -3.881 1 85.94 139 PHE B O 1
ATOM 2861 N N . GLU B 1 140 ? -8.961 -18.266 -4.918 1 85.56 140 GLU B N 1
ATOM 2862 C CA . GLU B 1 140 ? -9.742 -18.922 -5.965 1 85.56 140 GLU B CA 1
ATOM 2863 C C . GLU B 1 140 ? -10.516 -20.109 -5.418 1 85.56 140 GLU B C 1
ATOM 2865 O O . GLU B 1 140 ? -11.656 -20.359 -5.832 1 85.56 140 GLU B O 1
ATOM 2870 N N . ALA B 1 141 ? -9.812 -20.844 -4.562 1 82.19 141 ALA B N 1
ATOM 2871 C CA . ALA B 1 141 ? -10.516 -21.938 -3.916 1 82.19 141 ALA B CA 1
ATOM 2872 C C . ALA B 1 141 ? -11.727 -21.438 -3.129 1 82.19 141 ALA B C 1
ATOM 2874 O O . ALA B 1 141 ? -12.789 -22.047 -3.152 1 82.19 141 ALA B O 1
ATOM 2875 N N . ALA B 1 142 ? -11.547 -20.328 -2.475 1 88.69 142 ALA B N 1
ATOM 2876 C CA . ALA B 1 142 ? -12.633 -19.734 -1.702 1 88.69 142 ALA B CA 1
ATOM 2877 C C . ALA B 1 142 ? -13.773 -19.281 -2.613 1 88.69 142 ALA B C 1
ATOM 2879 O O . ALA B 1 142 ? -14.945 -19.453 -2.287 1 88.69 142 ALA B O 1
ATOM 2880 N N . LEU B 1 143 ? -13.445 -18.719 -3.697 1 92.56 143 LEU B N 1
ATOM 2881 C CA . LEU B 1 143 ? -14.445 -18.312 -4.672 1 92.56 143 LEU B CA 1
ATOM 2882 C C . LEU B 1 143 ? -15.25 -19.5 -5.172 1 92.56 143 LEU B C 1
ATOM 2884 O O . LEU B 1 143 ? -16.484 -19.453 -5.215 1 92.56 143 LEU B O 1
ATOM 2888 N N . ALA B 1 144 ? -14.578 -20.562 -5.52 1 89.5 144 ALA B N 1
ATOM 2889 C CA . ALA B 1 144 ? -15.25 -21.781 -5.977 1 89.5 144 ALA B CA 1
ATOM 2890 C C . ALA B 1 144 ? -16.188 -22.328 -4.906 1 89.5 144 ALA B C 1
ATOM 2892 O O . ALA B 1 144 ? -17.328 -22.703 -5.199 1 89.5 144 ALA B O 1
ATOM 2893 N N . GLY B 1 145 ? -15.719 -22.312 -3.75 1 90.19 145 GLY B N 1
ATOM 2894 C CA . GLY B 1 145 ? -16.531 -22.781 -2.635 1 90.19 145 GLY B CA 1
ATOM 2895 C C . GLY B 1 145 ? -17.766 -21.953 -2.402 1 90.19 145 GLY B C 1
ATOM 2896 O O . GLY B 1 145 ? -18.781 -22.453 -1.895 1 90.19 145 GLY B O 1
ATOM 2897 N N . ALA B 1 146 ? -17.719 -20.75 -2.801 1 94.81 146 ALA B N 1
ATOM 2898 C CA . ALA B 1 146 ? -18.844 -19.844 -2.623 1 94.81 146 ALA B CA 1
ATOM 2899 C C . ALA B 1 146 ? -19.766 -19.859 -3.842 1 94.81 146 ALA B C 1
ATOM 2901 O O . ALA B 1 146 ? -20.672 -19.031 -3.951 1 94.81 146 ALA B O 1
ATOM 2902 N N . GLY B 1 147 ? -19.469 -20.734 -4.758 1 94.5 147 GLY B N 1
ATOM 2903 C CA . GLY B 1 147 ? -20.297 -20.828 -5.953 1 94.5 147 GLY B CA 1
ATOM 2904 C C . GLY B 1 147 ? -19.922 -19.812 -7.02 1 94.5 147 GLY B C 1
ATOM 2905 O O . GLY B 1 147 ? -20.734 -19.5 -7.895 1 94.5 147 GLY B O 1
ATOM 2906 N N . LEU B 1 148 ? -18.766 -19.266 -6.898 1 94.5 148 LEU B N 1
ATOM 2907 C CA . LEU B 1 148 ? -18.25 -18.281 -7.844 1 94.5 148 LEU B CA 1
ATOM 2908 C C . LEU B 1 148 ? -16.938 -18.75 -8.461 1 94.5 148 LEU B C 1
ATOM 2910 O O . LEU B 1 148 ? -15.93 -18.047 -8.406 1 94.5 148 LEU B O 1
ATOM 2914 N N . PRO B 1 149 ? -17 -19.906 -9.086 1 91.5 149 PRO B N 1
ATOM 2915 C CA . PRO B 1 149 ? -15.742 -20.406 -9.641 1 91.5 149 PRO B CA 1
ATOM 2916 C C . PRO B 1 149 ? -15.172 -19.484 -10.719 1 91.5 149 PRO B C 1
ATOM 2918 O O . PRO B 1 149 ? -15.906 -19.031 -11.609 1 91.5 149 PRO B O 1
ATOM 2921 N N . PRO B 1 150 ? -13.914 -19.188 -10.641 1 90.25 150 PRO B N 1
ATOM 2922 C CA . PRO B 1 150 ? -13.312 -18.391 -11.703 1 90.25 150 PRO B CA 1
ATOM 2923 C C . PRO B 1 150 ? -13.422 -19.047 -13.078 1 90.25 150 PRO B C 1
ATOM 2925 O O . PRO B 1 150 ? -13.195 -20.25 -13.203 1 90.25 150 PRO B O 1
ATOM 2928 N N . ARG B 1 151 ? -13.68 -18.297 -13.992 1 88.06 151 ARG B N 1
ATOM 2929 C CA . ARG B 1 151 ? -13.953 -18.812 -15.328 1 88.06 151 ARG B CA 1
ATOM 2930 C C . ARG B 1 151 ? -12.734 -19.531 -15.898 1 88.06 151 ARG B C 1
ATOM 2932 O O . ARG B 1 151 ? -12.875 -20.594 -16.516 1 88.06 151 ARG B O 1
ATOM 2939 N N . HIS B 1 152 ? -11.586 -18.922 -15.766 1 85.88 152 HIS B N 1
ATOM 2940 C CA . HIS B 1 152 ? -10.391 -19.547 -16.328 1 85.88 152 HIS B CA 1
ATOM 2941 C C . HIS B 1 152 ? -10.156 -20.922 -15.742 1 85.88 152 HIS B C 1
ATOM 2943 O O . HIS B 1 152 ? -9.672 -21.828 -16.438 1 85.88 152 HIS B O 1
ATOM 2949 N N . THR B 1 153 ? -10.453 -21.078 -14.461 1 83.69 153 THR B N 1
ATOM 2950 C CA . THR B 1 153 ? -10.305 -22.375 -13.812 1 83.69 153 THR B CA 1
ATOM 2951 C C . THR B 1 153 ? -11.273 -23.391 -14.414 1 83.69 153 THR B C 1
ATOM 2953 O O . THR B 1 153 ? -10.898 -24.531 -14.656 1 83.69 153 THR B O 1
ATOM 2956 N N . VAL B 1 154 ? -12.461 -22.984 -14.672 1 84.06 154 VAL B N 1
ATOM 2957 C CA . VAL B 1 154 ? -13.492 -23.828 -15.25 1 84.06 154 VAL B CA 1
ATOM 2958 C C . VAL B 1 154 ? -13.078 -24.266 -16.656 1 84.06 154 VAL B C 1
ATOM 2960 O O . VAL B 1 154 ? -13.305 -25.422 -17.047 1 84.06 154 VAL B O 1
ATOM 2963 N N . LEU B 1 155 ? -12.453 -23.391 -17.344 1 84.5 155 LEU B N 1
ATOM 2964 C CA . LEU B 1 155 ? -12.086 -23.656 -18.719 1 84.5 155 LEU B CA 1
ATOM 2965 C C . LEU B 1 155 ? -10.711 -24.312 -18.812 1 84.5 155 LEU B C 1
ATOM 2967 O O . LEU B 1 155 ? -10.242 -24.641 -19.906 1 84.5 155 LEU B O 1
ATOM 2971 N N . GLY B 1 156 ? -10.07 -24.453 -17.688 1 81.81 156 GLY B N 1
ATOM 2972 C CA . GLY B 1 156 ? -8.734 -25.031 -17.688 1 81.81 156 GLY B CA 1
ATOM 2973 C C . GLY B 1 156 ? -7.703 -24.141 -18.359 1 81.81 156 GLY B C 1
ATOM 2974 O O . GLY B 1 156 ? -6.852 -24.641 -19.109 1 81.81 156 GLY B O 1
ATOM 2975 N N . ARG B 1 157 ? -7.848 -22.859 -18.156 1 83.75 157 ARG B N 1
ATOM 2976 C CA . ARG B 1 157 ? -6.965 -21.875 -18.781 1 83.75 157 ARG B CA 1
ATOM 2977 C C . ARG B 1 157 ? -6.176 -21.109 -17.719 1 83.75 157 ARG B C 1
ATOM 2979 O O . ARG B 1 157 ? -6.449 -21.234 -16.531 1 83.75 157 ARG B O 1
ATOM 2986 N N . VAL B 1 158 ? -5.215 -20.391 -18.266 1 84.44 158 VAL B N 1
ATOM 2987 C CA . VAL B 1 158 ? -4.449 -19.484 -17.391 1 84.44 158 VAL B CA 1
ATOM 2988 C C . VAL B 1 158 ? -5.176 -18.156 -17.266 1 84.44 158 VAL B C 1
ATOM 2990 O O . VAL B 1 158 ? -5.691 -17.625 -18.266 1 84.44 158 VAL B O 1
ATOM 2993 N N . VAL B 1 159 ? -5.211 -17.656 -16.109 1 89.88 159 VAL B N 1
ATOM 2994 C CA . VAL B 1 159 ? -5.906 -16.406 -15.859 1 89.88 159 VAL B CA 1
ATOM 2995 C C . VAL B 1 159 ? -5.301 -15.297 -16.719 1 89.88 159 VAL B C 1
ATOM 2997 O O . VAL B 1 159 ? -4.078 -15.211 -16.859 1 89.88 159 VAL B O 1
ATOM 3000 N N . PRO B 1 160 ? -6.133 -14.516 -17.359 1 92.06 160 PRO B N 1
ATOM 3001 C CA . PRO B 1 160 ? -5.578 -13.391 -18.109 1 92.06 160 PRO B CA 1
ATOM 3002 C C . PRO B 1 160 ? -5.008 -12.297 -17.219 1 92.06 160 PRO B C 1
ATOM 3004 O O . PRO B 1 160 ? -5.574 -12 -16.156 1 92.06 160 PRO B O 1
ATOM 3007 N N . MET B 1 161 ? -3.928 -11.727 -17.672 1 93.94 161 MET B N 1
ATOM 3008 C CA . MET B 1 161 ? -3.26 -10.664 -16.938 1 93.94 161 MET B CA 1
ATOM 3009 C C . MET B 1 161 ? -2.949 -9.477 -17.844 1 93.94 161 MET B C 1
ATOM 3011 O O . MET B 1 161 ? -2.584 -9.656 -19 1 93.94 161 MET B O 1
ATOM 3015 N N . TYR B 1 162 ? -3.088 -8.336 -17.312 1 95.81 162 TYR B N 1
ATOM 3016 C CA . TYR B 1 162 ? -2.949 -7.109 -18.094 1 95.81 162 TYR B CA 1
ATOM 3017 C C . TYR B 1 162 ? -2.012 -6.129 -17.406 1 95.81 162 TYR B C 1
ATOM 3019 O O . TYR B 1 162 ? -2.086 -5.938 -16.188 1 95.81 162 TYR B O 1
ATOM 3027 N N . ARG B 1 163 ? -1.143 -5.582 -18.156 1 96.94 163 ARG B N 1
ATOM 3028 C CA . ARG B 1 163 ? -0.416 -4.406 -17.688 1 96.94 163 ARG B CA 1
ATOM 3029 C C . ARG B 1 163 ? -1.326 -3.184 -17.641 1 96.94 163 ARG B C 1
ATOM 3031 O O . ARG B 1 163 ? -2.062 -2.912 -18.594 1 96.94 163 ARG B O 1
ATOM 3038 N N . THR B 1 164 ? -1.315 -2.424 -16.578 1 97.31 164 THR B N 1
ATOM 3039 C CA . THR B 1 164 ? -2.17 -1.252 -16.438 1 97.31 164 THR B CA 1
ATOM 3040 C C . THR B 1 164 ? -1.343 0.03 -16.469 1 97.31 164 THR B C 1
ATOM 3042 O O . THR B 1 164 ? -0.113 -0.022 -16.547 1 97.31 164 THR B O 1
ATOM 3045 N N . ALA B 1 165 ? -2.076 1.132 -16.422 1 94.75 165 ALA B N 1
ATOM 3046 C CA . ALA B 1 165 ? -1.43 2.439 -16.359 1 94.75 165 ALA B CA 1
ATOM 3047 C C . ALA B 1 165 ? -1.228 2.885 -14.906 1 94.75 165 ALA B C 1
ATOM 3049 O O . ALA B 1 165 ? -0.627 3.932 -14.648 1 94.75 165 ALA B O 1
ATOM 3050 N N . VAL B 1 166 ? -1.696 2.176 -13.969 1 96.19 166 VAL B N 1
ATOM 3051 C CA . VAL B 1 166 ? -1.597 2.539 -12.555 1 96.19 166 VAL B CA 1
ATOM 3052 C C . VAL B 1 166 ? -0.162 2.34 -12.07 1 96.19 166 VAL B C 1
ATOM 3054 O O . VAL B 1 166 ? 0.352 1.219 -12.078 1 96.19 166 VAL B O 1
ATOM 3057 N N . PRO B 1 167 ? 0.48 3.381 -11.609 1 96.75 167 PRO B N 1
ATOM 3058 C CA . PRO B 1 167 ? 1.882 3.244 -11.211 1 96.75 167 PRO B CA 1
ATOM 3059 C C . PRO B 1 167 ? 2.041 2.568 -9.852 1 96.75 167 PRO B C 1
ATOM 3061 O O . PRO B 1 167 ? 1.19 2.732 -8.969 1 96.75 167 PRO B O 1
ATOM 3064 N N . LEU B 1 168 ? 3.143 1.81 -9.711 1 97.62 168 LEU B N 1
ATOM 3065 C CA . LEU B 1 168 ? 3.613 1.431 -8.383 1 97.62 168 LEU B CA 1
ATOM 3066 C C . LEU B 1 168 ? 4.301 2.604 -7.695 1 97.62 168 LEU B C 1
ATOM 3068 O O . LEU B 1 168 ? 4.891 3.461 -8.359 1 97.62 168 LEU B O 1
ATOM 3072 N N . CYS B 1 169 ? 4.164 2.643 -6.406 1 97.88 169 CYS B N 1
ATOM 3073 C CA . CYS B 1 169 ? 5.004 3.578 -5.668 1 97.88 169 CYS B CA 1
ATOM 3074 C C . CYS B 1 169 ? 6.465 3.146 -5.707 1 97.88 169 CYS B C 1
ATOM 3076 O O . CYS B 1 169 ? 6.797 2.025 -5.32 1 97.88 169 CYS B O 1
ATOM 3078 N N . PRO B 1 170 ? 7.324 4.027 -6.148 1 97.31 170 PRO B N 1
ATOM 3079 C CA . PRO B 1 170 ? 8.727 3.643 -6.32 1 97.31 170 PRO B CA 1
ATOM 3080 C C . PRO B 1 170 ? 9.43 3.352 -4.992 1 97.31 170 PRO B C 1
ATOM 3082 O O . PRO B 1 170 ? 8.961 3.785 -3.938 1 97.31 170 PRO B O 1
ATOM 3085 N N . ALA B 1 171 ? 10.555 2.643 -5.094 1 97.88 171 ALA B N 1
ATOM 3086 C CA . ALA B 1 171 ? 11.422 2.309 -3.967 1 97.88 171 ALA B CA 1
ATOM 3087 C C . ALA B 1 171 ? 12.859 2.102 -4.426 1 97.88 171 ALA B C 1
ATOM 3089 O O . ALA B 1 171 ? 13.188 1.077 -5.031 1 97.88 171 ALA B O 1
ATOM 3090 N N . GLY B 1 172 ? 13.633 3.074 -4.141 1 96.44 172 GLY B N 1
ATOM 3091 C CA . GLY B 1 172 ? 15.031 3 -4.539 1 96.44 172 GLY B CA 1
ATOM 3092 C C . GLY B 1 172 ? 15.219 2.719 -6.016 1 96.44 172 GLY B C 1
ATOM 3093 O O . GLY B 1 172 ? 14.719 3.463 -6.863 1 96.44 172 GLY B O 1
ATOM 3094 N N . ALA B 1 173 ? 15.828 1.577 -6.324 1 96 173 ALA B N 1
ATOM 3095 C CA . ALA B 1 173 ? 16.172 1.211 -7.699 1 96 173 ALA B CA 1
ATOM 3096 C C . ALA B 1 173 ? 14.914 0.858 -8.492 1 96 173 ALA B C 1
ATOM 3098 O O . ALA B 1 173 ? 14.953 0.78 -9.727 1 96 173 ALA B O 1
ATOM 3099 N N . PHE B 1 174 ? 13.891 0.613 -7.859 1 96.69 174 PHE B N 1
ATOM 3100 C CA . PHE B 1 174 ? 12.664 0.193 -8.523 1 96.69 174 PHE B CA 1
ATOM 3101 C C . PHE B 1 174 ? 11.734 1.381 -8.75 1 96.69 174 PHE B C 1
ATOM 3103 O O . PHE B 1 174 ? 11.039 1.812 -7.824 1 96.69 174 PHE B O 1
ATOM 3110 N N . ALA B 1 175 ? 11.742 1.855 -9.977 1 94.56 175 ALA B N 1
ATOM 3111 C CA . ALA B 1 175 ? 10.906 2.982 -10.375 1 94.56 175 ALA B CA 1
ATOM 3112 C C . ALA B 1 175 ? 10.375 2.787 -11.797 1 94.56 175 ALA B C 1
ATOM 3114 O O . ALA B 1 175 ? 10.961 2.055 -12.594 1 94.56 175 ALA B O 1
ATOM 3115 N N . GLY B 1 176 ? 9.195 3.338 -12.016 1 92.25 176 GLY B N 1
ATOM 3116 C CA . GLY B 1 176 ? 8.672 3.346 -13.367 1 92.25 176 GLY B CA 1
ATOM 3117 C C . GLY B 1 176 ? 7.824 2.129 -13.688 1 92.25 176 GLY B C 1
ATOM 3118 O O . GLY B 1 176 ? 7.41 1.939 -14.836 1 92.25 176 GLY B O 1
ATOM 3119 N N . SER B 1 177 ? 7.547 1.292 -12.727 1 94.5 177 SER B N 1
ATOM 3120 C CA . SER B 1 177 ? 6.73 0.103 -12.945 1 94.5 177 SER B CA 1
ATOM 3121 C C . SER B 1 177 ? 5.258 0.385 -12.656 1 94.5 177 SER B C 1
ATOM 3123 O O . SER B 1 177 ? 4.926 1.358 -11.977 1 94.5 177 SER B O 1
ATOM 3125 N N . THR B 1 178 ? 4.453 -0.477 -13.234 1 96.75 178 THR B N 1
ATOM 3126 C CA . THR B 1 178 ? 3.01 -0.311 -13.078 1 96.75 178 THR B CA 1
ATOM 3127 C C . THR B 1 178 ? 2.369 -1.601 -12.578 1 96.75 178 THR B C 1
ATOM 3129 O O . THR B 1 178 ? 3.002 -2.658 -12.586 1 96.75 178 THR B O 1
ATOM 3132 N N . TYR B 1 179 ? 1.146 -1.499 -12.188 1 97.62 179 TYR B N 1
ATOM 3133 C CA . TYR B 1 179 ? 0.354 -2.65 -11.766 1 97.62 179 TYR B CA 1
ATOM 3134 C C . TYR B 1 179 ? 0.134 -3.613 -12.93 1 97.62 179 TYR B C 1
ATOM 3136 O O . TYR B 1 179 ? -0.131 -3.186 -14.055 1 97.62 179 TYR B O 1
ATOM 3144 N N . VAL B 1 180 ? 0.285 -4.875 -12.578 1 95.81 180 VAL B N 1
ATOM 3145 C CA . VAL B 1 180 ? -0.293 -5.934 -13.406 1 95.81 180 VAL B CA 1
ATOM 3146 C C . VAL B 1 180 ? -1.502 -6.539 -12.695 1 95.81 180 VAL B C 1
ATOM 3148 O O . VAL B 1 180 ? -1.433 -6.863 -11.508 1 95.81 180 VAL B O 1
ATOM 3151 N N . VAL B 1 181 ? -2.623 -6.602 -13.422 1 95.56 181 VAL B N 1
ATOM 3152 C CA . VAL B 1 181 ? -3.832 -7.105 -12.781 1 95.56 181 VAL B CA 1
ATOM 3153 C C . VAL B 1 181 ? -4.336 -8.344 -13.523 1 95.56 181 VAL B C 1
ATOM 3155 O O . VAL B 1 181 ? -4.145 -8.469 -14.734 1 95.56 181 VAL B O 1
ATOM 3158 N N . SER B 1 182 ? -4.863 -9.273 -12.75 1 94.06 182 SER B N 1
ATOM 3159 C CA . SER B 1 182 ? -5.613 -10.391 -13.32 1 94.06 182 SER B CA 1
ATOM 3160 C C . SER B 1 182 ? -7.102 -10.07 -13.414 1 94.06 182 SER B C 1
ATOM 3162 O O . SER B 1 182 ? -7.617 -9.266 -12.633 1 94.06 182 SER B O 1
ATOM 3164 N N . MET B 1 183 ? -7.719 -10.688 -14.375 1 92.69 183 MET B N 1
ATOM 3165 C CA . MET B 1 183 ? -9.133 -10.391 -14.57 1 92.69 183 MET B CA 1
ATOM 3166 C C . MET B 1 183 ? -9.977 -11.664 -14.484 1 92.69 183 MET B C 1
ATOM 3168 O O . MET B 1 183 ? -9.594 -12.703 -15.023 1 92.69 183 MET B O 1
ATOM 3172 N N . ARG B 1 184 ? -11.016 -11.57 -13.773 1 91.38 184 ARG B N 1
ATOM 3173 C CA . ARG B 1 184 ? -12.016 -12.625 -13.648 1 91.38 184 ARG B CA 1
ATOM 3174 C C . ARG B 1 184 ? -13.422 -12.086 -13.922 1 91.38 184 ARG B C 1
ATOM 3176 O O . ARG B 1 184 ? -13.898 -11.211 -13.203 1 91.38 184 ARG B O 1
ATOM 3183 N N . PRO B 1 185 ? -14.031 -12.586 -14.961 1 91 185 PRO B N 1
ATOM 3184 C CA . PRO B 1 185 ? -15.359 -12.086 -15.305 1 91 185 PRO B CA 1
ATOM 3185 C C . PRO B 1 185 ? -16.453 -12.625 -14.383 1 91 185 PRO B C 1
ATOM 3187 O O . PRO B 1 185 ? -16.469 -13.82 -14.07 1 91 185 PRO B O 1
ATOM 3190 N N . TYR B 1 186 ? -17.297 -11.773 -13.93 1 91.44 186 TYR B N 1
ATOM 3191 C CA . TYR B 1 186 ? -18.5 -12.102 -13.164 1 91.44 186 TYR B CA 1
ATOM 3192 C C . TYR B 1 186 ? -19.656 -11.211 -13.57 1 91.44 186 TYR B C 1
ATOM 3194 O O . TYR B 1 186 ? -19.453 -10.102 -14.062 1 91.44 186 TYR B O 1
ATOM 3202 N N . PRO B 1 187 ? -20.922 -11.758 -13.391 1 89.75 187 PRO B N 1
ATOM 3203 C CA . PRO B 1 187 ? -22.062 -10.828 -13.508 1 89.75 187 PRO B CA 1
ATOM 3204 C C . PRO B 1 187 ? -21.969 -9.664 -12.523 1 89.75 187 PRO B C 1
ATOM 3206 O O . PRO B 1 187 ? -21.469 -9.828 -11.406 1 89.75 187 PRO B O 1
ATOM 3209 N N . ARG B 1 188 ? -22.5 -8.539 -12.898 1 89.12 188 ARG B N 1
ATOM 3210 C CA . ARG B 1 188 ? -22.438 -7.336 -12.07 1 89.12 188 ARG B CA 1
ATOM 3211 C C . ARG B 1 188 ? -23.016 -7.602 -10.688 1 89.12 188 ARG B C 1
ATOM 3213 O O . ARG B 1 188 ? -22.484 -7.125 -9.68 1 89.12 188 ARG B O 1
ATOM 3220 N N . ALA B 1 189 ? -24.016 -8.344 -10.633 1 91.62 189 ALA B N 1
ATOM 3221 C CA . ALA B 1 189 ? -24.734 -8.609 -9.391 1 91.62 189 ALA B CA 1
ATOM 3222 C C . ALA B 1 189 ? -23.875 -9.438 -8.43 1 91.62 189 ALA B C 1
ATOM 3224 O O . ALA B 1 189 ? -24.141 -9.477 -7.23 1 91.62 189 ALA B O 1
ATOM 3225 N N . ALA B 1 190 ? -22.844 -10.078 -8.938 1 94.25 190 ALA B N 1
ATOM 3226 C CA . ALA B 1 190 ? -22.031 -10.977 -8.117 1 94.25 190 ALA B CA 1
ATOM 3227 C C . ALA B 1 190 ? -20.812 -10.258 -7.574 1 94.25 190 ALA B C 1
ATOM 3229 O O . ALA B 1 190 ? -20.094 -10.789 -6.719 1 94.25 190 ALA B O 1
ATOM 3230 N N . VAL B 1 191 ? -20.562 -9.047 -7.938 1 94 191 VAL B N 1
ATOM 3231 C CA . VAL B 1 191 ? -19.312 -8.352 -7.652 1 94 191 VAL B CA 1
ATOM 3232 C C . VAL B 1 191 ? -19.156 -8.164 -6.145 1 94 191 VAL B C 1
ATOM 3234 O O . VAL B 1 191 ? -18.078 -8.414 -5.59 1 94 191 VAL B O 1
ATOM 3237 N N . GLU B 1 192 ? -20.234 -7.75 -5.516 1 95.12 192 GLU B N 1
ATOM 3238 C CA . GLU B 1 192 ? -20.125 -7.523 -4.078 1 95.12 192 GLU B CA 1
ATOM 3239 C C . GLU B 1 192 ? -19.828 -8.82 -3.336 1 95.12 192 GLU B C 1
ATOM 3241 O O . GLU B 1 192 ? -19.078 -8.828 -2.357 1 95.12 192 GLU B O 1
ATOM 3246 N N . ARG B 1 193 ? -20.406 -9.883 -3.777 1 96.19 193 ARG B N 1
ATOM 3247 C CA . ARG B 1 193 ? -20.125 -11.172 -3.164 1 96.19 193 ARG B CA 1
ATOM 3248 C C . ARG B 1 193 ? -18.672 -11.586 -3.4 1 96.19 193 ARG B C 1
ATOM 3250 O O . ARG B 1 193 ? -18.031 -12.148 -2.512 1 96.19 193 ARG B O 1
ATOM 3257 N N . VAL B 1 194 ? -18.156 -11.336 -4.574 1 96 194 VAL B N 1
ATOM 3258 C CA . VAL B 1 194 ? -16.766 -11.617 -4.895 1 96 194 VAL B CA 1
ATOM 3259 C C . VAL B 1 194 ? -15.852 -10.828 -3.961 1 96 194 VAL B C 1
ATOM 3261 O O . VAL B 1 194 ? -14.898 -11.375 -3.4 1 96 194 VAL B O 1
ATOM 3264 N N . ARG B 1 195 ? -16.188 -9.57 -3.746 1 96.69 195 ARG B N 1
ATOM 3265 C CA . ARG B 1 195 ? -15.414 -8.727 -2.848 1 96.69 195 ARG B CA 1
ATOM 3266 C C . ARG B 1 195 ? -15.422 -9.281 -1.428 1 96.69 195 ARG B C 1
ATOM 3268 O O . ARG B 1 195 ? -14.375 -9.375 -0.787 1 96.69 195 ARG B O 1
ATOM 3275 N N . ASP B 1 196 ? -16.578 -9.68 -1.022 1 96.69 196 ASP B N 1
ATOM 3276 C CA . ASP B 1 196 ? -16.719 -10.188 0.338 1 96.69 196 ASP B CA 1
ATOM 3277 C C . ASP B 1 196 ? -15.891 -11.453 0.55 1 96.69 196 ASP B C 1
ATOM 3279 O O . ASP B 1 196 ? -15.234 -11.602 1.583 1 96.69 196 ASP B O 1
ATOM 3283 N N . VAL B 1 197 ? -15.898 -12.305 -0.438 1 95.38 197 VAL B N 1
ATOM 3284 C CA . VAL B 1 197 ? -15.219 -13.586 -0.334 1 95.38 197 VAL B CA 1
ATOM 3285 C C . VAL B 1 197 ? -13.703 -13.375 -0.338 1 95.38 197 VAL B C 1
ATOM 3287 O O . VAL B 1 197 ? -12.977 -14.07 0.368 1 95.38 197 VAL B O 1
ATOM 3290 N N . THR B 1 198 ? -13.219 -12.414 -1.099 1 95.25 198 THR B N 1
ATOM 3291 C CA . THR B 1 198 ? -11.781 -12.289 -1.315 1 95.25 198 THR B CA 1
ATOM 3292 C C . THR B 1 198 ? -11.172 -11.289 -0.336 1 95.25 198 THR B C 1
ATOM 3294 O O . THR B 1 198 ? -9.961 -11.305 -0.096 1 95.25 198 THR B O 1
ATOM 3297 N N . ARG B 1 199 ? -11.914 -10.492 0.324 1 95.06 199 ARG B N 1
ATOM 3298 C CA . ARG B 1 199 ? -11.461 -9.414 1.192 1 95.06 199 ARG B CA 1
ATOM 3299 C C . ARG B 1 199 ? -10.555 -9.938 2.299 1 95.06 199 ARG B C 1
ATOM 3301 O O . ARG B 1 199 ? -9.516 -9.344 2.592 1 95.06 199 ARG B O 1
ATOM 3308 N N . PRO B 1 200 ? -10.836 -11.078 2.873 1 92.19 200 PRO B N 1
ATOM 3309 C CA . PRO B 1 200 ? -10 -11.555 3.98 1 92.19 200 PRO B CA 1
ATOM 3310 C C . PRO B 1 200 ? -8.617 -12.008 3.523 1 92.19 200 PRO B C 1
ATOM 3312 O O . PRO B 1 200 ? -7.73 -12.227 4.355 1 92.19 200 PRO B O 1
ATOM 3315 N N . TYR B 1 201 ? -8.375 -12.164 2.285 1 91.12 201 TYR B N 1
ATOM 3316 C CA . TYR B 1 201 ? -7.117 -12.711 1.776 1 91.12 201 TYR B CA 1
ATOM 3317 C C . TYR B 1 201 ? -6.133 -11.594 1.446 1 91.12 201 TYR B C 1
ATOM 3319 O O . TYR B 1 201 ? -5.574 -11.555 0.348 1 91.12 201 TYR B O 1
ATOM 3327 N N . VAL B 1 202 ? -5.875 -10.789 2.43 1 90.31 202 VAL B N 1
ATOM 3328 C CA . VAL B 1 202 ? -5.039 -9.602 2.283 1 90.31 202 VAL B CA 1
ATOM 3329 C C . VAL B 1 202 ? -3.615 -10.008 1.926 1 90.31 202 VAL B C 1
ATOM 3331 O O . VAL B 1 202 ? -2.938 -9.328 1.156 1 90.31 202 VAL B O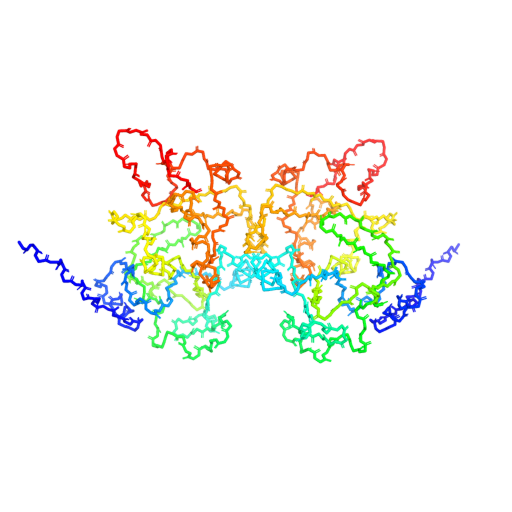 1
ATOM 3334 N N . ALA B 1 203 ? -3.18 -11.148 2.381 1 87.81 203 ALA B N 1
ATOM 3335 C CA . ALA B 1 203 ? -1.824 -11.641 2.146 1 87.81 203 ALA B CA 1
ATOM 3336 C C . ALA B 1 203 ? -1.64 -12.062 0.691 1 87.81 203 ALA B C 1
ATOM 3338 O O . ALA B 1 203 ? -0.513 -12.273 0.238 1 87.81 203 ALA B O 1
ATOM 3339 N N . THR B 1 204 ? -2.76 -12.227 -0.005 1 89 204 THR B N 1
ATOM 3340 C CA . THR B 1 204 ? -2.711 -12.617 -1.409 1 89 204 THR B CA 1
ATOM 3341 C C . THR B 1 204 ? -3.547 -11.672 -2.264 1 89 204 THR B C 1
ATOM 3343 O O . THR B 1 204 ? -4.367 -12.109 -3.072 1 89 204 THR B O 1
ATOM 3346 N N . HIS B 1 205 ? -3.402 -10.414 -2.09 1 91.88 205 HIS B N 1
ATOM 3347 C CA . HIS B 1 205 ? -3.926 -9.305 -2.879 1 91.88 205 HIS B CA 1
ATOM 3348 C C . HIS B 1 205 ? -5.242 -8.797 -2.305 1 91.88 205 HIS B C 1
ATOM 3350 O O . HIS B 1 205 ? -5.523 -7.594 -2.357 1 91.88 205 HIS B O 1
ATOM 3356 N N . GLY B 1 206 ? -6.172 -9.758 -1.876 1 92.88 206 GLY B N 1
ATOM 3357 C CA . GLY B 1 206 ? -7.434 -9.336 -1.294 1 92.88 206 GLY B CA 1
ATOM 3358 C C . GLY B 1 206 ? -8.5 -9.047 -2.332 1 92.88 206 GLY B C 1
ATOM 3359 O O . GLY B 1 206 ? -8.547 -9.695 -3.379 1 92.88 206 GLY B O 1
ATOM 3360 N N . GLU B 1 207 ? -9.477 -8.219 -1.918 1 94.81 207 GLU B N 1
ATOM 3361 C CA . GLU B 1 207 ? -10.586 -7.922 -2.814 1 94.81 207 GLU B CA 1
ATOM 3362 C C . GLU B 1 207 ? -10.102 -7.203 -4.074 1 94.81 207 GLU B C 1
ATOM 3364 O O . GLU B 1 207 ? -9 -6.645 -4.09 1 94.81 207 GLU B O 1
ATOM 3369 N N . PRO B 1 208 ? -10.906 -7.188 -5.117 1 95.56 208 PRO B N 1
ATOM 3370 C CA . PRO B 1 208 ? -10.492 -6.613 -6.398 1 95.56 208 PRO B CA 1
ATOM 3371 C C . PRO B 1 208 ? -10.094 -5.145 -6.289 1 95.56 208 PRO B C 1
ATOM 3373 O O . PRO B 1 208 ? -10.633 -4.414 -5.457 1 95.56 208 PRO B O 1
ATOM 3376 N N . VAL B 1 209 ? -9.156 -4.75 -7.16 1 96.75 209 VAL B N 1
ATOM 3377 C CA . VAL B 1 209 ? -8.703 -3.363 -7.156 1 96.75 209 VAL B CA 1
ATOM 3378 C C . VAL B 1 209 ? -9.625 -2.512 -8.023 1 96.75 209 VAL B C 1
ATOM 3380 O O . VAL B 1 209 ? -9.609 -1.281 -7.938 1 96.75 209 VAL B O 1
ATOM 3383 N N . ALA B 1 210 ? -10.414 -3.172 -8.867 1 95.81 210 ALA B N 1
ATOM 3384 C CA . ALA B 1 210 ? -11.344 -2.479 -9.75 1 95.81 210 ALA B CA 1
ATOM 3385 C C . ALA B 1 210 ? -12.391 -3.439 -10.305 1 95.81 210 ALA B C 1
ATOM 3387 O O . ALA B 1 210 ? -12.172 -4.652 -10.344 1 95.81 210 ALA B O 1
ATOM 3388 N N . TRP B 1 211 ? -13.469 -2.904 -10.672 1 94.06 211 TRP B N 1
ATOM 3389 C CA . TRP B 1 211 ? -14.516 -3.707 -11.297 1 94.06 211 TRP B CA 1
ATOM 3390 C C . TRP B 1 211 ? -15.391 -2.85 -12.203 1 94.06 211 TRP B C 1
ATOM 3392 O O . TRP B 1 211 ? -15.523 -1.642 -11.992 1 94.06 211 TRP B O 1
ATOM 3402 N N . GLY B 1 212 ? -15.922 -3.459 -13.258 1 90.62 212 GLY B N 1
ATOM 3403 C CA . GLY B 1 212 ? -16.781 -2.779 -14.219 1 90.62 212 GLY B CA 1
ATOM 3404 C C . GLY B 1 212 ? -16.047 -2.34 -15.469 1 90.62 212 GLY B C 1
ATOM 3405 O O . GLY B 1 212 ? -14.82 -2.217 -15.469 1 90.62 212 GLY B O 1
ATOM 3406 N N . TRP B 1 213 ? -16.797 -2.068 -16.547 1 87.69 213 TRP B N 1
ATOM 3407 C CA . TRP B 1 213 ? -16.234 -1.696 -17.828 1 87.69 213 TRP B CA 1
ATOM 3408 C C . TRP B 1 213 ? -15.539 -0.339 -17.75 1 87.69 213 TRP B C 1
ATOM 3410 O O . TRP B 1 213 ? -14.516 -0.113 -18.406 1 87.69 213 TRP B O 1
ATOM 3420 N N . ASP B 1 214 ? -16.078 0.521 -17 1 88.88 214 ASP B N 1
ATOM 3421 C CA . ASP B 1 214 ? -15.453 1.822 -16.797 1 88.88 214 ASP B CA 1
ATOM 3422 C C . ASP B 1 214 ? -14.07 1.673 -16.141 1 88.88 214 ASP B C 1
ATOM 3424 O O . ASP B 1 214 ? -13.156 2.434 -16.453 1 88.88 214 ASP B O 1
ATOM 3428 N N . ALA B 1 215 ? -13.961 0.675 -15.32 1 90.94 215 ALA B N 1
ATOM 3429 C CA . ALA B 1 215 ? -12.688 0.417 -14.664 1 90.94 215 ALA B CA 1
ATOM 3430 C C . ALA B 1 215 ? -11.633 -0.049 -15.664 1 90.94 215 ALA B C 1
ATOM 3432 O O . ALA B 1 215 ? -10.453 0.294 -15.539 1 90.94 215 ALA B O 1
ATOM 3433 N N . VAL B 1 216 ? -12.047 -0.797 -16.609 1 91.12 216 VAL B N 1
ATOM 3434 C CA . VAL B 1 216 ? -11.141 -1.297 -17.641 1 91.12 216 VAL B CA 1
ATOM 3435 C C . VAL B 1 216 ? -10.469 -0.124 -18.344 1 91.12 216 VAL B C 1
ATOM 3437 O O . VAL B 1 216 ? -9.242 -0.112 -18.516 1 91.12 216 VAL B O 1
ATOM 3440 N N . ALA B 1 217 ? -11.234 0.873 -18.641 1 89.25 217 ALA B N 1
ATOM 3441 C CA . ALA B 1 217 ? -10.711 2.064 -19.297 1 89.25 217 ALA B CA 1
ATOM 3442 C C . ALA B 1 217 ? -9.773 2.834 -18.375 1 89.25 217 ALA B C 1
ATOM 3444 O O . ALA B 1 217 ? -8.703 3.275 -18.797 1 89.25 217 ALA B O 1
ATOM 3445 N N . ARG B 1 218 ? -10.109 2.928 -17.203 1 91 218 ARG B N 1
ATOM 3446 C CA . ARG B 1 218 ? -9.32 3.678 -16.234 1 91 218 ARG B CA 1
ATOM 3447 C C . ARG B 1 218 ? -7.98 2.998 -15.977 1 91 218 ARG B C 1
ATOM 3449 O O . ARG B 1 218 ? -6.988 3.666 -15.688 1 91 218 ARG B O 1
ATOM 3456 N N . LEU B 1 219 ? -8.008 1.698 -16.094 1 94.88 219 LEU B N 1
ATOM 3457 C CA . LEU B 1 219 ? -6.785 0.93 -15.875 1 94.88 219 LEU B CA 1
ATOM 3458 C C . LEU B 1 219 ? -5.879 1.008 -17.094 1 94.88 219 LEU B C 1
ATOM 3460 O O . LEU B 1 219 ? -4.727 0.572 -17.047 1 94.88 219 LEU B O 1
ATOM 3464 N N . GLY B 1 220 ? -6.422 1.521 -18.172 1 93.75 220 GLY B N 1
ATOM 3465 C CA . GLY B 1 220 ? -5.633 1.636 -19.391 1 93.75 220 GLY B CA 1
ATOM 3466 C C . GLY B 1 220 ? -5.625 0.364 -20.219 1 93.75 220 GLY B C 1
ATOM 3467 O O . GLY B 1 220 ? -4.695 0.129 -21 1 93.75 220 GLY B O 1
ATOM 3468 N N . ILE B 1 221 ? -6.586 -0.494 -20 1 94.62 221 ILE B N 1
ATOM 3469 C CA . ILE B 1 221 ? -6.691 -1.73 -20.766 1 94.62 221 ILE B CA 1
ATOM 3470 C C . ILE B 1 221 ? -7.523 -1.49 -22.016 1 94.62 221 ILE B C 1
ATOM 3472 O O . ILE B 1 221 ? -8.719 -1.197 -21.938 1 94.62 221 ILE B O 1
ATOM 3476 N N . ALA B 1 222 ? -6.922 -1.646 -23.156 1 91.94 222 ALA B N 1
ATOM 3477 C CA . ALA B 1 222 ? -7.566 -1.305 -24.422 1 91.94 222 ALA B CA 1
ATOM 3478 C C . ALA B 1 222 ? -8.555 -2.387 -24.844 1 91.94 222 ALA B C 1
ATOM 3480 O O . ALA B 1 222 ? -9.641 -2.084 -25.344 1 91.94 222 ALA B O 1
ATOM 3481 N N . ASP B 1 223 ? -8.117 -3.648 -24.734 1 90.94 223 ASP B N 1
ATOM 3482 C CA . ASP B 1 223 ? -8.938 -4.785 -25.141 1 90.94 223 ASP B CA 1
ATOM 3483 C C . ASP B 1 223 ? -8.742 -5.973 -24.203 1 90.94 223 ASP B C 1
ATOM 3485 O O . ASP B 1 223 ? -7.672 -6.578 -24.172 1 90.94 223 ASP B O 1
ATOM 3489 N N . VAL B 1 224 ? -9.758 -6.324 -23.531 1 91.88 224 VAL B N 1
ATOM 3490 C CA . VAL B 1 224 ? -9.68 -7.383 -22.531 1 91.88 224 VAL B CA 1
ATOM 3491 C C . VAL B 1 224 ? -9.422 -8.727 -23.219 1 91.88 224 VAL B C 1
ATOM 3493 O O . VAL B 1 224 ? -9.016 -9.688 -22.562 1 91.88 224 VAL B O 1
ATOM 3496 N N . ASN B 1 225 ? -9.648 -8.828 -24.5 1 90.25 225 ASN B N 1
ATOM 3497 C CA . ASN B 1 225 ? -9.469 -10.086 -25.219 1 90.25 225 ASN B CA 1
ATOM 3498 C C . ASN B 1 225 ? -8.016 -10.281 -25.641 1 90.25 225 ASN B C 1
ATOM 3500 O O . ASN B 1 225 ? -7.656 -11.336 -26.172 1 90.25 225 ASN B O 1
ATOM 3504 N N . VAL B 1 226 ? -7.207 -9.391 -25.422 1 93.31 226 VAL B N 1
ATOM 3505 C CA . VAL B 1 226 ? -5.789 -9.469 -25.75 1 93.31 226 VAL B CA 1
ATOM 3506 C C . VAL B 1 226 ? -4.949 -9.25 -24.5 1 93.31 226 VAL B C 1
ATOM 3508 O O . VAL B 1 226 ? -4.363 -8.18 -24.312 1 93.31 226 VAL B O 1
ATOM 3511 N N . PRO B 1 227 ? -4.828 -10.227 -23.703 1 94.75 227 PRO B N 1
ATOM 3512 C CA . PRO B 1 227 ? -4.035 -10.078 -22.484 1 94.75 227 PRO B CA 1
ATOM 3513 C C . PRO B 1 227 ? -2.533 -10.023 -22.766 1 94.75 227 PRO B C 1
ATOM 3515 O O . PRO B 1 227 ? -2.072 -10.508 -23.797 1 94.75 227 PRO B O 1
ATOM 3518 N N . ASP B 1 228 ? -1.823 -9.359 -21.891 1 94.69 228 ASP B N 1
ATOM 3519 C CA . ASP B 1 228 ? -0.365 -9.359 -21.953 1 94.69 228 ASP B CA 1
ATOM 3520 C C . ASP B 1 228 ? 0.202 -10.727 -21.578 1 94.69 228 ASP B C 1
ATOM 3522 O O . ASP B 1 228 ? 1.213 -11.164 -22.125 1 94.69 228 ASP B O 1
ATOM 3526 N N . TRP B 1 229 ? -0.4 -11.398 -20.625 1 90.75 229 TRP B N 1
ATOM 3527 C CA . TRP B 1 229 ? -0.048 -12.75 -20.188 1 90.75 229 TRP B CA 1
ATOM 3528 C C . TRP B 1 229 ? -1.299 -13.586 -19.938 1 90.75 229 TRP B C 1
ATOM 3530 O O . TRP B 1 229 ? -2.373 -13.039 -19.656 1 90.75 229 TRP B O 1
ATOM 3540 N N . GLY B 1 230 ? -1.147 -14.883 -20 1 90.06 230 GLY B N 1
ATOM 3541 C CA . GLY B 1 230 ? -2.275 -15.781 -19.812 1 90.06 230 GLY B CA 1
ATOM 3542 C C . GLY B 1 230 ? -3.129 -15.945 -21.047 1 90.06 230 GLY B C 1
ATOM 3543 O O . GLY B 1 230 ? -2.68 -15.648 -22.156 1 90.06 230 GLY B O 1
ATOM 3544 N N . ASP B 1 231 ? -4.371 -16.531 -20.781 1 88.62 231 ASP B N 1
ATOM 3545 C CA . ASP B 1 231 ? -5.258 -16.859 -21.891 1 88.62 231 ASP B CA 1
ATOM 3546 C C . ASP B 1 231 ? -6.41 -15.852 -21.984 1 88.62 231 ASP B C 1
ATOM 3548 O O . ASP B 1 231 ? -6.875 -15.336 -20.969 1 88.62 231 ASP B O 1
ATOM 3552 N N . ALA B 1 232 ? -6.809 -15.672 -23.156 1 89.62 232 ALA B N 1
ATOM 3553 C CA . ALA B 1 232 ? -7.953 -14.789 -23.344 1 89.62 232 ALA B CA 1
ATOM 3554 C C . ALA B 1 232 ? -9.18 -15.305 -22.594 1 89.62 232 ALA B C 1
ATOM 3556 O O . ALA B 1 232 ? -9.414 -16.516 -22.531 1 89.62 232 ALA B O 1
ATOM 3557 N N . PRO B 1 233 ? -10.008 -14.508 -21.844 1 84.38 233 PRO B N 1
ATOM 3558 C CA . PRO B 1 233 ? -11.109 -14.922 -20.969 1 84.38 233 PRO B CA 1
ATOM 3559 C C . PRO B 1 233 ? -12.227 -15.625 -21.734 1 84.38 233 PRO B C 1
ATOM 3561 O O . PRO B 1 233 ? -13.039 -16.328 -21.125 1 84.38 233 PRO B O 1
ATOM 3564 N N . GLY B 1 234 ? -12.195 -16.281 -22.797 1 66.44 234 GLY B N 1
ATOM 3565 C CA . GLY B 1 234 ? -13.125 -17.047 -23.625 1 66.44 234 GLY B CA 1
ATOM 3566 C C . GLY B 1 234 ? -14.531 -16.469 -23.625 1 66.44 234 GLY B C 1
ATOM 3567 O O . GLY B 1 234 ? -14.961 -15.852 -22.641 1 66.44 234 GLY B O 1
ATOM 3568 N N . THR B 1 235 ? -15.039 -15.789 -24.656 1 54.97 235 THR B N 1
ATOM 3569 C CA . THR B 1 235 ? -16.422 -15.375 -24.828 1 54.97 235 THR B CA 1
ATOM 3570 C C . THR B 1 235 ? -17.344 -16.594 -25.016 1 54.97 235 THR B C 1
ATOM 3572 O O . THR B 1 235 ? -16.922 -17.609 -25.578 1 54.97 235 THR B O 1
ATOM 3575 N N . ASP B 1 236 ? -17.969 -16.922 -23.984 1 46.22 236 ASP B N 1
ATOM 3576 C CA . ASP B 1 236 ? -19.047 -17.844 -24.344 1 46.22 236 ASP B CA 1
ATOM 3577 C C . ASP B 1 236 ? -19.766 -17.406 -25.609 1 46.22 236 ASP B C 1
ATOM 3579 O O . ASP B 1 236 ? -20.219 -16.25 -25.703 1 46.22 236 ASP B O 1
ATOM 3583 N N . GLY B 1 237 ? -19.984 -18.281 -26.875 1 42.53 237 GLY B N 1
ATOM 3584 C CA . GLY B 1 237 ? -20.484 -18.156 -28.234 1 42.53 237 GLY B CA 1
ATOM 3585 C C . GLY B 1 237 ? -19.828 -17.047 -29.016 1 42.53 237 GLY B C 1
ATOM 3586 O O . GLY B 1 237 ? -18.953 -16.359 -28.5 1 42.53 237 GLY B O 1
ATOM 3587 N N . GLU B 1 238 ? -20.5 -16.688 -30.406 1 35.62 238 GLU B N 1
ATOM 3588 C CA . GLU B 1 238 ? -20.172 -15.805 -31.531 1 35.62 238 GLU B CA 1
ATOM 3589 C C . GLU B 1 238 ? -19.875 -14.391 -31.047 1 35.62 238 GLU B C 1
ATOM 3591 O O . GLU B 1 238 ? -20.797 -13.602 -30.828 1 35.62 238 GLU B O 1
ATOM 3596 N N . GLY B 1 239 ? -18.766 -13.867 -30.844 1 38.47 239 GLY B N 1
ATOM 3597 C CA . GLY B 1 239 ? -18.188 -12.539 -30.938 1 38.47 239 GLY B CA 1
ATOM 3598 C C . GLY B 1 239 ? -18.594 -11.633 -29.797 1 38.47 239 GLY B C 1
ATOM 3599 O O . GLY B 1 239 ? -18.344 -10.422 -29.844 1 38.47 239 GLY B O 1
ATOM 3600 N N . GLU B 1 240 ? -19.641 -11.984 -29.109 1 41.03 240 GLU B N 1
ATOM 3601 C CA . GLU B 1 240 ? -20.141 -10.891 -28.281 1 41.03 240 GLU B CA 1
ATOM 3602 C C . GLU B 1 240 ? -19.25 -10.664 -27.062 1 41.03 240 GLU B C 1
ATOM 3604 O O . GLU B 1 240 ? -18.922 -11.617 -26.344 1 41.03 240 GLU B O 1
ATOM 3609 N N . PRO B 1 241 ? -18.516 -9.727 -27.031 1 45.53 241 PRO B N 1
ATOM 3610 C CA . PRO B 1 241 ? -17.766 -9.25 -25.875 1 45.53 241 PRO B CA 1
ATOM 3611 C C . PRO B 1 241 ? -18.453 -9.578 -24.547 1 45.53 241 PRO B C 1
ATOM 3613 O O . PRO B 1 241 ? -19.656 -9.836 -24.516 1 45.53 241 PRO B O 1
ATOM 3616 N N . LEU B 1 242 ? -17.688 -9.961 -23.391 1 50.12 242 LEU B N 1
ATOM 3617 C CA . LEU B 1 242 ? -18.156 -10.039 -22.016 1 50.12 242 LEU B CA 1
ATOM 3618 C C . LEU B 1 242 ? -19.344 -9.102 -21.781 1 50.12 242 LEU B C 1
ATOM 3620 O O . LEU B 1 242 ? -19.656 -8.75 -20.656 1 50.12 242 LEU B O 1
ATOM 3624 N N . ARG B 1 243 ? -20.031 -8.703 -22.891 1 44.84 243 ARG B N 1
ATOM 3625 C CA . ARG B 1 243 ? -21.078 -7.688 -22.797 1 44.84 243 ARG B CA 1
ATOM 3626 C C . ARG B 1 243 ? -22.047 -8 -21.656 1 44.84 243 ARG B C 1
ATOM 3628 O O . ARG B 1 243 ? -22.562 -7.094 -21.016 1 44.84 243 ARG B O 1
ATOM 3635 N N . GLY B 1 244 ? -22.344 -9.203 -21.578 1 43.59 244 GLY B N 1
ATOM 3636 C CA . GLY B 1 244 ? -23.312 -9.453 -20.531 1 43.59 244 GLY B CA 1
ATOM 3637 C C . GLY B 1 244 ? -22.688 -9.695 -19.172 1 43.59 244 GLY B C 1
ATOM 3638 O O . GLY B 1 244 ? -23.391 -9.852 -18.172 1 43.59 244 GLY B O 1
ATOM 3639 N N . LEU B 1 245 ? -21.406 -10 -19.203 1 49.03 245 LEU B N 1
ATOM 3640 C CA . LEU B 1 245 ? -20.734 -10.18 -17.938 1 49.03 245 LEU B CA 1
ATOM 3641 C C . LEU B 1 245 ? -20.078 -8.875 -17.469 1 49.03 245 LEU B C 1
ATOM 3643 O O . LEU B 1 245 ? -19.672 -8.055 -18.297 1 49.03 245 LEU B O 1
ATOM 3647 N N . SER B 1 246 ? -20.562 -8.359 -16.344 1 48.72 246 SER B N 1
ATOM 3648 C CA . SER B 1 246 ? -19.812 -7.262 -15.734 1 48.72 246 SER B CA 1
ATOM 3649 C C . SER B 1 246 ? -18.422 -7.715 -15.297 1 48.72 246 SER B C 1
ATOM 3651 O O . SER B 1 246 ? -18.203 -8.891 -15.008 1 48.72 246 SER B O 1
ATOM 3653 N N . ILE B 1 247 ? -17.297 -7.098 -15.844 1 50.19 247 ILE B N 1
ATOM 3654 C CA . ILE B 1 247 ? -15.898 -7.297 -15.469 1 50.19 247 ILE B CA 1
ATOM 3655 C C . ILE B 1 247 ? -15.578 -6.48 -14.219 1 50.19 247 ILE B C 1
ATOM 3657 O O . ILE B 1 247 ? -16.125 -5.395 -14.016 1 50.19 247 ILE B O 1
#

InterPro domains:
  IPR009906 D-glutamate cyclase-like domain [PF07286] (129-235)
  IPR038021 Putative hydro-lyase [SSF160920] (14-237)

Foldseek 3Di:
DDPDPDPPPQPAQALLSLLVCLLVLNDQDCQPHNLVDFAWDKDKDFQVCVVQVVVLCVQPVQQFQWAWKAPDQLHQQFIAGPDPPDGRCNPDHRGGNFARHNFDFDDDPNHTDDGRHNGCVVVGDSRMMMIITGAPSNLQVLCVVVVRHFQCVVVVWWFFKAWFPAFRDGGVPRGDGGGIDTDGWAAPVCLVVQLVSFQVVSSRNHRDPDWFPVVCVVRVNPDQQDGPDIHGSDPPDDDDPCVRTTD/DPPPPDPPPQPAQALQSLLVCLLVLNDQDCQPHNLVDFAWDKDKDFQVCVVQVVVLCVQPCQQFQWAWKAPDQLHQQFIAGPDPPDGSCNPDHRGGNFARHNFDFDDDPNHTDDGGHNGCVVVGDSRMMMIITTAPSNLQVLCVVVVRHFQCVVVVWWFFKAWFPAFRDGGVPRGDGGGIDTDGWAAPVCLVVQLVSFQVVSSRNHRDPDWFPVVCVVRVNDDQQDGPDIHGSDPDDDDDPCVRITD

Sequence (494 aa):
MGSLPQPTINTHPTGISARAAARANTILSTSGLAPDYLQANLIVLPSRFAADFRLLCKRNPVPCPLLAESAAVGSYDALKSWIDGVPSSALAKGIDIRTDAPRYMVYKDGELASSKCADIASAWTGDHVAFLIGCSYSFEAALAGAGLPPRHTVLGRVVPMYRTAVPLCPAGAFAGSTYVVSMRPYPRAAVERVRDVTRPYVATHGEPVAWGWDAVARLGIADVNVPDWGDAPGTDGEGEPLRGLSIMGSLPQPTINTHPTGISARAAARANTILSTSGLAPDYLQANLIVLPSRFAADFRLLCKRNPVPCPLLAESAAVGSYDALKSWIDGVPSSALAKGIDIRTDAPRYMVYKDGELASSKCADIASAWTGDHVAFLIGCSYSFEAALAGAGLPPRHTVLGRVVPMYRTAVPLCPAGAFAGSTYVVSMRPYPRAAVERVRDVTRPYVATHGEPVAWGWDAVARLGIADVNVPDWGDAPGTDGEGEPLRGLSI